Protein AF-A0A420ZC07-F1 (afdb_monomer_lite)

Secondary structure (DSSP, 8-state):
-----S-EEEEES-HHHIIIIIHHHTGGGSSSSSEEE-GGGSSS---SSTT---HHHHHHHHHHHHH-SEEEE-------TT-PPPP--SHHHHHHHHHTT--EEEE--SHHHHHHHHH-HHHHTT--EEEES-HHHHHHHHT-TT-TT-EEEE-SSGGGHHHHHHHHHHHHHHHHHHHHHHHHHHHHHHHHHHT-HHHHHHHHS---PPPHHHHHHHHHHHT--S-SHHHHHHHHHHHHHHHHHHTTT--HHHHHHHHHHHHHHH---HHHHHHHHHHHHHHHH---TT-S-PPP-HHHHHHHHHHHHHHTTS-GGGSSS--TTHHHHHHHHHHHHIIIIIHHHHHHHTT--EETTEE-HHHHT-HHHHHHHHHHHHHHHHHHHHHHTTT-HHHHHHHHHHHHHHHHHHHHHHHHHHHTB--TTTTTSGGG---HHHHHHHHHHHHIIIIIHHHHHHHHHHHHHT-GGG-SS-HHHHHHHHHHHHHHHHHHHHHHHHHHHT--GGG-TTS-TTTSS-SSHHHHHTB--HHHHHHHH-TTS-HHHHHHHHHHTTS---HHHHHHHHHHHHHTTHHHHHHHHHHHHHHHIIIIIGGGG-S-GGGGHHHHHHHHHHHHHHHHHHHHHHHTT---PPP-HHHHHHHHHHHHGGGGS-GGGTTTTHHHHGGG-

Radius of gyration: 28.57 Å; chains: 1; bounding box: 57×73×85 Å

pLDDT: mean 82.47, std 14.44, range [34.69, 98.44]

Organism: NCBI:txid2202143

Sequence (669 aa):
MMINSKYSLYLAGGIKLWQDCFKKKYSKYFNRKVSLFEPGNVEFKIPKEHKKIPITIACYVLDKINHSGALLVYMKYYKPPDGSPSGTDSTWECGYAIAQGKPVIMLIEDKEHIDYYANQWMVSFSINAILTTDKEVAKIVKNHPKFVHTTVLLAQNPEQFETKIIEYLDDYYRSIYSRSGIINYHVDERARCLFSRQNLRKLVFINSKPDVKILKELKILEKLNFKSDKDSLKVCRIERNISDYLTNKLSEKQLNSAIVAVIKSWKKPEDYILDCLEHSIKPPFEKIKRRKQGIKKTRPELFFELYDLVTHHLVKEKRFIKSESFPYDVGAIIELYNWMNTYALDDVFDNSEFRQNLKTVWNKFSRRDAIYTGILGHLLALKYMFIIASENKNLAKTLAEIMNNYNHMMYEGQVLDLILTFDSAKKKKLLKIKNFDEICEIYIQRIYGICGGFYEAIGELAAKAGNKEEQILNAKEIDEISPLIGMYYGIIQMIRNDLGDYVVVEKISKLSKGMKGVSHSDVIEGKIDIAYLIAMYSPCLNKKEKDFLLRALHTRLTKKDKIKINQLLWKSGAINFVVELLINLIEHVKKNLLSKYHETPTRMKWMFDLVEITKKILIPFKKQAFQNKWVKYEYDSSLLKKLTEMIIGLEKKPKNKRLDKLQEFKNLL

InterPro domains:
  IPR000092 Polyprenyl synthetase-like [PF00348] (295-563)
  IPR008949 Isoprenoid synthase domain superfamily [G3DSA:1.10.600.10] (240-616)
  IPR008949 Isoprenoid synthase domain superfamily [SSF48576] (325-593)

Foldseek 3Di:
DPQPAPFEEEEFWQLCCCVVPCVVPAPVLDPNRYHYDDLNPDPPCQDNAVPDGPVVSVVVLLVSLVRGQAYEYEYAFDQDPVRPPTDDGRLVSQLSSLQVVHAYEYEDEDDRSVVVQLPVVSNQQRHAEYEYQDPVVLVCLCPPPSNVNYHYQHDVDSNCVVVSVCVVSCCVVCCLVCVLQQLQLLLLVLLCVCLPLVNCLPQQVDPAAADPVLLVLLVVLVVDPLPDVVSLLSLLVSLLVVLVVCLVPPDLNNLSNHSVSLVVSVPDDPVVLSVLLCLLLCVQNPDDPPDSGGDRDPLLLLLVLLLCLLAVPPDLVLFLANDPSLSSLLVNLLVLLCRQAVQLSVCSLLVPQDDPNDGHSCNVPHNSSSSSSNSSSLSVSLNSLCVSSVSDNVLSRVLSSLSSVLSNLQSLLVLLQSLQFDDPVLPPQVVVCPDLVVVLLSQLSNLQSNFLSSQLSSLQNSLSRRSNVPDPADSVLSNQQSSVLRNLVRSLVSLLVVLLLLFPPPPDPPDDVRSVPHRCSCQLRRGQHQLNSLLLPQPQDDPVLNVLSSVSRNDDDDPVSSLSVLLSSQASCSSVLSLVLSVLSLVCCVPPRVVRSVRRCSSVVVSVVSNVVSVVSVPSSVVSCVVVVRHGDHGDVVVSVVSSVVSVCLSVDDPVCSSVCSVVCVVSD

Structure (mmCIF, N/CA/C/O backbone):
data_AF-A0A420ZC07-F1
#
_entry.id   AF-A0A420ZC07-F1
#
loop_
_atom_site.group_PDB
_atom_site.id
_atom_site.type_symbol
_atom_site.label_atom_id
_atom_site.label_alt_id
_atom_site.label_comp_id
_atom_site.label_asym_id
_atom_site.label_entity_id
_atom_site.label_seq_id
_atom_site.pdbx_PDB_ins_code
_atom_site.Cartn_x
_atom_site.Cartn_y
_atom_site.Cartn_z
_atom_site.occupancy
_atom_site.B_iso_or_equiv
_atom_site.auth_seq_id
_atom_site.auth_comp_id
_atom_site.auth_asym_id
_atom_site.auth_atom_id
_atom_site.pdbx_PDB_model_num
ATOM 1 N N . MET A 1 1 ? -4.999 -44.706 23.920 1.00 34.69 1 MET A N 1
ATOM 2 C CA . MET A 1 1 ? -5.756 -43.936 22.906 1.00 34.69 1 MET A CA 1
ATOM 3 C C . MET A 1 1 ? -5.107 -42.568 22.767 1.00 34.69 1 MET A C 1
ATOM 5 O O . MET A 1 1 ? -5.053 -41.861 23.763 1.00 34.69 1 MET A O 1
ATOM 9 N N . MET A 1 2 ? -4.567 -42.206 21.596 1.00 35.91 2 MET A N 1
ATOM 10 C CA . MET A 1 2 ? -4.118 -40.825 21.369 1.00 35.91 2 MET A CA 1
ATOM 11 C C . MET A 1 2 ? -5.357 -39.934 21.296 1.00 35.91 2 MET A C 1
ATOM 13 O O . MET A 1 2 ? -6.161 -40.062 20.374 1.00 35.91 2 MET A O 1
ATOM 17 N N . ILE A 1 3 ? -5.536 -39.074 22.293 1.00 46.75 3 ILE A N 1
ATOM 18 C CA . ILE A 1 3 ? -6.569 -38.043 22.265 1.00 46.75 3 ILE A CA 1
ATOM 19 C C . ILE A 1 3 ? -6.195 -37.095 21.130 1.00 46.75 3 ILE A C 1
ATOM 21 O O . ILE A 1 3 ? -5.136 -36.473 21.162 1.00 46.75 3 ILE A O 1
ATOM 25 N N . ASN A 1 4 ? -7.044 -37.003 20.109 1.00 49.62 4 ASN A N 1
ATOM 26 C CA . ASN A 1 4 ? -6.847 -36.067 19.008 1.00 49.62 4 ASN A CA 1
ATOM 27 C C . ASN A 1 4 ? -7.269 -34.663 19.478 1.00 49.62 4 ASN A C 1
ATOM 29 O O . ASN A 1 4 ? -8.341 -34.164 19.136 1.00 49.62 4 ASN A O 1
ATOM 33 N N . SER A 1 5 ? -6.478 -34.076 20.380 1.00 72.25 5 SER A N 1
ATOM 34 C CA . SER A 1 5 ? -6.763 -32.778 20.988 1.00 72.25 5 SER A CA 1
ATOM 35 C C . SER A 1 5 ? -6.522 -31.655 19.984 1.00 72.25 5 SER A C 1
ATOM 37 O O . SER A 1 5 ? -5.438 -31.559 19.408 1.00 72.25 5 SER A O 1
ATOM 39 N N . LYS A 1 6 ? -7.502 -30.763 19.819 1.00 78.12 6 LYS A N 1
ATOM 40 C CA . LYS A 1 6 ? -7.416 -29.619 18.895 1.00 78.12 6 LYS A CA 1
ATOM 41 C C . LYS A 1 6 ? -6.357 -28.589 19.307 1.00 78.12 6 LYS A C 1
ATOM 43 O O . LYS A 1 6 ? -5.739 -27.969 18.447 1.00 78.12 6 LYS A O 1
ATOM 48 N N . TYR A 1 7 ? -6.156 -28.419 20.613 1.00 87.38 7 TYR A N 1
ATOM 49 C CA . TYR A 1 7 ? -5.179 -27.499 21.188 1.00 87.38 7 TYR A CA 1
ATOM 50 C C . TYR A 1 7 ? -4.338 -28.195 22.259 1.00 87.38 7 TYR A C 1
ATOM 52 O O . TYR A 1 7 ? -4.852 -28.995 23.046 1.00 87.38 7 TYR A O 1
ATOM 60 N N . SER A 1 8 ? -3.055 -27.843 22.300 1.00 92.75 8 SER A N 1
ATOM 61 C CA . SER A 1 8 ? -2.122 -28.153 23.382 1.00 92.75 8 SER A CA 1
ATOM 62 C C . SER A 1 8 ? -1.967 -26.934 24.299 1.00 92.75 8 SER A C 1
ATOM 64 O O . SER A 1 8 ? -1.878 -25.799 23.833 1.00 92.75 8 SER A O 1
ATOM 66 N N . LEU A 1 9 ? -1.933 -27.152 25.606 1.00 93.50 9 LEU A N 1
ATOM 67 C CA . LEU A 1 9 ? -1.736 -26.144 26.639 1.00 93.50 9 LEU A CA 1
ATOM 68 C C . LEU A 1 9 ? -0.468 -26.474 27.424 1.00 93.50 9 LEU A C 1
ATOM 70 O O . LEU A 1 9 ? -0.173 -27.644 27.663 1.00 93.50 9 LEU A O 1
ATOM 74 N N . TYR A 1 10 ? 0.252 -25.447 27.859 1.00 92.31 10 TYR A N 1
ATOM 75 C CA . TYR A 1 10 ? 1.319 -25.575 28.851 1.00 92.31 10 TYR A CA 1
ATOM 76 C C . TYR A 1 10 ? 0.827 -25.012 30.187 1.00 92.31 10 TYR A C 1
ATOM 78 O O . TYR A 1 10 ? 0.340 -23.880 30.210 1.00 92.31 10 TYR A O 1
ATOM 86 N N . LEU A 1 11 ? 0.925 -25.781 31.278 1.00 90.69 11 LEU A N 1
ATOM 87 C CA . LEU A 1 11 ? 0.623 -25.287 32.621 1.00 90.69 11 LEU A CA 1
ATOM 88 C C . LEU A 1 11 ? 1.826 -24.516 33.175 1.00 90.69 11 LEU A C 1
ATOM 90 O O . LEU A 1 11 ? 2.822 -25.130 33.549 1.00 90.69 11 LEU A O 1
ATOM 94 N N . ALA A 1 12 ? 1.706 -23.195 33.265 1.00 86.25 12 ALA A N 1
ATOM 95 C CA . ALA A 1 12 ? 2.650 -22.357 33.993 1.00 86.25 12 ALA A CA 1
ATOM 96 C C . ALA A 1 12 ? 2.217 -22.237 35.460 1.00 86.25 12 ALA A C 1
ATOM 98 O O . ALA A 1 12 ? 1.071 -21.884 35.764 1.00 86.25 12 ALA A O 1
ATOM 99 N N . GLY A 1 13 ? 3.130 -22.540 36.373 1.00 76.56 13 GLY A N 1
ATOM 100 C CA . GLY A 1 13 ? 2.875 -22.531 37.809 1.00 76.56 13 GLY A CA 1
ATOM 101 C C . GLY A 1 13 ? 4.030 -23.146 38.591 1.00 76.56 13 GLY A C 1
ATOM 102 O O . GLY A 1 13 ? 4.748 -24.011 38.084 1.00 76.56 13 GLY A O 1
ATOM 103 N N . GLY A 1 14 ? 4.181 -22.739 39.852 1.00 72.44 14 GLY A N 1
ATOM 104 C CA . GLY A 1 14 ? 5.135 -23.364 40.761 1.00 72.44 14 GLY A CA 1
ATOM 105 C C . GLY A 1 14 ? 4.831 -24.850 40.958 1.00 72.44 14 GLY A C 1
ATOM 106 O O . GLY A 1 14 ? 3.678 -25.223 41.178 1.00 72.44 14 GLY A O 1
ATOM 107 N N . ILE A 1 15 ? 5.847 -25.722 40.943 1.00 72.56 15 ILE A N 1
ATOM 108 C CA . ILE A 1 15 ? 5.643 -27.178 41.127 1.00 72.56 15 ILE A CA 1
ATOM 109 C C . ILE A 1 15 ? 4.937 -27.486 42.438 1.00 72.56 15 ILE A C 1
ATOM 111 O O . ILE A 1 15 ? 4.098 -28.382 42.487 1.00 72.56 15 ILE A O 1
ATOM 115 N N . LYS A 1 16 ? 5.254 -26.735 43.494 1.00 72.88 16 LYS A N 1
ATOM 116 C CA . LYS A 1 16 ? 4.596 -26.885 44.787 1.00 72.88 16 LYS A CA 1
ATOM 117 C C . LYS A 1 16 ? 3.101 -26.578 44.696 1.00 72.88 16 LYS A C 1
ATOM 119 O O . LYS A 1 16 ? 2.297 -27.414 45.088 1.00 72.88 16 LYS A O 1
ATOM 124 N N . LEU A 1 17 ? 2.717 -25.443 44.106 1.00 75.25 17 LEU A N 1
ATOM 125 C CA . LEU A 1 17 ? 1.305 -25.110 43.873 1.00 75.25 17 LEU A CA 1
ATOM 126 C C . LEU A 1 17 ? 0.615 -26.126 42.969 1.00 75.25 17 LEU A C 1
ATOM 128 O O . LEU A 1 17 ? -0.558 -26.449 43.171 1.00 75.25 17 LEU A O 1
ATOM 132 N N . TRP A 1 18 ? 1.340 -26.656 41.988 1.00 80.75 18 TRP A N 1
ATOM 133 C CA . TRP A 1 18 ? 0.828 -27.742 41.181 1.00 80.75 18 TRP A CA 1
ATOM 134 C C . TRP A 1 18 ? 0.556 -28.991 42.033 1.00 80.75 18 TRP A C 1
ATOM 136 O O . TRP A 1 18 ? -0.569 -29.476 42.022 1.00 80.75 18 TRP A O 1
ATOM 146 N N . GLN A 1 19 ? 1.518 -29.482 42.821 1.00 78.19 19 GLN A N 1
ATOM 147 C CA . GLN A 1 19 ? 1.351 -30.678 43.666 1.00 78.19 19 GLN A CA 1
ATOM 148 C C . GLN A 1 19 ? 0.260 -30.499 44.726 1.00 78.19 19 GLN A C 1
ATOM 150 O O . GLN A 1 19 ? -0.596 -31.373 44.902 1.00 78.19 19 GLN A O 1
ATOM 155 N N . ASP A 1 20 ? 0.297 -29.371 45.429 1.00 80.81 20 ASP A N 1
ATOM 156 C CA . ASP A 1 20 ? -0.515 -29.140 46.617 1.00 80.81 20 ASP A CA 1
ATOM 157 C C . ASP A 1 20 ? -1.938 -28.707 46.264 1.00 80.81 20 ASP A C 1
ATOM 159 O O . ASP A 1 20 ? -2.873 -29.081 46.977 1.00 80.81 20 ASP A O 1
ATOM 163 N N . CYS A 1 21 ? -2.118 -27.985 45.151 1.00 85.69 21 CYS A N 1
ATOM 164 C CA . CYS A 1 21 ? -3.400 -27.395 44.775 1.00 85.69 21 CYS A CA 1
ATOM 165 C C . CYS A 1 21 ? -3.897 -27.879 43.406 1.00 85.69 21 CYS A C 1
ATOM 167 O O . CYS A 1 21 ? -4.933 -28.547 43.336 1.00 85.69 21 CYS A O 1
ATOM 169 N N . PHE A 1 22 ? -3.184 -27.568 42.315 1.00 88.50 22 PHE A N 1
ATOM 170 C CA . PHE A 1 22 ? -3.710 -27.777 40.958 1.00 88.50 22 PHE A CA 1
ATOM 171 C C . PHE A 1 22 ? -3.956 -29.257 40.650 1.00 88.50 22 PHE A C 1
ATOM 173 O O . PHE A 1 22 ? -5.026 -29.613 40.166 1.00 88.50 22 PHE A O 1
ATOM 180 N N . LYS A 1 23 ? -3.007 -30.136 40.983 1.00 89.00 23 LYS A N 1
ATOM 181 C CA . LYS A 1 23 ? -3.076 -31.576 40.713 1.00 89.00 23 LYS A CA 1
ATOM 182 C C . LYS A 1 23 ? -4.296 -32.212 41.359 1.00 89.00 23 LYS A C 1
ATOM 184 O O . LYS A 1 23 ? -5.031 -32.960 40.718 1.00 89.00 23 LYS A O 1
ATOM 189 N N . LYS A 1 24 ? -4.522 -31.893 42.635 1.00 88.56 24 LYS A N 1
ATOM 190 C CA . LYS A 1 24 ? -5.628 -32.445 43.425 1.00 88.56 24 LYS A CA 1
ATOM 191 C C . LYS A 1 24 ? -6.976 -31.908 42.953 1.00 88.56 24 LYS A C 1
ATOM 193 O O . LYS A 1 24 ? -7.946 -32.659 42.872 1.00 88.56 24 LYS A O 1
ATOM 198 N N . LYS A 1 25 ? -7.042 -30.609 42.650 1.00 91.12 25 LYS A N 1
ATOM 199 C CA . LYS A 1 25 ? -8.305 -29.925 42.368 1.00 91.12 25 LYS A CA 1
ATOM 200 C C . LYS A 1 25 ? -8.696 -29.982 40.894 1.00 91.12 25 LYS A C 1
ATOM 202 O O . LYS A 1 25 ? -9.862 -30.232 40.608 1.00 91.12 25 LYS A O 1
ATOM 207 N N . TYR A 1 26 ? -7.748 -29.791 39.978 1.00 93.19 26 TYR A N 1
ATOM 208 C CA . TYR A 1 26 ? -8.023 -29.463 38.579 1.00 93.19 26 TYR A CA 1
ATOM 209 C C . TYR A 1 26 ? -7.540 -30.458 37.532 1.00 93.19 26 TYR A C 1
ATOM 211 O O . TYR A 1 26 ? -8.233 -30.593 36.526 1.00 93.19 26 TYR A O 1
ATOM 219 N N . SER A 1 27 ? -6.431 -31.183 37.730 1.00 91.75 27 SER A N 1
ATOM 220 C CA . SER A 1 27 ? -5.874 -32.047 36.666 1.00 91.75 27 SER A CA 1
ATOM 221 C C . SER A 1 27 ? -6.886 -33.059 36.108 1.00 91.75 27 SER A C 1
ATOM 223 O O . SER A 1 27 ? -6.887 -33.334 34.912 1.00 91.75 27 SER A O 1
ATOM 225 N N . LYS A 1 28 ? -7.834 -33.538 36.929 1.00 93.44 28 LYS A N 1
ATOM 226 C CA . LYS A 1 28 ? -8.916 -34.454 36.507 1.00 93.44 28 LYS A CA 1
ATOM 227 C C . LYS A 1 28 ? -9.910 -33.873 35.483 1.00 93.44 28 LYS A C 1
ATOM 229 O O . LYS A 1 28 ? -10.685 -34.632 34.892 1.00 93.44 28 LYS A O 1
ATOM 234 N N . TYR A 1 29 ? -9.935 -32.552 35.304 1.00 93.75 29 TYR A N 1
ATOM 235 C CA . TYR A 1 29 ? -10.818 -31.855 34.362 1.00 93.75 29 TYR A CA 1
ATOM 236 C C . TYR A 1 29 ? -10.138 -31.512 33.029 1.00 93.75 29 TYR A C 1
ATOM 238 O O . TYR A 1 29 ? -10.821 -31.051 32.122 1.00 93.75 29 TYR A O 1
ATOM 246 N N . PHE A 1 30 ? -8.832 -31.751 32.894 1.00 91.62 30 PHE A N 1
ATOM 247 C CA . PHE A 1 30 ? -8.066 -31.530 31.665 1.00 91.62 30 PHE A CA 1
ATOM 248 C C . PHE A 1 30 ? -7.693 -32.861 30.997 1.00 91.62 30 PHE A C 1
ATOM 250 O O . PHE A 1 30 ? -7.968 -33.932 31.539 1.00 91.62 30 PHE A O 1
ATOM 257 N N . ASN A 1 31 ? -7.063 -32.803 29.818 1.00 86.62 31 ASN A N 1
ATOM 258 C CA . ASN A 1 31 ? -6.683 -33.975 29.029 1.00 86.62 31 ASN A CA 1
ATOM 259 C C . ASN A 1 31 ? -7.878 -34.816 28.550 1.00 86.62 31 ASN A C 1
ATOM 261 O O . ASN A 1 31 ? -7.742 -36.023 28.378 1.00 86.62 31 ASN A O 1
ATOM 265 N N . ARG A 1 32 ? -9.046 -34.199 28.300 1.00 85.75 32 ARG A N 1
ATOM 266 C CA . ARG A 1 32 ? -10.184 -34.853 27.617 1.00 85.75 32 ARG A CA 1
ATOM 267 C C . ARG A 1 32 ? -10.388 -34.291 26.209 1.00 85.75 32 ARG A C 1
ATOM 269 O O . ARG A 1 32 ? -10.559 -35.060 25.267 1.00 85.75 32 ARG A O 1
ATOM 276 N N . LYS A 1 33 ? -10.345 -32.964 26.053 1.00 85.88 33 LYS A N 1
ATOM 277 C CA . LYS A 1 33 ? -10.501 -32.241 24.773 1.00 85.88 33 LYS A CA 1
ATOM 278 C C . LYS A 1 33 ? -9.281 -31.390 24.401 1.00 85.88 33 LYS A C 1
ATOM 280 O O . LYS A 1 33 ? -9.040 -31.160 23.213 1.00 85.88 33 LYS A O 1
ATOM 285 N N . VAL A 1 34 ? -8.513 -30.931 25.389 1.00 87.44 34 VAL A N 1
ATOM 286 C CA . VAL A 1 34 ? -7.229 -30.231 25.201 1.00 87.44 34 VAL A CA 1
ATOM 287 C C . VAL A 1 34 ? -6.103 -31.068 25.792 1.00 87.44 34 VAL A C 1
ATOM 289 O O . VAL A 1 34 ? -6.314 -31.748 26.788 1.00 87.44 34 VAL A O 1
ATOM 292 N N . SER A 1 35 ? -4.907 -31.017 25.212 1.00 89.06 35 SER A N 1
ATOM 293 C CA . SER A 1 35 ? -3.728 -31.660 25.805 1.00 89.06 35 SER A CA 1
ATOM 294 C C . SER A 1 35 ? -3.053 -30.679 26.758 1.00 89.06 35 SER A C 1
ATOM 296 O O . SER A 1 35 ? -2.415 -29.745 26.289 1.00 89.06 35 SER A O 1
ATOM 298 N N . LEU A 1 36 ? -3.155 -30.872 28.071 1.00 90.44 36 LEU A N 1
ATOM 299 C CA . LEU A 1 36 ? -2.457 -30.066 29.073 1.00 90.44 36 LEU A CA 1
ATOM 300 C C . LEU A 1 36 ? -1.132 -30.728 29.459 1.00 90.44 36 LEU A C 1
ATOM 302 O O . LEU A 1 36 ? -1.107 -31.793 30.075 1.00 90.44 36 LEU A O 1
ATOM 306 N N . PHE A 1 37 ? -0.027 -30.067 29.126 1.00 88.50 37 PHE A N 1
ATOM 307 C CA . PHE A 1 37 ? 1.286 -30.425 29.634 1.00 88.50 37 PHE A CA 1
ATOM 308 C C . PHE A 1 37 ? 1.464 -29.869 31.051 1.00 88.50 37 PHE A C 1
ATOM 310 O O . PHE A 1 37 ? 1.461 -28.655 31.251 1.00 88.50 37 PHE A O 1
ATOM 317 N N . GLU A 1 38 ? 1.632 -30.768 32.019 1.00 86.50 38 GLU A N 1
ATOM 318 C CA . GLU A 1 38 ? 1.848 -30.454 33.433 1.00 86.50 38 GLU A CA 1
ATOM 319 C C . GLU A 1 38 ? 3.329 -30.690 33.785 1.00 86.50 38 GLU A C 1
ATOM 321 O O . GLU A 1 38 ? 3.746 -31.849 33.884 1.00 86.50 38 GLU A O 1
ATOM 326 N N . PRO A 1 39 ? 4.144 -29.636 33.987 1.00 73.00 39 PRO A N 1
ATOM 327 C CA . PRO A 1 39 ? 5.593 -29.772 34.173 1.00 73.00 39 PRO A CA 1
ATOM 328 C C . PRO A 1 39 ? 5.979 -30.656 35.360 1.00 73.00 39 PRO A C 1
ATOM 330 O O . PRO A 1 39 ? 6.994 -31.345 35.325 1.00 73.00 39 PRO A O 1
ATOM 333 N N . GLY A 1 40 ? 5.148 -30.685 36.402 1.00 68.25 40 GLY A N 1
ATOM 334 C CA . GLY A 1 40 ? 5.390 -31.504 37.585 1.00 68.25 40 GLY A CA 1
ATOM 335 C C . GLY A 1 40 ? 5.201 -33.016 37.388 1.00 68.25 40 GLY A C 1
ATOM 336 O O . GLY A 1 40 ? 5.541 -33.775 38.293 1.00 68.25 40 GLY A O 1
ATOM 337 N N . ASN A 1 41 ? 4.690 -33.470 36.234 1.00 69.62 41 ASN A N 1
ATOM 338 C CA . ASN A 1 41 ? 4.587 -34.896 35.890 1.00 69.62 41 ASN A CA 1
ATOM 339 C C . ASN A 1 41 ? 5.847 -35.454 35.202 1.00 69.62 41 ASN A C 1
ATOM 341 O O . ASN A 1 41 ? 5.889 -36.640 34.884 1.00 69.62 41 ASN A O 1
ATOM 345 N N . VAL A 1 42 ? 6.856 -34.625 34.931 1.00 62.91 42 VAL A N 1
ATOM 346 C CA . VAL A 1 42 ? 8.085 -35.067 34.264 1.00 62.91 42 VAL A CA 1
ATOM 347 C C . VAL A 1 42 ? 9.004 -35.754 35.285 1.00 62.91 42 VAL A C 1
ATOM 349 O O . VAL A 1 42 ? 9.213 -35.231 36.373 1.00 62.91 42 VAL A O 1
ATOM 352 N N . GLU A 1 43 ? 9.578 -36.909 34.930 1.00 51.97 43 GLU A N 1
ATOM 353 C CA . GLU A 1 43 ? 10.467 -37.712 35.799 1.00 51.97 43 GLU A CA 1
ATOM 354 C C . GLU A 1 43 ? 11.750 -36.991 36.243 1.00 51.97 43 GLU A C 1
ATOM 356 O O . GLU A 1 43 ? 12.394 -37.386 37.218 1.00 51.97 43 GLU A O 1
ATOM 361 N N . PHE A 1 44 ? 12.135 -35.913 35.557 1.00 54.44 44 PHE A N 1
ATOM 362 C CA . PHE A 1 44 ? 13.217 -35.062 36.025 1.00 54.44 44 PHE A CA 1
ATOM 363 C C . PHE A 1 44 ? 12.779 -34.412 37.339 1.00 54.44 44 PHE A C 1
ATOM 365 O O . PHE A 1 44 ? 11.763 -33.726 37.380 1.00 54.44 44 PHE A O 1
ATOM 372 N N . LYS A 1 45 ? 13.548 -34.618 38.416 1.00 56.38 45 LYS A N 1
ATOM 373 C CA . LYS A 1 45 ? 13.392 -33.932 39.710 1.00 56.38 45 LYS A CA 1
ATOM 374 C C . LYS A 1 45 ? 13.592 -32.424 39.523 1.00 56.38 45 LYS A C 1
ATOM 376 O O . LYS A 1 45 ? 14.640 -31.887 39.878 1.00 56.38 45 LYS A O 1
ATOM 381 N N . ILE A 1 46 ? 12.620 -31.739 38.926 1.00 56.69 46 ILE A N 1
ATOM 382 C CA . ILE A 1 46 ? 12.628 -30.288 38.834 1.00 56.69 46 ILE A CA 1
ATOM 383 C C . ILE A 1 46 ? 12.617 -29.787 40.289 1.00 56.69 46 ILE A C 1
ATOM 385 O O . ILE A 1 46 ? 11.787 -30.249 41.082 1.00 56.69 46 ILE A O 1
ATOM 389 N N . PRO A 1 47 ? 13.584 -28.943 40.688 1.00 55.94 47 PRO A N 1
ATOM 390 C CA . PRO A 1 47 ? 13.729 -28.546 42.080 1.00 55.94 47 PRO A CA 1
ATOM 391 C C . PRO A 1 47 ? 12.424 -27.948 42.617 1.00 55.94 47 PRO A C 1
ATOM 393 O O . PRO A 1 47 ? 11.748 -27.184 41.933 1.00 55.94 47 PRO A O 1
ATOM 396 N N . LYS A 1 48 ? 12.079 -28.310 43.862 1.00 53.16 48 LYS A N 1
ATOM 397 C CA . LYS A 1 48 ? 10.845 -27.875 44.548 1.00 53.16 48 LYS A CA 1
ATOM 398 C C . LYS A 1 48 ? 10.735 -26.348 44.686 1.00 53.16 48 LYS A C 1
ATOM 400 O O . LYS A 1 48 ? 9.643 -25.845 44.926 1.00 53.16 48 LYS A O 1
ATOM 405 N N . GLU A 1 49 ? 11.848 -25.632 44.522 1.00 53.25 49 GLU A N 1
ATOM 406 C CA . GLU A 1 49 ? 11.928 -24.174 44.520 1.00 53.25 49 GLU A CA 1
ATOM 407 C C . GLU A 1 49 ? 12.581 -23.664 43.228 1.00 53.25 49 GLU A C 1
ATOM 409 O O . GLU A 1 49 ? 13.647 -24.132 42.826 1.00 53.25 49 GLU A O 1
ATOM 414 N N . HIS A 1 50 ? 11.984 -22.637 42.617 1.00 53.03 50 HIS A N 1
ATOM 415 C CA . HIS A 1 50 ? 12.433 -22.017 41.361 1.00 53.03 50 HIS A CA 1
ATOM 416 C C . HIS A 1 50 ? 13.753 -21.220 41.462 1.00 53.03 50 HIS A C 1
ATOM 418 O O . HIS A 1 50 ? 14.120 -20.524 40.519 1.00 53.03 50 HIS A O 1
ATOM 424 N N . LYS A 1 51 ? 14.507 -21.320 42.568 1.00 51.81 51 LYS A N 1
ATOM 425 C CA . LYS A 1 51 ? 15.720 -20.512 42.802 1.00 51.81 51 LYS A CA 1
ATOM 426 C C . LYS A 1 51 ? 16.857 -20.823 41.812 1.00 51.81 51 LYS A C 1
ATOM 428 O O . LYS A 1 51 ? 17.661 -19.938 41.538 1.00 51.81 51 LYS A O 1
ATOM 433 N N . LYS A 1 52 ? 16.920 -22.044 41.251 1.00 56.69 52 LYS A N 1
ATOM 434 C CA . LYS A 1 52 ? 17.832 -22.436 40.153 1.00 56.69 52 LYS A CA 1
ATOM 435 C C . LYS A 1 52 ? 17.195 -23.525 39.282 1.00 56.69 52 LYS A C 1
ATOM 437 O O . LYS A 1 52 ? 17.198 -24.691 39.664 1.00 56.69 52 LYS A O 1
ATOM 442 N N . ILE A 1 53 ? 16.667 -23.163 38.111 1.00 60.91 53 ILE A N 1
ATOM 443 C CA . ILE A 1 53 ? 16.203 -24.138 37.109 1.00 60.91 53 ILE A CA 1
ATOM 444 C C . ILE A 1 53 ? 17.420 -24.574 36.275 1.00 60.91 53 ILE A C 1
ATOM 446 O O . ILE A 1 53 ? 18.045 -23.717 35.646 1.00 60.91 53 ILE A O 1
ATOM 450 N N . PRO A 1 54 ? 17.789 -25.868 36.242 1.00 67.06 54 PRO A N 1
ATOM 451 C CA . PRO A 1 54 ? 18.855 -26.350 35.368 1.00 67.06 54 PRO A CA 1
ATOM 452 C C . PRO A 1 54 ? 18.573 -26.020 33.899 1.00 67.06 54 PRO A C 1
ATOM 454 O O . PRO A 1 54 ? 17.436 -26.141 33.445 1.00 67.06 54 PRO A O 1
ATOM 457 N N . ILE A 1 55 ? 19.607 -25.651 33.136 1.00 67.81 55 ILE A N 1
ATOM 458 C CA . ILE A 1 55 ? 19.452 -25.225 31.734 1.00 67.81 55 ILE A CA 1
ATOM 459 C C . ILE A 1 55 ? 18.778 -26.290 30.860 1.00 67.81 55 ILE A C 1
ATOM 461 O O . ILE A 1 55 ? 17.983 -25.960 29.990 1.00 67.81 55 ILE A O 1
ATOM 465 N N . THR A 1 56 ? 19.018 -27.572 31.138 1.00 68.56 56 THR A N 1
ATOM 466 C CA . THR A 1 56 ? 18.378 -28.701 30.450 1.00 68.56 56 THR A CA 1
ATOM 467 C C . THR A 1 56 ? 16.867 -28.731 30.675 1.00 68.56 56 THR A C 1
ATOM 469 O O . THR A 1 56 ? 16.108 -28.922 29.727 1.00 68.56 56 THR A O 1
ATOM 472 N N . ILE A 1 57 ? 16.420 -28.472 31.908 1.00 70.94 57 ILE A N 1
ATOM 473 C CA . ILE A 1 57 ? 14.998 -28.341 32.245 1.00 70.94 57 ILE A CA 1
ATOM 474 C C . ILE A 1 57 ? 14.422 -27.082 31.593 1.00 70.94 57 ILE A C 1
ATOM 476 O O . ILE A 1 57 ? 13.345 -27.151 31.010 1.00 70.94 57 ILE A O 1
ATOM 480 N N . ALA A 1 58 ? 15.142 -25.957 31.622 1.00 71.50 58 ALA A N 1
ATOM 481 C CA . ALA A 1 58 ? 14.699 -24.725 30.973 1.00 71.50 58 ALA A CA 1
ATOM 482 C C . ALA A 1 58 ? 14.510 -24.919 29.457 1.00 71.50 58 ALA A C 1
ATOM 484 O O . ALA A 1 58 ? 13.449 -24.600 28.934 1.00 71.50 58 ALA A O 1
ATOM 485 N N . CYS A 1 59 ? 15.479 -25.512 28.751 1.00 75.12 59 CYS A N 1
ATOM 486 C CA . CYS A 1 59 ? 15.369 -25.819 27.322 1.00 75.12 59 CYS A CA 1
ATOM 487 C C . CYS A 1 59 ? 14.192 -26.753 27.014 1.00 75.12 59 CYS A C 1
ATOM 489 O O . CYS A 1 59 ? 13.475 -26.527 26.042 1.00 75.12 59 CYS A O 1
ATOM 491 N N . TYR A 1 60 ? 13.965 -27.769 27.850 1.00 79.94 60 TYR A N 1
ATOM 492 C CA . TYR A 1 60 ? 12.829 -28.675 27.693 1.00 79.94 60 TYR A CA 1
ATOM 493 C C . TYR A 1 60 ? 11.486 -27.961 27.902 1.00 79.94 60 TYR A C 1
ATOM 495 O O . TYR A 1 60 ? 10.565 -28.127 27.106 1.00 79.94 60 TYR A O 1
ATOM 503 N N . VAL A 1 61 ? 11.377 -27.113 28.927 1.00 78.88 61 VAL A N 1
ATOM 504 C CA . VAL A 1 61 ? 10.192 -26.278 29.169 1.00 78.88 61 VAL A CA 1
ATOM 505 C C . VAL A 1 61 ? 9.934 -25.335 27.993 1.00 78.88 61 VAL A C 1
ATOM 507 O O . VAL A 1 61 ? 8.808 -25.266 27.505 1.00 78.88 61 VAL A O 1
ATOM 510 N N . LEU A 1 62 ? 10.970 -24.658 27.489 1.00 81.75 62 LEU A N 1
ATOM 511 C CA . LEU A 1 62 ? 10.861 -23.769 26.330 1.00 81.75 62 LEU A CA 1
ATOM 512 C C . LEU A 1 62 ? 10.379 -24.518 25.083 1.00 81.75 62 LEU A C 1
ATOM 514 O O . LEU A 1 62 ? 9.513 -24.016 24.370 1.00 81.75 62 LEU A O 1
ATOM 518 N N . ASP A 1 63 ? 10.883 -25.730 24.841 1.00 79.75 63 ASP A N 1
ATOM 519 C CA . ASP A 1 63 ? 10.403 -26.591 23.758 1.00 79.75 63 ASP A CA 1
ATOM 520 C C . ASP A 1 63 ? 8.907 -26.911 23.907 1.00 79.75 63 ASP A C 1
ATOM 522 O O . ASP A 1 63 ? 8.136 -26.767 22.954 1.00 79.75 63 ASP A O 1
ATOM 526 N N . LYS A 1 64 ? 8.454 -27.259 25.117 1.00 85.75 64 LYS A N 1
ATOM 527 C CA . LYS A 1 64 ? 7.031 -27.522 25.379 1.00 85.75 64 LYS A CA 1
ATOM 528 C C . LYS A 1 64 ? 6.161 -26.284 25.225 1.00 85.75 64 LYS A C 1
ATOM 530 O O . LYS A 1 64 ? 5.082 -26.387 24.640 1.00 85.75 64 LYS A O 1
ATOM 535 N N . ILE A 1 65 ? 6.632 -25.120 25.666 1.00 83.50 65 ILE A N 1
ATOM 536 C CA . ILE A 1 65 ? 5.944 -23.850 25.423 1.00 83.50 65 ILE A CA 1
ATOM 537 C C . ILE A 1 65 ? 5.876 -23.572 23.917 1.00 83.50 65 ILE A C 1
ATOM 539 O O . ILE A 1 65 ? 4.819 -23.210 23.413 1.00 83.50 65 ILE A O 1
ATOM 543 N N . ASN A 1 66 ? 6.945 -23.799 23.152 1.00 75.25 66 ASN A N 1
ATOM 544 C CA . ASN A 1 66 ? 6.949 -23.582 21.701 1.00 75.25 66 ASN A CA 1
ATOM 545 C C . ASN A 1 66 ? 5.934 -24.459 20.959 1.00 75.25 66 ASN A C 1
ATOM 547 O O . ASN A 1 66 ? 5.292 -23.980 20.020 1.00 75.25 66 ASN A O 1
ATOM 551 N N . HIS A 1 67 ? 5.701 -25.677 21.441 1.00 83.06 67 HIS A N 1
ATOM 552 C CA . HIS A 1 67 ? 4.728 -26.613 20.876 1.00 83.06 67 HIS A CA 1
ATOM 553 C C . HIS A 1 67 ? 3.307 -26.495 21.460 1.00 83.06 67 HIS A C 1
ATOM 555 O O . HIS A 1 67 ? 2.396 -27.186 20.993 1.00 83.06 67 HIS A O 1
ATOM 561 N N . SER A 1 68 ? 3.077 -25.627 22.450 1.00 87.56 68 SER A N 1
ATOM 562 C CA . SER A 1 68 ? 1.731 -25.357 22.964 1.00 87.56 68 SER A CA 1
ATOM 563 C C . SER A 1 68 ? 0.971 -24.342 22.099 1.00 87.56 68 SER A C 1
ATOM 565 O O . SER A 1 68 ? 1.548 -23.428 21.510 1.00 87.56 68 SER A O 1
ATOM 567 N N . GLY A 1 69 ? -0.348 -24.476 22.009 1.00 82.00 69 GLY A N 1
ATOM 568 C CA . GLY A 1 69 ? -1.219 -23.422 21.494 1.00 82.00 69 GLY A CA 1
ATOM 569 C C . GLY A 1 69 ? -1.285 -22.248 22.468 1.00 82.00 69 GLY A C 1
ATOM 570 O O . GLY A 1 69 ? -1.066 -21.110 22.077 1.00 82.00 69 GLY A O 1
ATOM 571 N N . ALA A 1 70 ? -1.510 -22.520 23.750 1.00 90.25 70 ALA A N 1
ATOM 572 C CA . ALA A 1 70 ? -1.697 -21.489 24.768 1.00 90.25 70 ALA A CA 1
ATOM 573 C C . ALA A 1 70 ? -1.037 -21.869 26.098 1.00 90.25 70 ALA A C 1
ATOM 575 O O . ALA A 1 70 ? -0.601 -23.009 26.290 1.00 90.25 70 ALA A O 1
ATOM 576 N N . LEU A 1 71 ? -0.988 -20.914 27.025 1.00 92.19 71 LEU A N 1
ATOM 577 C CA . LEU A 1 71 ? -0.612 -21.165 28.413 1.00 92.19 71 LEU A CA 1
ATOM 578 C C . LEU A 1 71 ? -1.848 -21.130 29.302 1.00 92.19 71 LEU A C 1
ATOM 580 O O . LEU A 1 71 ? -2.637 -20.189 29.237 1.00 92.19 71 LEU A O 1
ATOM 584 N N . LEU A 1 72 ? -1.973 -22.141 30.158 1.00 93.12 72 LEU A N 1
ATOM 585 C CA . LEU A 1 72 ? -2.843 -22.109 31.324 1.00 93.12 72 LEU A CA 1
ATOM 586 C C . LEU A 1 72 ? -1.975 -21.745 32.525 1.00 93.12 72 LEU A C 1
ATOM 588 O O . LEU A 1 72 ? -0.940 -22.365 32.739 1.00 93.12 72 LEU A O 1
ATOM 592 N N . VAL A 1 73 ? -2.377 -20.750 33.301 1.00 89.94 73 VAL A N 1
ATOM 593 C CA . VAL A 1 73 ? -1.569 -20.220 34.398 1.00 89.94 73 VAL A CA 1
ATOM 594 C C . VAL A 1 73 ? -2.295 -20.416 35.717 1.00 89.94 73 VAL A C 1
ATOM 596 O O . VAL A 1 73 ? -3.468 -20.060 35.835 1.00 89.94 73 VAL A O 1
ATOM 599 N N . TYR A 1 74 ? -1.587 -20.951 36.708 1.00 88.50 74 TYR A N 1
ATOM 600 C CA . TYR A 1 74 ? -2.082 -21.107 38.072 1.00 88.50 74 TYR A CA 1
ATOM 601 C C . TYR A 1 74 ? -0.987 -20.714 39.073 1.00 88.50 74 TYR A C 1
ATOM 603 O O . TYR A 1 74 ? -0.046 -21.474 39.304 1.00 88.50 74 TYR A O 1
ATOM 611 N N . MET A 1 75 ? -1.086 -19.505 39.633 1.00 80.50 75 MET A N 1
ATOM 612 C CA . MET A 1 75 ? -0.074 -18.906 40.512 1.00 80.50 75 MET A CA 1
ATOM 613 C C . MET A 1 75 ? -0.744 -18.172 41.672 1.00 80.50 75 MET A C 1
ATOM 615 O O . MET A 1 75 ? -1.486 -17.224 41.450 1.00 80.50 75 MET A O 1
ATOM 619 N N . LYS A 1 76 ? -0.432 -18.570 42.905 1.00 77.88 76 LYS A N 1
ATOM 620 C CA . LYS A 1 76 ? -0.973 -17.997 44.142 1.00 77.88 76 LYS A CA 1
ATOM 621 C C . LYS A 1 76 ? 0.153 -17.527 45.047 1.00 77.88 76 LYS A C 1
ATOM 623 O O . LYS A 1 76 ? 1.266 -18.041 44.986 1.00 77.88 76 LYS A O 1
ATOM 628 N N . TYR A 1 77 ? -0.157 -16.604 45.952 1.00 70.00 77 TYR A N 1
ATOM 629 C CA . TYR A 1 77 ? 0.748 -16.314 47.055 1.00 70.00 77 TYR A CA 1
ATOM 630 C C . TYR A 1 77 ? 0.947 -17.580 47.901 1.00 70.00 77 TYR A C 1
ATOM 632 O O . TYR A 1 77 ? -0.027 -18.188 48.346 1.00 70.00 77 TYR A O 1
ATOM 640 N N . TYR A 1 78 ? 2.198 -17.970 48.148 1.00 63.84 78 TYR A N 1
ATOM 641 C CA . TYR A 1 78 ? 2.517 -18.990 49.141 1.00 63.84 78 TYR A CA 1
ATOM 642 C C . TYR A 1 78 ? 3.680 -18.527 50.016 1.00 63.84 78 TYR A C 1
ATOM 644 O O . TYR A 1 78 ? 4.687 -18.001 49.536 1.00 63.84 78 TYR A O 1
ATOM 652 N N . LYS A 1 79 ? 3.539 -18.739 51.327 1.00 58.97 79 LYS A N 1
ATOM 653 C CA . LYS A 1 79 ? 4.621 -18.533 52.286 1.00 58.97 79 LYS A CA 1
ATOM 654 C C . LYS A 1 79 ? 5.348 -19.868 52.469 1.00 58.97 79 LYS A C 1
ATOM 656 O O . LYS A 1 79 ? 4.706 -20.846 52.867 1.00 58.97 79 LYS A O 1
ATOM 661 N N . PRO A 1 80 ? 6.637 -19.977 52.119 1.00 53.47 80 PRO A N 1
ATOM 662 C CA . PRO A 1 80 ? 7.359 -21.220 52.324 1.00 53.47 80 PRO A CA 1
ATOM 663 C C . PRO A 1 80 ? 7.530 -21.489 53.840 1.00 53.47 80 PRO A C 1
ATOM 665 O O . PRO A 1 80 ? 7.668 -20.540 54.616 1.00 53.47 80 PRO A O 1
ATOM 668 N N . PRO A 1 81 ? 7.474 -22.762 54.291 1.00 50.22 81 PRO A N 1
ATOM 669 C CA . PRO A 1 81 ? 7.520 -23.116 55.717 1.00 50.22 81 PRO A CA 1
ATOM 670 C C . PRO A 1 81 ? 8.811 -22.698 56.429 1.00 50.22 81 PRO A C 1
ATOM 672 O O . PRO A 1 81 ? 8.834 -22.597 57.648 1.00 50.22 81 PRO A O 1
ATOM 675 N N . ASP A 1 82 ? 9.878 -22.474 55.666 1.00 49.12 82 ASP A N 1
ATOM 676 C CA . ASP A 1 82 ? 11.216 -22.134 56.144 1.00 49.12 82 ASP A CA 1
ATOM 677 C C . ASP A 1 82 ? 11.420 -20.626 56.386 1.00 49.12 82 ASP A C 1
ATOM 679 O O . ASP A 1 82 ? 12.517 -20.204 56.741 1.00 49.12 82 ASP A O 1
ATOM 683 N N . GLY A 1 83 ? 10.387 -19.801 56.177 1.00 48.53 83 GLY A N 1
ATOM 684 C CA . GLY A 1 83 ? 10.476 -18.350 56.344 1.00 48.53 83 GLY A CA 1
ATOM 685 C C . GLY A 1 83 ? 11.277 -17.636 55.251 1.00 48.53 83 GLY A C 1
ATOM 686 O O . GLY A 1 83 ? 11.540 -16.441 55.384 1.00 48.53 83 GLY A O 1
ATOM 687 N N . SER A 1 84 ? 11.647 -18.328 54.167 1.00 45.22 84 SER A N 1
ATOM 688 C CA . SER A 1 84 ? 12.315 -17.699 53.028 1.00 45.22 84 SER A CA 1
ATOM 689 C C . SER A 1 84 ? 11.394 -16.686 52.315 1.00 45.22 84 SER A C 1
ATOM 691 O O . SER A 1 84 ? 10.169 -16.730 52.495 1.00 45.22 84 SER A O 1
ATOM 693 N N . PRO A 1 85 ? 11.952 -15.723 51.544 1.00 43.91 85 PRO A N 1
ATOM 694 C CA . PRO A 1 85 ? 11.159 -14.697 50.870 1.00 43.91 85 PRO A CA 1
ATOM 695 C C . PRO A 1 85 ? 10.030 -15.339 50.068 1.00 43.91 85 PRO A C 1
ATOM 697 O O . PRO A 1 85 ? 10.256 -16.343 49.389 1.00 43.91 85 PRO A O 1
ATOM 700 N N . SER A 1 86 ? 8.825 -14.767 50.139 1.00 52.47 86 SER A N 1
ATOM 701 C CA . SER A 1 86 ? 7.681 -15.242 49.358 1.00 52.47 86 SER A CA 1
ATOM 702 C C . SER A 1 86 ? 8.082 -15.383 47.892 1.00 52.47 86 SER A C 1
ATOM 704 O O . SER A 1 86 ? 8.512 -14.410 47.268 1.00 52.47 86 SER A O 1
ATOM 706 N N . GLY A 1 87 ? 7.992 -16.608 47.374 1.00 46.31 87 GLY A N 1
ATOM 707 C CA . GLY A 1 87 ? 8.355 -16.923 46.000 1.00 46.31 87 GLY A CA 1
ATOM 708 C C . GLY A 1 87 ? 7.438 -16.195 45.021 1.00 46.31 87 GLY A C 1
ATOM 709 O O . GLY A 1 87 ? 6.223 -16.144 45.210 1.00 46.31 87 GLY A O 1
ATOM 710 N N . THR A 1 88 ? 8.020 -15.622 43.970 1.00 50.53 88 THR A N 1
ATOM 711 C CA . THR A 1 88 ? 7.272 -15.247 42.768 1.00 50.53 88 THR A CA 1
ATOM 712 C C . THR A 1 88 ? 7.314 -16.445 41.825 1.00 50.53 88 THR A C 1
ATOM 714 O O . THR A 1 88 ? 8.383 -16.875 41.393 1.00 50.53 88 THR A O 1
ATOM 717 N N . ASP A 1 89 ? 6.157 -17.048 41.568 1.00 59.47 89 ASP A N 1
ATOM 718 C CA . ASP A 1 89 ? 6.049 -18.194 40.665 1.00 59.47 89 ASP A CA 1
ATOM 719 C C . ASP A 1 89 ? 6.201 -17.758 39.205 1.00 59.47 89 ASP A C 1
ATOM 721 O O . ASP A 1 89 ? 5.760 -16.670 38.852 1.00 59.47 89 ASP A O 1
ATOM 725 N N . SER A 1 90 ? 6.830 -18.614 38.382 1.00 60.00 90 SER A N 1
ATOM 726 C CA . SER A 1 90 ? 6.724 -18.789 36.908 1.00 60.00 90 SER A CA 1
ATOM 727 C C . SER A 1 90 ? 6.385 -17.590 35.985 1.00 60.00 90 SER A C 1
ATOM 729 O O . SER A 1 90 ? 5.937 -17.775 34.851 1.00 60.00 90 SER A O 1
ATOM 731 N N . THR A 1 91 ? 6.655 -16.347 36.387 1.00 66.88 91 THR A N 1
ATOM 732 C CA . THR A 1 91 ? 6.381 -15.145 35.579 1.00 66.88 91 THR A CA 1
ATOM 733 C C . THR A 1 91 ? 7.183 -15.133 34.276 1.00 66.88 91 THR A C 1
ATOM 735 O O . THR A 1 91 ? 6.725 -14.590 33.270 1.00 66.88 91 THR A O 1
ATOM 738 N N . TRP A 1 92 ? 8.345 -15.789 34.256 1.00 72.81 92 TRP A N 1
ATOM 739 C CA . TRP A 1 92 ? 9.197 -15.906 33.074 1.00 72.81 92 TRP A CA 1
ATOM 740 C C . TRP A 1 92 ? 8.588 -16.787 31.969 1.00 72.81 92 TRP A C 1
ATOM 742 O O . TRP A 1 92 ? 8.746 -16.459 30.795 1.00 72.81 92 TRP A O 1
ATOM 752 N N . GLU A 1 93 ? 7.864 -17.863 32.310 1.00 80.19 93 GLU A N 1
ATOM 753 C CA . GLU A 1 93 ? 7.192 -18.736 31.328 1.00 80.19 93 GLU A CA 1
ATOM 754 C C . GLU A 1 93 ? 6.088 -17.958 30.613 1.00 80.19 93 GLU A C 1
ATOM 756 O O . GLU A 1 93 ? 5.958 -18.019 29.388 1.00 80.19 93 GLU A O 1
ATOM 761 N N . CYS A 1 94 ? 5.347 -17.159 31.390 1.00 78.19 94 CYS A N 1
ATOM 762 C CA . CYS A 1 94 ? 4.356 -16.226 30.873 1.00 78.19 94 CYS A CA 1
ATOM 763 C C . CYS A 1 94 ? 5.024 -15.204 29.945 1.00 78.19 94 CYS A C 1
ATOM 765 O O . CYS A 1 94 ? 4.609 -15.071 28.797 1.00 78.19 94 CYS A O 1
ATOM 767 N N . GLY A 1 95 ? 6.097 -14.541 30.395 1.00 73.31 95 GLY A N 1
ATOM 768 C CA . GLY A 1 95 ? 6.841 -13.569 29.585 1.00 73.31 95 GLY A CA 1
ATOM 769 C C . GLY A 1 95 ? 7.368 -14.150 28.267 1.00 73.31 95 GLY A C 1
ATOM 770 O O . GLY A 1 95 ? 7.216 -13.532 27.213 1.00 73.31 95 GLY A O 1
ATOM 771 N N . TYR A 1 96 ? 7.916 -15.370 28.292 1.00 77.69 96 TYR A N 1
ATOM 772 C CA . TYR A 1 96 ? 8.381 -16.066 27.089 1.00 77.69 96 TYR A CA 1
ATOM 773 C C . TYR A 1 96 ? 7.230 -16.381 26.125 1.00 77.69 96 TYR A C 1
ATOM 775 O O . TYR A 1 96 ? 7.331 -16.124 24.926 1.00 77.69 96 TYR A O 1
ATOM 783 N N . ALA A 1 97 ? 6.112 -16.898 26.634 1.00 78.38 97 ALA A N 1
ATOM 784 C CA . ALA A 1 97 ? 4.941 -17.202 25.820 1.00 78.38 97 ALA A CA 1
ATOM 785 C C . ALA A 1 97 ? 4.315 -15.957 25.181 1.00 78.38 97 ALA A C 1
ATOM 787 O O . ALA A 1 97 ? 3.968 -15.984 23.999 1.00 78.38 97 ALA A O 1
ATOM 788 N N . ILE A 1 98 ? 4.231 -14.862 25.940 1.00 70.94 98 ILE A N 1
ATOM 789 C CA . ILE A 1 98 ? 3.778 -13.552 25.464 1.00 70.94 98 ILE A CA 1
ATOM 790 C C . ILE A 1 98 ? 4.690 -13.078 24.327 1.00 70.94 98 ILE A C 1
ATOM 792 O O . ILE A 1 98 ? 4.201 -12.717 23.258 1.00 70.94 98 ILE A O 1
ATOM 796 N N . ALA A 1 99 ? 6.014 -13.174 24.485 1.00 62.34 99 ALA A N 1
ATOM 797 C CA . ALA A 1 99 ? 6.964 -12.838 23.421 1.00 62.34 99 ALA A CA 1
ATOM 798 C C . ALA A 1 99 ? 6.801 -13.715 22.160 1.00 62.34 99 ALA A C 1
ATOM 800 O O . ALA A 1 99 ? 7.081 -13.265 21.052 1.00 62.34 99 ALA A O 1
ATOM 801 N N . GLN A 1 100 ? 6.305 -14.947 22.300 1.00 65.25 100 GLN A N 1
ATOM 802 C CA . GLN A 1 100 ? 5.971 -15.837 21.179 1.00 65.25 100 GLN A CA 1
ATOM 803 C C . GLN A 1 100 ? 4.539 -15.647 20.650 1.00 65.25 100 GLN A C 1
ATOM 805 O O . GLN A 1 100 ? 4.117 -16.361 19.737 1.00 65.25 100 GLN A O 1
ATOM 810 N N . GLY A 1 101 ? 3.771 -14.703 21.202 1.00 65.50 101 GLY A N 1
ATOM 811 C CA . GLY A 1 101 ? 2.403 -14.446 20.768 1.00 65.50 101 GLY A CA 1
ATOM 812 C C . GLY A 1 101 ? 1.423 -15.574 21.108 1.00 65.50 101 GLY A C 1
ATOM 813 O O . GLY A 1 101 ? 0.473 -15.825 20.364 1.00 65.50 101 GLY A O 1
ATOM 814 N N . LYS A 1 102 ? 1.675 -16.303 22.196 1.00 81.06 102 LYS A N 1
ATOM 815 C CA . LYS A 1 102 ? 0.781 -17.356 22.687 1.00 81.06 102 LYS A CA 1
ATOM 816 C C . LYS A 1 102 ? -0.184 -16.758 23.712 1.00 81.06 102 LYS A C 1
ATOM 818 O O . LYS A 1 102 ? 0.274 -16.037 24.598 1.00 81.06 102 LYS A O 1
ATOM 823 N N . PRO A 1 103 ? -1.495 -17.043 23.622 1.00 84.00 103 PRO A N 1
ATOM 824 C CA . PRO A 1 103 ? -2.450 -16.525 24.583 1.00 84.00 103 PRO A CA 1
ATOM 825 C C . PRO A 1 103 ? -2.199 -17.106 25.978 1.00 84.00 103 PRO A C 1
ATOM 827 O O . PRO A 1 103 ? -1.952 -18.305 26.131 1.00 84.00 103 PRO A O 1
ATOM 830 N N . VAL A 1 104 ? -2.296 -16.244 26.988 1.00 87.50 104 VAL A N 1
ATOM 831 C CA . VAL A 1 104 ? -2.150 -16.576 28.406 1.00 87.50 104 VAL A CA 1
ATOM 832 C C . VAL A 1 104 ? -3.524 -16.551 29.075 1.00 87.50 104 VAL A C 1
ATOM 834 O O . VAL A 1 104 ? -4.211 -15.524 29.069 1.00 87.50 104 VAL A O 1
ATOM 837 N N . ILE A 1 105 ? -3.923 -17.694 29.638 1.00 92.56 105 ILE A N 1
ATOM 838 C CA . ILE A 1 105 ? -5.216 -17.922 30.291 1.00 92.56 105 ILE A CA 1
ATOM 839 C C . ILE A 1 105 ? -4.971 -18.183 31.777 1.00 92.56 105 ILE A C 1
ATOM 841 O O . ILE A 1 105 ? -4.369 -19.191 32.136 1.00 92.56 105 ILE A O 1
ATOM 845 N N . MET A 1 106 ? -5.446 -17.306 32.653 1.00 91.12 106 MET A N 1
ATOM 846 C CA . MET A 1 106 ? -5.304 -17.473 34.101 1.00 91.12 106 MET A CA 1
ATOM 847 C C . MET A 1 106 ? -6.476 -18.217 34.703 1.00 91.12 106 MET A C 1
ATOM 849 O O . MET A 1 106 ? -7.616 -17.842 34.463 1.00 91.12 106 MET A O 1
ATOM 853 N N . LEU A 1 107 ? -6.210 -19.212 35.541 1.00 93.25 107 LEU A N 1
ATOM 854 C CA . LEU A 1 107 ? -7.235 -19.858 36.351 1.00 93.25 107 LEU A CA 1
ATOM 855 C C . LEU A 1 107 ? -7.330 -19.162 37.715 1.00 93.25 107 LEU A C 1
ATOM 857 O O . LEU A 1 107 ? -6.461 -19.351 38.563 1.00 93.25 107 LEU A O 1
ATOM 861 N N . ILE A 1 108 ? -8.393 -18.381 37.928 1.00 91.19 108 ILE A N 1
ATOM 862 C CA . ILE A 1 108 ? -8.622 -17.614 39.161 1.00 91.19 108 ILE A CA 1
ATOM 863 C C . ILE A 1 108 ? -9.745 -18.252 39.980 1.00 91.19 108 ILE A C 1
ATOM 865 O O . ILE A 1 108 ? -10.811 -18.587 39.460 1.00 91.19 108 ILE A O 1
ATOM 869 N N . GLU A 1 109 ? -9.500 -18.402 41.280 1.00 90.94 109 GLU A N 1
ATOM 870 C CA . GLU A 1 109 ? -10.403 -19.110 42.196 1.00 90.94 109 GLU A CA 1
ATOM 871 C C . GLU A 1 109 ? -11.230 -18.166 43.064 1.00 90.94 109 GLU A C 1
ATOM 873 O O . GLU A 1 109 ? -12.391 -18.449 43.325 1.00 90.94 109 GLU A O 1
ATOM 878 N N . ASP A 1 110 ? -10.613 -17.083 43.530 1.00 90.56 110 ASP A N 1
ATOM 879 C CA . ASP A 1 110 ? -11.115 -16.247 44.613 1.00 90.56 110 ASP A CA 1
ATOM 880 C C . ASP A 1 110 ? -10.507 -14.836 44.518 1.00 90.56 110 ASP A C 1
ATOM 882 O O . ASP A 1 110 ? -9.658 -14.557 43.663 1.00 90.56 110 ASP A O 1
ATOM 886 N N . LYS A 1 111 ? -10.957 -13.932 45.394 1.00 87.75 111 LYS A N 1
ATOM 887 C CA . LYS A 1 111 ? -10.514 -12.533 45.427 1.00 87.75 111 LYS A CA 1
ATOM 888 C C . LYS A 1 111 ? -9.031 -12.376 45.787 1.00 87.75 111 LYS A C 1
ATOM 890 O O . LYS A 1 111 ? -8.356 -11.558 45.174 1.00 87.75 111 LYS A O 1
ATOM 895 N N . GLU A 1 112 ? -8.505 -13.175 46.712 1.00 85.19 112 GLU A N 1
ATOM 896 C CA . GLU A 1 112 ? -7.084 -13.110 47.093 1.00 85.19 112 GLU A CA 1
ATOM 897 C C . GLU A 1 112 ? -6.172 -13.462 45.908 1.00 85.19 112 GLU A C 1
ATOM 899 O O . GLU A 1 112 ? -5.113 -12.866 45.705 1.00 85.19 112 GLU A O 1
ATOM 904 N N . HIS A 1 113 ? -6.617 -14.398 45.070 1.00 85.50 113 HIS A N 1
ATOM 905 C CA . HIS A 1 113 ? -5.939 -14.781 43.840 1.00 85.50 113 HIS A CA 1
ATOM 906 C C . HIS A 1 113 ? -5.928 -13.628 42.816 1.00 85.50 113 HIS A C 1
ATOM 908 O O . HIS A 1 113 ? -4.911 -13.415 42.153 1.00 85.50 113 HIS A O 1
ATOM 914 N N . ILE A 1 114 ? -7.012 -12.842 42.722 1.00 83.69 114 ILE A N 1
ATOM 915 C CA . ILE A 1 114 ? -7.059 -11.606 41.914 1.00 83.69 114 ILE A CA 1
ATOM 916 C C . ILE A 1 114 ? -6.015 -10.607 42.419 1.00 83.69 114 ILE A C 1
ATOM 918 O O . ILE A 1 114 ? -5.234 -10.093 41.616 1.00 83.69 114 ILE A O 1
ATOM 922 N N . ASP A 1 115 ? -5.982 -10.355 43.729 1.00 80.94 115 ASP A N 1
ATOM 923 C CA . ASP A 1 115 ? -5.072 -9.383 44.344 1.00 80.94 115 ASP A CA 1
ATOM 924 C C . ASP A 1 115 ? -3.606 -9.776 44.115 1.00 80.94 115 ASP A C 1
ATOM 926 O O . ASP A 1 115 ? -2.770 -8.931 43.780 1.00 80.94 115 ASP A O 1
ATOM 930 N N . TYR A 1 116 ? -3.292 -11.074 44.195 1.00 81.00 116 TYR A N 1
ATOM 931 C CA . TYR A 1 116 ? -1.973 -11.588 43.836 1.00 81.00 116 TYR A CA 1
ATOM 932 C C . TYR A 1 116 ? -1.603 -11.239 42.388 1.00 81.00 116 TYR A C 1
ATOM 934 O O . TYR A 1 116 ? -0.564 -10.618 42.153 1.00 81.00 116 TYR A O 1
ATOM 942 N N . TYR A 1 117 ? -2.456 -11.573 41.414 1.00 78.50 117 TYR A N 1
ATOM 943 C CA . TYR A 1 117 ? -2.187 -11.294 40.000 1.00 78.50 117 TYR A CA 1
ATOM 944 C C . TYR A 1 117 ? -2.124 -9.801 39.682 1.00 78.50 117 TYR A C 1
ATOM 946 O O . TYR A 1 117 ? -1.270 -9.371 38.906 1.00 78.50 117 TYR A O 1
ATOM 954 N N . ALA A 1 118 ? -2.985 -8.997 40.304 1.00 74.69 118 ALA A N 1
ATOM 955 C CA . ALA A 1 118 ? -2.984 -7.547 40.169 1.00 74.69 118 ALA A CA 1
ATOM 956 C C . ALA A 1 118 ? -1.646 -6.937 40.619 1.00 74.69 118 ALA A C 1
ATOM 958 O O . ALA A 1 118 ? -1.218 -5.916 40.076 1.00 74.69 118 ALA A O 1
ATOM 959 N N . ASN A 1 119 ? -0.961 -7.558 41.578 1.00 73.62 119 ASN A N 1
ATOM 960 C CA . ASN A 1 119 ? 0.334 -7.105 42.079 1.00 73.62 119 ASN A CA 1
ATOM 961 C C . ASN A 1 119 ? 1.535 -7.633 41.270 1.00 73.62 119 ASN A C 1
ATOM 963 O O . ASN A 1 119 ? 2.652 -7.159 41.466 1.00 73.62 119 ASN A O 1
ATOM 967 N N . GLN A 1 120 ? 1.325 -8.545 40.314 1.00 70.50 120 GLN A N 1
ATOM 968 C CA . GLN A 1 120 ? 2.369 -9.054 39.418 1.00 70.50 120 GLN A CA 1
ATOM 969 C C . GLN A 1 120 ? 2.375 -8.280 38.090 1.00 70.50 120 GLN A C 1
ATOM 971 O O . GLN A 1 120 ? 1.637 -8.615 37.157 1.00 70.50 120 GLN A O 1
ATOM 976 N N . TRP A 1 121 ? 3.224 -7.249 37.979 1.00 56.09 121 TRP A N 1
ATOM 977 C CA . TRP A 1 121 ? 3.279 -6.360 36.802 1.00 56.09 121 TRP A CA 1
ATOM 978 C C . TRP A 1 121 ? 3.491 -7.140 35.493 1.00 56.09 121 TRP A C 1
ATOM 980 O O . TRP A 1 121 ? 2.708 -6.988 34.558 1.00 56.09 121 TRP A O 1
ATOM 990 N N . MET A 1 122 ? 4.476 -8.046 35.430 1.00 55.56 122 MET A N 1
ATOM 991 C CA . MET A 1 122 ? 4.800 -8.762 34.181 1.00 55.56 122 MET A CA 1
ATOM 992 C C . MET A 1 122 ? 3.652 -9.607 33.623 1.00 55.56 122 MET A C 1
ATOM 994 O O . MET A 1 122 ? 3.644 -9.909 32.433 1.00 55.56 122 MET A O 1
ATOM 998 N N . VAL A 1 123 ? 2.697 -10.004 34.464 1.00 59.31 123 VAL A N 1
ATOM 999 C CA . VAL A 1 123 ? 1.613 -10.889 34.043 1.00 59.31 123 VAL A CA 1
ATOM 1000 C C . VAL A 1 123 ? 0.330 -10.104 33.799 1.00 59.31 123 VAL A C 1
ATOM 1002 O O . VAL A 1 123 ? -0.318 -10.345 32.790 1.00 59.31 123 VAL A O 1
ATOM 1005 N N . SER A 1 124 ? 0.007 -9.118 34.643 1.00 56.56 124 SER A N 1
ATOM 1006 C CA . SER A 1 124 ? -1.264 -8.372 34.620 1.00 56.56 124 SER A CA 1
ATOM 1007 C C . SER A 1 124 ? -1.555 -7.609 33.319 1.00 56.56 124 SER A C 1
ATOM 1009 O O . SER A 1 124 ? -2.701 -7.604 32.878 1.00 56.56 124 SER A O 1
ATOM 1011 N N . PHE A 1 125 ? -0.549 -7.048 32.642 1.00 56.47 125 PHE A N 1
ATOM 1012 C CA . PHE A 1 125 ? -0.761 -6.275 31.402 1.00 56.47 125 PHE A CA 1
ATOM 1013 C C . PHE A 1 125 ? -0.860 -7.119 30.125 1.00 56.47 125 PHE A C 1
ATOM 1015 O O . PHE A 1 125 ? -1.155 -6.591 29.057 1.00 56.47 125 PHE A O 1
ATOM 1022 N N . SER A 1 126 ? -0.593 -8.422 30.202 1.00 65.31 126 SER A N 1
ATOM 1023 C CA . SER A 1 126 ? -0.503 -9.299 29.024 1.00 65.31 126 SER A CA 1
ATOM 1024 C C . SER A 1 126 ? -1.413 -10.528 29.111 1.00 65.31 126 SER A C 1
ATOM 1026 O O . SER A 1 126 ? -1.266 -11.470 28.334 1.00 65.31 126 SER A O 1
ATOM 1028 N N . ILE A 1 127 ? -2.373 -10.522 30.041 1.00 75.69 127 ILE A N 1
ATOM 1029 C CA . ILE A 1 127 ? -3.356 -11.598 30.207 1.00 75.69 127 ILE A CA 1
ATOM 1030 C C . ILE A 1 127 ? -4.420 -11.480 29.132 1.00 75.69 127 ILE A C 1
ATOM 1032 O O . ILE A 1 127 ? -5.137 -10.480 29.058 1.00 75.69 127 ILE A O 1
ATOM 1036 N N . ASN A 1 128 ? -4.593 -12.541 28.353 1.00 82.94 128 ASN A N 1
ATOM 1037 C CA . ASN A 1 128 ? -5.611 -12.549 27.315 1.00 82.94 128 ASN A CA 1
ATOM 1038 C C . ASN A 1 128 ? -6.966 -13.035 27.848 1.00 82.94 128 ASN A C 1
ATOM 1040 O O . ASN A 1 128 ? -8.005 -12.537 27.405 1.00 82.94 128 ASN A O 1
ATOM 1044 N N . ALA A 1 129 ? -6.973 -13.962 28.813 1.00 89.00 129 ALA A N 1
ATOM 1045 C CA . ALA A 1 129 ? -8.201 -14.438 29.441 1.00 89.00 129 ALA A CA 1
ATOM 1046 C C . ALA A 1 129 ? -8.053 -14.828 30.921 1.00 89.00 129 ALA A C 1
ATOM 1048 O O . ALA A 1 129 ? -7.001 -15.289 31.357 1.00 89.00 129 ALA A O 1
ATOM 1049 N N . ILE A 1 130 ? -9.148 -14.698 31.670 1.00 92.00 130 ILE A N 1
ATOM 1050 C CA . ILE A 1 130 ? -9.316 -15.210 33.032 1.00 92.00 130 ILE A CA 1
ATOM 1051 C C . ILE A 1 130 ? -10.429 -16.251 33.019 1.00 92.00 130 ILE A C 1
ATOM 1053 O O . ILE A 1 130 ? -11.565 -15.949 32.677 1.00 92.00 130 ILE A O 1
ATOM 1057 N N . LEU A 1 131 ? -10.097 -17.473 33.406 1.00 96.06 131 LEU A N 1
ATOM 1058 C CA . LEU A 1 131 ? -10.993 -18.598 33.609 1.00 96.06 131 LEU A CA 1
ATOM 1059 C C . LEU A 1 131 ? -11.360 -18.696 35.088 1.00 96.06 131 LEU A C 1
ATOM 1061 O O . LEU A 1 131 ? -10.484 -18.750 35.948 1.00 96.06 131 LEU A O 1
ATOM 1065 N N . THR A 1 132 ? -12.654 -18.740 35.385 1.00 96.19 132 THR A N 1
ATOM 1066 C CA . THR A 1 132 ? -13.144 -18.890 36.759 1.00 96.19 132 THR A CA 1
ATOM 1067 C C . THR A 1 132 ? -14.513 -19.561 36.785 1.00 96.19 132 THR A C 1
ATOM 1069 O O . THR A 1 132 ? -15.254 -19.513 35.802 1.00 96.19 132 THR A O 1
ATOM 1072 N N . THR A 1 133 ? -14.857 -20.183 37.913 1.00 96.50 133 THR A N 1
ATOM 1073 C CA . THR A 1 133 ? -16.232 -20.611 38.219 1.00 96.50 133 THR A CA 1
ATOM 1074 C C . THR A 1 133 ? -16.991 -19.606 39.083 1.00 96.50 133 THR A C 1
ATOM 1076 O O . THR A 1 133 ? -18.197 -19.748 39.271 1.00 96.50 133 THR A O 1
ATOM 1079 N N . ASP A 1 134 ? -16.302 -18.608 39.637 1.00 96.06 134 ASP A N 1
ATOM 1080 C CA . ASP A 1 134 ? -16.875 -17.667 40.592 1.00 96.06 134 ASP A CA 1
ATOM 1081 C C . ASP A 1 134 ? -17.412 -16.414 39.871 1.00 96.06 134 ASP A C 1
ATOM 1083 O O . ASP A 1 134 ? -16.699 -15.700 39.157 1.00 96.06 134 ASP A O 1
ATOM 1087 N N . LYS A 1 135 ? -18.711 -16.150 40.055 1.00 94.56 135 LYS A N 1
ATOM 1088 C CA . LYS A 1 135 ? -19.408 -14.996 39.471 1.00 94.56 135 LYS A CA 1
ATOM 1089 C C . LYS A 1 135 ? -18.927 -13.667 40.049 1.00 94.56 135 LYS A C 1
ATOM 1091 O O . LYS A 1 135 ? -18.868 -12.685 39.308 1.00 94.56 135 LYS A O 1
ATOM 1096 N N . GLU A 1 136 ? -18.586 -13.625 41.333 1.00 93.38 136 GLU A N 1
ATOM 1097 C CA . GLU A 1 136 ? -18.058 -12.420 41.969 1.00 93.38 136 GLU A CA 1
ATOM 1098 C C . GLU A 1 136 ? -16.636 -12.144 41.485 1.00 93.38 136 GLU A C 1
ATOM 1100 O O . GLU A 1 136 ? -16.342 -11.008 41.118 1.00 93.38 136 GLU A O 1
ATOM 1105 N N . VAL A 1 137 ? -15.792 -13.172 41.331 1.00 91.62 137 VAL A N 1
ATOM 1106 C CA . VAL A 1 137 ? -14.477 -13.025 40.674 1.00 91.62 137 VAL A CA 1
ATOM 1107 C C . VAL A 1 137 ? -14.639 -12.453 39.266 1.00 91.62 137 VAL A C 1
ATOM 1109 O O . VAL A 1 137 ? -14.004 -11.455 38.928 1.00 91.62 137 VAL A O 1
ATOM 1112 N N . ALA A 1 138 ? -15.531 -13.030 38.455 1.00 91.38 138 ALA A N 1
ATOM 1113 C CA . ALA A 1 138 ? -15.803 -12.553 37.101 1.00 91.38 138 ALA A CA 1
ATOM 1114 C C . ALA A 1 138 ? -16.247 -11.078 37.070 1.00 91.38 138 ALA A C 1
ATOM 1116 O O . ALA A 1 138 ? -15.813 -10.310 36.207 1.00 91.38 138 ALA A O 1
ATOM 1117 N N . LYS A 1 139 ? -17.092 -10.670 38.023 1.00 89.00 139 LYS A N 1
ATOM 1118 C CA . LYS A 1 139 ? -17.586 -9.296 38.164 1.00 89.00 139 LYS A CA 1
ATOM 1119 C C . LYS A 1 139 ? -16.492 -8.327 38.613 1.00 89.00 139 LYS A C 1
ATOM 1121 O O . LYS A 1 139 ? -16.410 -7.231 38.060 1.00 89.00 139 LYS A O 1
ATOM 1126 N N . ILE A 1 140 ? -15.658 -8.720 39.578 1.00 88.56 140 ILE A N 1
ATOM 1127 C CA . ILE A 1 140 ? -14.523 -7.921 40.058 1.00 88.56 140 ILE A CA 1
ATOM 1128 C C . ILE A 1 140 ? -13.546 -7.695 38.909 1.00 88.56 140 ILE A C 1
ATOM 1130 O O . ILE A 1 140 ? -13.253 -6.551 38.582 1.00 88.56 140 ILE A O 1
ATOM 1134 N N . VAL A 1 141 ? -13.106 -8.771 38.251 1.00 83.94 141 VAL A N 1
ATOM 1135 C CA . VAL A 1 141 ? -12.133 -8.722 37.151 1.00 83.94 141 VAL A CA 1
ATOM 1136 C C . VAL A 1 141 ? -12.610 -7.820 36.017 1.00 83.94 141 VAL A C 1
ATOM 1138 O O . VAL A 1 141 ? -11.842 -6.986 35.548 1.00 83.94 141 VAL A O 1
ATOM 1141 N N . LYS A 1 142 ? -13.882 -7.931 35.611 1.00 81.88 142 LYS A N 1
ATOM 1142 C CA . LYS A 1 142 ? -14.455 -7.127 34.519 1.00 81.88 142 LYS A CA 1
ATOM 1143 C C . LYS A 1 142 ? -14.376 -5.616 34.771 1.00 81.88 142 LYS A C 1
ATOM 1145 O O . LYS A 1 142 ? -14.298 -4.849 33.819 1.00 81.88 142 LYS A O 1
ATOM 1150 N N . ASN A 1 143 ? -14.401 -5.204 36.037 1.00 79.31 143 ASN A N 1
ATOM 1151 C CA . ASN A 1 143 ? -14.351 -3.801 36.448 1.00 79.31 143 ASN A CA 1
ATOM 1152 C C . ASN A 1 143 ? -12.983 -3.402 37.027 1.00 79.31 143 ASN A C 1
ATOM 1154 O O . ASN A 1 143 ? -12.822 -2.284 37.514 1.00 79.31 143 ASN A O 1
ATOM 1158 N N . HIS A 1 144 ? -12.005 -4.309 37.025 1.00 79.12 144 HIS A N 1
ATOM 1159 C CA . HIS A 1 144 ? -10.726 -4.085 37.678 1.00 79.12 144 HIS A CA 1
ATOM 1160 C C . HIS A 1 144 ? -9.791 -3.262 36.772 1.00 79.12 144 HIS A C 1
ATOM 1162 O O . HIS A 1 144 ? -9.561 -3.649 35.622 1.00 79.12 144 HIS A O 1
ATOM 1168 N N . PRO A 1 145 ? -9.159 -2.184 37.274 1.00 72.25 145 PRO A N 1
ATOM 1169 C CA . PRO A 1 145 ? -8.377 -1.252 36.453 1.00 72.25 145 PRO A CA 1
ATOM 1170 C C . PRO A 1 145 ? -7.129 -1.872 35.806 1.00 72.25 145 PRO A C 1
ATOM 1172 O O . PRO A 1 145 ? -6.578 -1.300 34.874 1.00 72.25 145 PRO A O 1
ATOM 1175 N N . LYS A 1 146 ? -6.675 -3.040 36.283 1.00 72.50 146 LYS A N 1
ATOM 1176 C CA . LYS A 1 146 ? -5.524 -3.769 35.716 1.00 72.50 146 LYS A CA 1
ATOM 1177 C C . LYS A 1 146 ? -5.892 -4.873 34.712 1.00 72.50 146 LYS A C 1
ATOM 1179 O O . LYS A 1 146 ? -4.993 -5.404 34.078 1.00 72.50 146 LYS A O 1
ATOM 1184 N N . PHE A 1 147 ? -7.175 -5.223 34.549 1.00 75.88 147 PHE A N 1
ATOM 1185 C CA . PHE A 1 147 ? -7.626 -6.332 33.679 1.00 75.88 147 PHE A CA 1
ATOM 1186 C C . PHE A 1 147 ? -8.510 -5.857 32.512 1.00 75.88 147 PHE A C 1
ATOM 1188 O O . PHE A 1 147 ? -9.387 -6.574 32.035 1.00 75.88 147 PHE A O 1
ATOM 1195 N N . VAL A 1 148 ? -8.267 -4.636 32.027 1.00 62.28 148 VAL A N 1
ATOM 1196 C CA . VAL A 1 148 ? -9.122 -3.913 31.061 1.00 62.28 148 VAL A CA 1
ATOM 1197 C C . VAL A 1 148 ? -9.272 -4.634 29.710 1.00 62.28 148 VAL A C 1
ATOM 1199 O O . VAL A 1 148 ? -10.279 -4.471 29.025 1.00 62.28 148 VAL A O 1
ATOM 1202 N N . HIS A 1 149 ? -8.300 -5.466 29.327 1.00 62.50 149 HIS A N 1
ATOM 1203 C CA . HIS A 1 149 ? -8.289 -6.194 28.048 1.00 62.50 149 HIS A CA 1
ATOM 1204 C C . HIS A 1 149 ? -8.431 -7.711 28.206 1.00 62.50 149 HIS A C 1
ATOM 1206 O O . HIS A 1 149 ? -8.194 -8.467 27.261 1.00 62.50 149 HIS A O 1
ATOM 1212 N N . THR A 1 150 ? -8.810 -8.171 29.397 1.00 75.75 150 THR A N 1
ATOM 1213 C CA . THR A 1 150 ? -8.846 -9.594 29.716 1.00 75.75 150 THR A CA 1
ATOM 1214 C C . THR A 1 150 ? -10.245 -10.159 29.494 1.00 75.75 150 THR A C 1
ATOM 1216 O O . THR A 1 150 ? -11.230 -9.697 30.067 1.00 75.75 150 THR A O 1
ATOM 1219 N N . THR A 1 151 ? -10.348 -11.193 28.658 1.00 84.38 151 THR A N 1
ATOM 1220 C CA . THR A 1 151 ? -11.624 -11.885 28.431 1.00 84.38 151 THR A CA 1
ATOM 1221 C C . THR A 1 151 ? -11.965 -12.745 29.643 1.00 84.38 151 THR A C 1
ATOM 1223 O O . THR A 1 151 ? -11.173 -13.597 30.037 1.00 84.38 151 THR A O 1
ATOM 1226 N N . VAL A 1 152 ? -13.149 -12.569 30.227 1.00 90.75 152 VAL A N 1
ATOM 1227 C CA . VAL A 1 152 ? -13.597 -13.409 31.345 1.00 90.75 152 VAL A CA 1
ATOM 1228 C C . VAL A 1 152 ? -14.324 -14.644 30.814 1.00 90.75 152 VAL A C 1
ATOM 1230 O O . VAL A 1 152 ? -15.403 -14.553 30.232 1.00 90.75 152 VAL A O 1
ATOM 1233 N N . LEU A 1 153 ? -13.732 -15.811 31.043 1.00 94.69 153 LEU A N 1
ATOM 1234 C CA . LEU A 1 153 ? -14.272 -17.133 30.755 1.00 94.69 153 LEU A CA 1
ATOM 1235 C C . LEU A 1 153 ? -14.958 -17.664 32.016 1.00 94.69 153 LEU A C 1
ATOM 1237 O O . LEU A 1 153 ? -14.369 -18.397 32.808 1.00 94.69 153 LEU A O 1
ATOM 1241 N N . LEU A 1 154 ? -16.214 -17.270 32.218 1.00 95.62 154 LEU A N 1
ATOM 1242 C CA . LEU A 1 154 ? -17.019 -17.796 33.317 1.00 95.62 154 LEU A CA 1
ATOM 1243 C C . LEU A 1 154 ? -17.534 -19.199 32.957 1.00 95.62 154 LEU A C 1
ATOM 1245 O O . LEU A 1 154 ? -18.355 -19.364 32.050 1.00 95.62 154 LEU A O 1
ATOM 1249 N N . ALA A 1 155 ? -17.047 -20.205 33.674 1.00 95.12 155 ALA A N 1
ATOM 1250 C CA . ALA A 1 155 ? -17.539 -21.574 33.620 1.00 95.12 155 ALA A CA 1
ATOM 1251 C C . ALA A 1 155 ? -18.590 -21.793 34.717 1.00 95.12 155 ALA A C 1
ATOM 1253 O O . ALA A 1 155 ? -18.467 -21.257 35.813 1.00 95.12 155 ALA A O 1
ATOM 1254 N N . GLN A 1 156 ? -19.625 -22.592 34.458 1.00 94.06 156 GLN A N 1
ATOM 1255 C CA . GLN A 1 156 ? -20.601 -22.935 35.504 1.00 94.06 156 GLN A CA 1
ATOM 1256 C C . GLN A 1 156 ? -20.012 -23.913 36.528 1.00 94.06 156 GLN A C 1
ATOM 1258 O O . GLN A 1 156 ? -20.422 -23.922 37.684 1.00 94.06 156 GLN A O 1
ATOM 1263 N N . ASN A 1 157 ? -19.060 -24.738 36.092 1.00 95.75 157 ASN A N 1
ATOM 1264 C CA . ASN A 1 157 ? -18.336 -25.709 36.900 1.00 95.75 157 ASN A CA 1
ATOM 1265 C C . ASN A 1 157 ? -16.985 -26.058 36.235 1.00 95.75 157 ASN A C 1
ATOM 1267 O O . ASN A 1 157 ? -16.772 -25.722 35.063 1.00 95.75 157 ASN A O 1
ATOM 1271 N N . PRO A 1 158 ? -16.051 -26.708 36.954 1.00 95.69 158 PRO A N 1
ATOM 1272 C CA . PRO A 1 158 ? -14.740 -27.055 36.407 1.00 95.69 158 PRO A CA 1
ATOM 1273 C C . PRO A 1 158 ? -14.778 -28.007 35.200 1.00 95.69 158 PRO A C 1
ATOM 1275 O O . PRO A 1 158 ? -13.886 -27.962 34.356 1.00 95.69 158 PRO A O 1
ATOM 1278 N N . GLU A 1 159 ? -15.820 -28.831 35.052 1.00 95.06 159 GLU A N 1
ATOM 1279 C CA . GLU A 1 159 ? -16.007 -29.722 33.899 1.00 95.06 159 GLU A CA 1
ATOM 1280 C C . GLU A 1 159 ? -16.135 -28.954 32.573 1.00 95.06 159 GLU A C 1
ATOM 1282 O O . GLU A 1 159 ? -15.85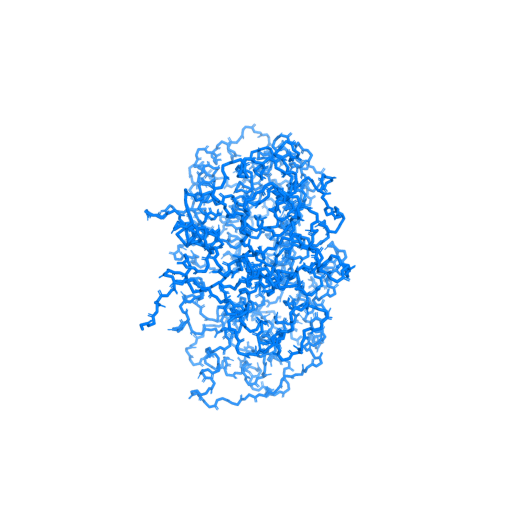1 -29.496 31.500 1.00 95.06 159 GLU A O 1
ATOM 1287 N N . GLN A 1 160 ? -16.536 -27.681 32.628 1.00 96.06 160 GLN A N 1
ATOM 1288 C CA . GLN A 1 160 ? -16.632 -26.808 31.461 1.00 96.06 160 GLN A CA 1
ATOM 1289 C C . GLN A 1 160 ? -15.310 -26.127 31.082 1.00 96.06 160 GLN A C 1
ATOM 1291 O O . GLN A 1 160 ? -15.259 -25.505 30.019 1.00 96.06 160 GLN A O 1
ATOM 1296 N N . PHE A 1 161 ? -14.238 -26.249 31.874 1.00 96.25 161 PHE A N 1
ATOM 1297 C CA . PHE A 1 161 ? -12.977 -25.533 31.640 1.00 96.25 161 PHE A CA 1
ATOM 1298 C C . PHE A 1 161 ? -12.394 -25.757 30.247 1.00 96.25 161 PHE A C 1
ATOM 1300 O O . PHE A 1 161 ? -12.159 -24.787 29.529 1.00 96.25 161 PHE A O 1
ATOM 1307 N N . GLU A 1 162 ? -12.222 -27.008 29.814 1.00 94.75 162 GLU A N 1
ATOM 1308 C CA . GLU A 1 162 ? -11.675 -27.276 28.478 1.00 94.75 162 GLU A CA 1
ATOM 1309 C C . GLU A 1 162 ? -12.566 -26.718 27.369 1.00 94.75 162 GLU A C 1
ATOM 1311 O O . GLU A 1 162 ? -12.067 -26.212 26.371 1.00 94.75 162 GLU A O 1
ATOM 1316 N N . THR A 1 163 ? -13.888 -26.785 27.544 1.00 93.06 163 THR A N 1
ATOM 1317 C CA . THR A 1 163 ? -14.836 -26.284 26.543 1.00 93.06 163 THR A CA 1
ATOM 1318 C C . THR A 1 163 ? -14.742 -24.764 26.439 1.00 93.06 163 THR A C 1
ATOM 1320 O O . THR A 1 163 ? -14.621 -24.245 25.336 1.00 93.06 163 THR A O 1
ATOM 1323 N N . LYS A 1 164 ? -14.690 -24.057 27.575 1.00 94.75 164 LYS A N 1
ATOM 1324 C CA . LYS A 1 164 ? -14.523 -22.598 27.621 1.00 94.75 164 LYS A CA 1
ATOM 1325 C C . LYS A 1 164 ? -13.186 -22.144 27.046 1.00 94.75 164 LYS A C 1
ATOM 1327 O O . LYS A 1 164 ? -13.140 -21.150 26.328 1.00 94.75 164 LYS A O 1
ATOM 1332 N N . ILE A 1 165 ? -12.113 -22.888 27.312 1.00 94.19 165 ILE A N 1
ATOM 1333 C CA . ILE A 1 165 ? -10.801 -22.627 26.713 1.00 94.19 165 ILE A CA 1
ATOM 1334 C C . ILE A 1 165 ? -10.841 -22.859 25.202 1.00 94.19 165 ILE A C 1
ATOM 1336 O O . ILE A 1 165 ? -10.326 -22.032 24.463 1.00 94.19 165 ILE A O 1
ATOM 1340 N N . ILE A 1 166 ? -11.449 -23.949 24.723 1.00 90.81 166 ILE A N 1
ATOM 1341 C CA . ILE A 1 166 ? -11.557 -24.220 23.282 1.00 90.81 166 ILE A CA 1
ATOM 1342 C C . ILE A 1 166 ? -12.383 -23.139 22.588 1.00 90.81 166 ILE A C 1
ATOM 1344 O O . ILE A 1 166 ? -11.923 -22.636 21.574 1.00 90.81 166 ILE A O 1
ATOM 1348 N N . GLU A 1 167 ? -13.546 -22.761 23.130 1.00 87.19 167 GLU A N 1
ATOM 1349 C CA . GLU A 1 167 ? -14.378 -21.660 22.616 1.00 87.19 167 GLU A CA 1
ATOM 1350 C C . GLU A 1 167 ? -13.558 -20.371 22.508 1.00 87.19 167 GLU A C 1
ATOM 1352 O O . GLU A 1 167 ? -13.491 -19.754 21.446 1.00 87.19 167 GLU A O 1
ATOM 1357 N N . TYR A 1 168 ? -12.854 -20.020 23.585 1.00 89.56 168 TYR A N 1
ATOM 1358 C CA . TYR A 1 168 ? -11.988 -18.853 23.620 1.00 89.56 168 TYR A CA 1
ATOM 1359 C C . TYR A 1 168 ? -10.853 -18.923 22.598 1.00 89.56 168 TYR A C 1
ATOM 1361 O O . TYR A 1 168 ? -10.620 -17.952 21.891 1.00 89.56 168 TYR A O 1
ATOM 1369 N N . LEU A 1 169 ? -10.135 -20.044 22.505 1.00 83.38 169 LEU A N 1
ATOM 1370 C CA . LEU A 1 169 ? -9.021 -20.202 21.570 1.00 83.38 169 LEU A CA 1
ATOM 1371 C C . LEU A 1 169 ? -9.505 -20.259 20.124 1.00 83.38 169 LEU A C 1
ATOM 1373 O O . LEU A 1 169 ? -8.840 -19.720 19.241 1.00 83.38 169 LEU A O 1
ATOM 1377 N N . ASP A 1 170 ? -10.667 -20.858 19.878 1.00 77.56 170 ASP A N 1
ATOM 1378 C CA . ASP A 1 170 ? -11.321 -20.818 18.580 1.00 77.56 170 ASP A CA 1
ATOM 1379 C C . ASP A 1 170 ? -11.634 -19.386 18.191 1.00 77.56 170 ASP A C 1
ATOM 1381 O O . ASP A 1 170 ? -11.269 -18.992 17.090 1.00 77.56 170 ASP A O 1
ATOM 1385 N N . ASP A 1 171 ? -12.211 -18.583 19.081 1.00 69.12 171 ASP A N 1
ATOM 1386 C CA . ASP A 1 171 ? -12.495 -17.174 18.819 1.00 69.12 171 ASP A CA 1
ATOM 1387 C C . ASP A 1 171 ? -11.235 -16.305 18.787 1.00 69.12 171 ASP A C 1
ATOM 1389 O O . ASP A 1 171 ? -11.153 -15.377 17.989 1.00 69.12 171 ASP A O 1
ATOM 1393 N N . TYR A 1 172 ? -10.208 -16.609 19.574 1.00 69.31 172 TYR A N 1
ATOM 1394 C CA . TYR A 1 172 ? -8.926 -15.905 19.590 1.00 69.31 172 TYR A CA 1
ATOM 1395 C C . TYR A 1 172 ? -8.158 -16.150 18.289 1.00 69.31 172 TYR A C 1
ATOM 1397 O O . TYR A 1 172 ? -7.771 -15.217 17.591 1.00 69.31 172 TYR A O 1
ATOM 1405 N N . TYR A 1 173 ? -7.990 -17.407 17.884 1.00 62.94 173 TYR A N 1
ATOM 1406 C CA . TYR A 1 173 ? -7.320 -17.719 16.629 1.00 62.94 173 TYR A CA 1
ATOM 1407 C C . TYR A 1 173 ? -8.196 -17.392 15.434 1.00 62.94 173 TYR A C 1
ATOM 1409 O O . TYR A 1 173 ? -7.690 -16.851 14.453 1.00 62.94 173 TYR A O 1
ATOM 1417 N N . ARG A 1 174 ? -9.510 -17.633 15.495 1.00 57.62 174 ARG A N 1
ATOM 1418 C CA . ARG A 1 174 ? -10.420 -17.146 14.460 1.00 57.62 174 ARG A CA 1
ATOM 1419 C C . ARG A 1 174 ? -10.325 -15.639 14.382 1.00 57.62 174 ARG A C 1
ATOM 1421 O O . ARG A 1 174 ? -10.166 -15.176 13.274 1.00 57.62 174 ARG A O 1
ATOM 1428 N N . SER A 1 175 ? -10.371 -14.863 15.457 1.00 54.00 175 SER A N 1
ATOM 1429 C CA . SER A 1 175 ? -10.258 -13.399 15.387 1.00 54.00 175 SER A CA 1
ATOM 1430 C C . SER A 1 175 ? -8.912 -12.970 14.821 1.00 54.00 175 SER A C 1
ATOM 1432 O O . SER A 1 175 ? -8.920 -12.170 13.904 1.00 54.00 175 SER A O 1
ATOM 1434 N N . ILE A 1 176 ? -7.786 -13.578 15.200 1.00 50.00 176 ILE A N 1
ATOM 1435 C CA . ILE A 1 176 ? -6.468 -13.281 14.609 1.00 50.00 176 ILE A CA 1
ATOM 1436 C C . ILE A 1 176 ? -6.411 -13.622 13.110 1.00 50.00 176 ILE A C 1
ATOM 1438 O O . ILE A 1 176 ? -5.917 -12.832 12.308 1.00 50.00 176 ILE A O 1
ATOM 1442 N N . TYR A 1 177 ? -6.936 -14.778 12.694 1.00 47.16 177 TYR A N 1
ATOM 1443 C CA . TYR A 1 177 ? -6.898 -15.230 11.294 1.00 47.16 177 TYR A CA 1
ATOM 1444 C C . TYR A 1 177 ? -8.068 -14.706 10.437 1.00 47.16 177 TYR A C 1
ATOM 1446 O O . TYR A 1 177 ? -7.996 -14.726 9.209 1.00 47.16 177 TYR A O 1
ATOM 1454 N N . SER A 1 178 ? -9.141 -14.220 11.061 1.00 51.97 178 SER A N 1
ATOM 1455 C CA . SER A 1 178 ? -10.311 -13.599 10.431 1.00 51.97 178 SER A CA 1
ATOM 1456 C C . SER A 1 178 ? -10.286 -12.081 10.521 1.00 51.97 178 SER A C 1
ATOM 1458 O O . SER A 1 178 ? -11.068 -11.470 9.804 1.00 51.97 178 SER A O 1
ATOM 1460 N N . ARG A 1 179 ? -9.374 -11.462 11.292 1.00 65.25 179 ARG A N 1
ATOM 1461 C CA . ARG A 1 179 ? -9.264 -10.000 11.436 1.00 65.25 179 ARG A CA 1
ATOM 1462 C C . ARG A 1 179 ? -9.120 -9.328 10.088 1.00 65.25 179 ARG A C 1
ATOM 1464 O O . ARG A 1 179 ? -9.894 -8.441 9.774 1.00 65.25 179 ARG A O 1
ATOM 1471 N N . SER A 1 180 ? -8.225 -9.844 9.245 1.00 69.56 180 SER A N 1
ATOM 1472 C CA . SER A 1 180 ? -8.098 -9.425 7.845 1.00 69.56 180 SER A CA 1
ATOM 1473 C C . SER A 1 180 ? -9.441 -9.539 7.109 1.00 69.56 180 SER A C 1
ATOM 1475 O O . SER A 1 180 ? -9.901 -8.583 6.496 1.00 69.56 180 SER A O 1
ATOM 1477 N N . GLY A 1 181 ? -10.138 -10.672 7.218 1.00 70.50 181 GLY A N 1
ATOM 1478 C CA . GLY A 1 181 ? -11.456 -10.863 6.604 1.00 70.50 181 GLY A CA 1
ATOM 1479 C C . GLY A 1 181 ? -12.533 -9.890 7.107 1.00 70.50 181 GLY A C 1
ATOM 1480 O O . GLY A 1 181 ? -13.327 -9.421 6.294 1.00 70.50 181 GLY A O 1
ATOM 1481 N N . ILE A 1 182 ? -12.535 -9.578 8.407 1.00 74.56 182 ILE A N 1
ATOM 1482 C CA . ILE A 1 182 ? -13.467 -8.671 9.094 1.00 74.56 182 ILE A CA 1
ATOM 1483 C C . ILE A 1 182 ? -13.171 -7.216 8.723 1.00 74.56 182 ILE A C 1
ATOM 1485 O O . ILE A 1 182 ? -14.079 -6.513 8.286 1.00 74.56 182 ILE A O 1
ATOM 1489 N N . ILE A 1 183 ? -11.908 -6.787 8.816 1.00 81.50 183 ILE A N 1
ATOM 1490 C CA . ILE A 1 183 ? -11.452 -5.458 8.389 1.00 81.50 183 ILE A CA 1
ATOM 1491 C C . ILE A 1 183 ? -11.860 -5.240 6.936 1.00 81.50 183 ILE A C 1
ATOM 1493 O O . ILE A 1 183 ? -12.553 -4.275 6.632 1.00 81.50 183 ILE A O 1
ATOM 1497 N N . ASN A 1 184 ? -11.517 -6.175 6.046 1.00 83.06 184 ASN A N 1
ATOM 1498 C CA . ASN A 1 184 ? -11.866 -6.067 4.632 1.00 83.06 184 ASN A CA 1
ATOM 1499 C C . ASN A 1 184 ? -13.379 -6.071 4.400 1.00 83.06 184 ASN A C 1
ATOM 1501 O O . ASN A 1 184 ? -13.859 -5.341 3.540 1.00 83.06 184 ASN A O 1
ATOM 1505 N N . TYR A 1 185 ? -14.141 -6.870 5.153 1.00 84.31 185 TYR A N 1
ATOM 1506 C CA . TYR A 1 185 ? -15.600 -6.883 5.053 1.00 84.31 185 TYR A CA 1
ATOM 1507 C C . TYR A 1 185 ? -16.201 -5.518 5.412 1.00 84.31 185 TYR A C 1
ATOM 1509 O O . TYR A 1 185 ? -17.012 -4.994 4.646 1.00 84.31 185 TYR A O 1
ATOM 1517 N N . HIS A 1 186 ? -15.782 -4.931 6.536 1.00 87.19 186 HIS A N 1
ATOM 1518 C CA . HIS A 1 186 ? -16.275 -3.627 6.967 1.00 87.19 186 HIS A CA 1
ATOM 1519 C C . HIS A 1 186 ? -15.794 -2.512 6.045 1.00 87.19 186 HIS A C 1
ATOM 1521 O O . HIS A 1 186 ? -16.604 -1.681 5.657 1.00 87.19 186 HIS A O 1
ATOM 1527 N N . VAL A 1 187 ? -14.538 -2.527 5.597 1.00 91.81 187 VAL A N 1
ATOM 1528 C CA . VAL A 1 187 ? -14.038 -1.588 4.579 1.00 91.81 187 VAL A CA 1
ATOM 1529 C C . VAL A 1 187 ? -14.880 -1.662 3.305 1.00 91.81 187 VAL A C 1
ATOM 1531 O O . VAL A 1 187 ? -15.290 -0.628 2.791 1.00 91.81 187 VAL A O 1
ATOM 1534 N N . ASP A 1 188 ? -15.218 -2.862 2.827 1.00 90.06 188 ASP A N 1
ATOM 1535 C CA . ASP A 1 188 ? -16.068 -3.041 1.645 1.00 90.06 188 ASP A CA 1
ATOM 1536 C C . ASP A 1 188 ? -17.492 -2.516 1.868 1.00 90.06 188 ASP A C 1
ATOM 1538 O O . ASP A 1 188 ? -18.111 -1.948 0.967 1.00 90.06 188 ASP A O 1
ATOM 1542 N N . GLU A 1 189 ? -18.043 -2.727 3.062 1.00 89.81 189 GLU A N 1
ATOM 1543 C CA . GLU A 1 189 ? -19.351 -2.206 3.459 1.00 89.81 189 GLU A CA 1
ATOM 1544 C C . GLU A 1 189 ? -19.357 -0.676 3.501 1.00 89.81 189 GLU A C 1
ATOM 1546 O O . GLU A 1 189 ? -20.227 -0.049 2.890 1.00 89.81 189 GLU A O 1
ATOM 1551 N N . ARG A 1 190 ? -18.347 -0.084 4.144 1.00 93.50 190 ARG A N 1
ATOM 1552 C CA . ARG A 1 190 ? -18.163 1.365 4.219 1.00 93.50 190 ARG A CA 1
ATOM 1553 C C . ARG A 1 190 ? -17.934 1.970 2.842 1.00 93.50 190 ARG A C 1
ATOM 1555 O O . ARG A 1 190 ? -18.610 2.934 2.506 1.00 93.50 190 ARG A O 1
ATOM 1562 N N . ALA A 1 191 ? -17.094 1.368 2.004 1.00 93.56 191 ALA A N 1
ATOM 1563 C CA . ALA A 1 191 ? -16.846 1.825 0.640 1.00 93.56 191 ALA A CA 1
ATOM 1564 C C . ALA A 1 191 ? -18.123 1.840 -0.215 1.00 93.56 191 ALA A C 1
ATOM 1566 O O . ALA A 1 191 ? -18.405 2.833 -0.879 1.00 93.56 191 ALA A O 1
ATOM 1567 N N . ARG A 1 192 ? -18.950 0.786 -0.159 1.00 91.81 192 ARG A N 1
ATOM 1568 C CA . ARG A 1 192 ? -20.240 0.757 -0.877 1.00 91.81 192 ARG A CA 1
ATOM 1569 C C . ARG A 1 192 ? -21.215 1.827 -0.388 1.00 91.81 192 ARG A C 1
ATOM 1571 O O . ARG A 1 192 ? -22.003 2.333 -1.182 1.00 91.81 192 ARG A O 1
ATOM 1578 N N . CYS A 1 193 ? -21.172 2.158 0.901 1.00 92.44 193 CYS A N 1
ATOM 1579 C CA . CYS A 1 193 ? -21.969 3.240 1.466 1.00 92.44 193 CYS A CA 1
ATOM 1580 C C . CYS A 1 193 ? -21.441 4.606 1.003 1.00 92.44 193 CYS A C 1
ATOM 1582 O O . CYS A 1 193 ? -22.180 5.383 0.400 1.00 92.44 193 CYS A O 1
ATOM 1584 N N . LEU A 1 194 ? -20.160 4.890 1.243 1.00 94.62 194 LEU A N 1
ATOM 1585 C CA . LEU A 1 194 ? -19.524 6.175 0.951 1.00 94.62 194 LEU A CA 1
ATOM 1586 C C . LEU A 1 194 ? -19.515 6.484 -0.548 1.00 94.62 194 LEU A C 1
ATOM 1588 O O . LEU A 1 194 ? -19.864 7.592 -0.937 1.00 94.62 194 LEU A O 1
ATOM 1592 N N . PHE A 1 195 ? -19.192 5.501 -1.388 1.00 94.81 195 PHE A N 1
ATOM 1593 C CA . PHE A 1 195 ? -18.947 5.680 -2.822 1.00 94.81 195 PHE A CA 1
ATOM 1594 C C . PHE A 1 195 ? -20.108 5.192 -3.695 1.00 94.81 195 PHE A C 1
ATOM 1596 O O . PHE A 1 195 ? -19.917 4.840 -4.858 1.00 94.81 195 PHE A O 1
ATOM 1603 N N . SER A 1 196 ? -21.324 5.148 -3.146 1.00 94.00 196 SER A N 1
ATOM 1604 C CA . SER A 1 196 ? -22.523 4.865 -3.938 1.00 94.00 196 SER A CA 1
ATOM 1605 C C . SER A 1 196 ? -22.704 5.906 -5.049 1.00 94.00 196 SER A C 1
ATOM 1607 O O . SER A 1 196 ? -22.319 7.066 -4.881 1.00 94.00 196 SER A O 1
ATOM 1609 N N . ARG A 1 197 ? -23.362 5.533 -6.158 1.00 95.00 197 ARG A N 1
ATOM 1610 C CA . ARG A 1 197 ? -23.666 6.459 -7.266 1.00 95.00 197 ARG A CA 1
ATOM 1611 C C . ARG A 1 197 ? -24.257 7.776 -6.786 1.00 95.00 197 ARG A C 1
ATOM 1613 O O . ARG A 1 197 ? -23.864 8.846 -7.235 1.00 95.00 197 ARG A O 1
ATOM 1620 N N . GLN A 1 198 ? -25.203 7.691 -5.851 1.00 96.44 198 GLN A N 1
ATOM 1621 C CA . GLN A 1 198 ? -25.896 8.847 -5.299 1.00 96.44 198 GLN A CA 1
ATOM 1622 C C . GLN A 1 198 ? -24.947 9.758 -4.512 1.00 96.44 198 GLN A C 1
ATOM 1624 O O . GLN A 1 198 ? -25.040 10.980 -4.630 1.00 96.44 198 GLN A O 1
ATOM 1629 N N . ASN A 1 199 ? -24.028 9.186 -3.732 1.00 95.69 199 ASN A N 1
ATOM 1630 C CA . ASN A 1 199 ? -23.050 9.965 -2.977 1.00 95.69 199 ASN A CA 1
ATOM 1631 C C . ASN A 1 199 ? -21.974 10.557 -3.889 1.00 95.69 199 ASN A C 1
ATOM 1633 O O . ASN A 1 199 ? -21.672 11.742 -3.760 1.00 95.69 199 ASN A O 1
ATOM 1637 N N . LEU A 1 200 ? -21.476 9.796 -4.869 1.00 96.56 200 LEU A N 1
ATOM 1638 C CA . LEU A 1 200 ? -20.582 10.322 -5.903 1.00 96.56 200 LEU A CA 1
ATOM 1639 C C . LEU A 1 200 ? -21.237 11.482 -6.654 1.00 96.56 200 LEU A C 1
ATOM 1641 O O . LEU A 1 200 ? -20.633 12.543 -6.761 1.00 96.56 200 LEU A O 1
ATOM 1645 N N . ARG A 1 201 ? -22.498 11.335 -7.079 1.00 97.50 201 ARG A N 1
ATOM 1646 C CA . ARG A 1 201 ? -23.264 12.405 -7.730 1.00 97.50 201 ARG A CA 1
ATOM 1647 C C . ARG A 1 201 ? -23.280 13.681 -6.886 1.00 97.50 201 ARG A C 1
ATOM 1649 O O . ARG A 1 201 ? -22.861 14.732 -7.360 1.00 97.50 201 ARG A O 1
ATOM 1656 N N . LYS A 1 202 ? -23.681 13.577 -5.613 1.00 96.69 202 LYS A N 1
ATOM 1657 C CA . LYS A 1 202 ? -23.724 14.717 -4.675 1.00 96.69 202 LYS A CA 1
ATOM 1658 C C . LYS A 1 202 ? -22.359 15.379 -4.474 1.00 96.69 202 LYS A C 1
ATOM 1660 O O . LYS A 1 202 ? -22.281 16.591 -4.297 1.00 96.69 202 LYS A O 1
ATOM 1665 N N . LEU A 1 203 ? -21.286 14.591 -4.453 1.00 95.44 203 LEU A N 1
ATOM 1666 C CA . LEU A 1 203 ? -19.946 15.079 -4.133 1.00 95.44 203 LEU A CA 1
ATOM 1667 C C . LEU A 1 203 ? -19.177 15.600 -5.340 1.00 95.44 203 LEU A C 1
ATOM 1669 O O . LEU A 1 203 ? -18.263 16.397 -5.135 1.00 95.44 203 LEU A O 1
ATOM 1673 N N . VAL A 1 204 ? -19.529 15.157 -6.545 1.00 96.69 204 VAL A N 1
ATOM 1674 C CA . VAL A 1 204 ? -18.867 15.515 -7.801 1.00 96.69 204 VAL A CA 1
ATOM 1675 C C . VAL A 1 204 ? -19.584 16.672 -8.501 1.00 96.69 204 VAL A C 1
ATOM 1677 O O . VAL A 1 204 ? -18.934 17.617 -8.948 1.00 96.69 204 VAL A O 1
ATOM 1680 N N . PHE A 1 205 ? -20.917 16.650 -8.549 1.00 96.69 205 PHE A N 1
ATOM 1681 C CA . PHE A 1 205 ? -21.734 17.646 -9.254 1.00 96.69 205 PHE A CA 1
ATOM 1682 C C . PHE A 1 205 ? -22.242 18.715 -8.285 1.00 96.69 205 PHE A C 1
ATOM 1684 O O . PHE A 1 205 ? -23.428 18.837 -7.994 1.00 96.69 205 PHE A O 1
ATOM 1691 N N . ILE A 1 206 ? -21.295 19.477 -7.742 1.00 93.31 206 ILE A N 1
ATOM 1692 C CA . ILE A 1 206 ? -21.548 20.520 -6.745 1.00 93.31 206 ILE A CA 1
ATOM 1693 C C . ILE A 1 206 ? -21.764 21.861 -7.442 1.00 93.31 206 ILE A C 1
ATOM 1695 O O . ILE A 1 206 ? -21.046 22.207 -8.381 1.00 93.31 206 ILE A O 1
ATOM 1699 N N . ASN A 1 207 ? -22.669 22.680 -6.910 1.00 92.06 207 ASN A N 1
ATOM 1700 C CA . ASN A 1 207 ? -22.780 24.075 -7.314 1.00 92.06 207 ASN A CA 1
ATOM 1701 C C . ASN A 1 207 ? -21.659 24.921 -6.671 1.00 92.06 207 ASN A C 1
ATOM 1703 O O . ASN A 1 207 ? -21.799 25.420 -5.555 1.00 92.06 207 ASN A O 1
ATOM 1707 N N . SER A 1 208 ? -20.518 25.049 -7.355 1.00 94.44 208 SER A N 1
ATOM 1708 C CA . SER A 1 208 ? -19.403 25.925 -6.963 1.00 94.44 208 SER A CA 1
ATOM 1709 C C . SER A 1 208 ? -18.769 26.579 -8.190 1.00 94.44 208 SER A C 1
ATOM 1711 O O . SER A 1 208 ? -18.902 26.094 -9.313 1.00 94.44 208 SER A O 1
ATOM 1713 N N . LYS A 1 209 ? -18.034 27.679 -7.992 1.00 96.38 209 LYS A N 1
ATOM 1714 C CA . LYS A 1 209 ? -17.206 28.253 -9.061 1.00 96.38 209 LYS A CA 1
ATOM 1715 C C . LYS A 1 209 ? -15.988 27.345 -9.300 1.00 96.38 209 LYS A C 1
ATOM 1717 O O . LYS A 1 209 ? -15.371 26.917 -8.324 1.00 96.38 209 LYS A O 1
ATOM 1722 N N . PRO A 1 210 ? -15.622 27.047 -10.562 1.00 97.00 210 PRO A N 1
ATOM 1723 C CA . PRO A 1 210 ? -14.451 26.228 -10.846 1.00 97.00 210 PRO A CA 1
ATOM 1724 C C . PRO A 1 210 ? -13.169 26.968 -10.466 1.00 97.00 210 PRO A C 1
ATOM 1726 O O . PRO A 1 210 ? -13.030 28.166 -10.725 1.00 97.00 210 PRO A O 1
ATOM 1729 N N . ASP A 1 211 ? -12.206 26.233 -9.923 1.00 97.06 211 ASP A N 1
ATOM 1730 C CA . ASP A 1 211 ? -10.876 26.764 -9.666 1.00 97.06 211 ASP A CA 1
ATOM 1731 C C . ASP A 1 211 ? -10.146 27.112 -10.975 1.00 97.06 211 ASP A C 1
ATOM 1733 O O . ASP A 1 211 ? -9.893 26.258 -11.829 1.00 97.06 211 ASP A O 1
ATOM 1737 N N . VAL A 1 212 ? -9.792 28.389 -11.138 1.00 96.38 212 VAL A N 1
ATOM 1738 C CA . VAL A 1 212 ? -9.169 28.900 -12.367 1.00 96.38 212 VAL A CA 1
ATOM 1739 C C . VAL A 1 212 ? -7.750 28.363 -12.559 1.00 96.38 212 VAL A C 1
ATOM 1741 O O . VAL A 1 212 ? -7.336 28.152 -13.701 1.00 96.38 212 VAL A O 1
ATOM 1744 N N . LYS A 1 213 ? -6.990 28.141 -11.478 1.00 94.81 213 LYS A N 1
ATOM 1745 C CA . LYS A 1 213 ? -5.617 27.635 -11.578 1.00 94.81 213 LYS A CA 1
ATOM 1746 C C . LYS A 1 213 ? -5.636 26.174 -12.015 1.00 94.81 213 LYS A C 1
ATOM 1748 O O . LYS A 1 213 ? -4.941 25.828 -12.964 1.00 94.81 213 LYS A O 1
ATOM 1753 N N . ILE A 1 214 ? -6.494 25.356 -11.407 1.00 95.69 214 ILE A N 1
ATOM 1754 C CA . ILE A 1 214 ? -6.633 23.944 -11.785 1.00 95.69 214 ILE A CA 1
ATOM 1755 C C . ILE A 1 214 ? -7.174 23.817 -13.213 1.00 95.69 214 ILE A C 1
ATOM 1757 O O . ILE A 1 214 ? -6.623 23.056 -14.002 1.00 95.69 214 ILE A O 1
ATOM 1761 N N . LEU A 1 215 ? -8.156 24.634 -13.616 1.00 96.06 215 LEU A N 1
ATOM 1762 C CA . LEU A 1 215 ? -8.602 24.677 -15.015 1.00 96.06 215 LEU A CA 1
ATOM 1763 C C . LEU A 1 215 ? -7.456 24.966 -15.999 1.00 96.06 215 LEU A C 1
ATOM 1765 O O . LEU A 1 215 ? -7.412 24.368 -17.073 1.00 96.06 215 LEU A O 1
ATOM 1769 N N . LYS A 1 216 ? -6.541 25.887 -15.666 1.00 95.19 216 LYS A N 1
ATOM 1770 C CA . LYS A 1 216 ? -5.381 26.200 -16.519 1.00 95.19 216 LYS A CA 1
ATOM 1771 C C . LYS A 1 216 ? -4.434 25.009 -16.654 1.00 95.19 216 LYS A C 1
ATOM 1773 O O . LYS A 1 216 ? -3.995 24.739 -17.769 1.00 95.19 216 LYS A O 1
ATOM 1778 N N . GLU A 1 217 ? -4.165 24.288 -15.567 1.00 93.81 217 GLU A N 1
ATOM 1779 C CA . GLU A 1 217 ? -3.354 23.063 -15.609 1.00 93.81 217 GLU A CA 1
ATOM 1780 C C . GLU A 1 217 ? -4.024 21.982 -16.475 1.00 93.81 217 GLU A C 1
ATOM 1782 O O . GLU A 1 217 ? -3.389 21.395 -17.350 1.00 93.81 217 GLU A O 1
ATOM 1787 N N . LEU A 1 218 ? -5.336 21.774 -16.316 1.00 95.88 218 LEU A N 1
ATOM 1788 C CA . LEU A 1 218 ? -6.077 20.738 -17.046 1.00 95.88 218 LEU A CA 1
ATOM 1789 C C . LEU A 1 218 ? -6.179 20.998 -18.556 1.00 95.88 218 LEU A C 1
ATOM 1791 O O . LEU A 1 218 ? -6.241 20.042 -19.326 1.00 95.88 218 LEU A O 1
ATOM 1795 N N . LYS A 1 219 ? -6.108 22.257 -19.014 1.00 93.75 219 LYS A N 1
ATOM 1796 C CA . LYS A 1 219 ? -6.038 22.584 -20.456 1.00 93.75 219 LYS A CA 1
ATOM 1797 C C . LYS A 1 219 ? -4.847 21.934 -21.160 1.00 93.75 219 LYS A C 1
ATOM 1799 O O . LYS A 1 219 ? -4.882 21.737 -22.372 1.00 93.75 219 LYS A O 1
ATOM 1804 N N . ILE A 1 220 ? -3.787 21.590 -20.426 1.00 91.69 220 ILE A N 1
ATOM 1805 C CA . ILE A 1 220 ? -2.637 20.880 -20.991 1.00 91.69 220 ILE A CA 1
ATOM 1806 C C . ILE A 1 220 ? -3.070 19.500 -21.511 1.00 91.69 220 ILE A C 1
ATOM 1808 O O . ILE A 1 220 ? -2.591 19.096 -22.569 1.00 91.69 220 ILE A O 1
ATOM 1812 N N . LEU A 1 221 ? -4.012 18.823 -20.837 1.00 91.19 221 LEU A N 1
ATOM 1813 C CA . LEU A 1 221 ? -4.516 17.492 -21.210 1.00 91.19 221 LEU A CA 1
ATOM 1814 C C . LEU A 1 221 ? -5.229 17.473 -22.569 1.00 91.19 221 LEU A C 1
ATOM 1816 O O . LEU A 1 221 ? -5.225 16.448 -23.252 1.00 91.19 221 LEU A O 1
ATOM 1820 N N . GLU A 1 222 ? -5.818 18.597 -22.988 1.00 87.62 222 GLU A N 1
ATOM 1821 C CA . GLU A 1 222 ? -6.494 18.709 -24.288 1.00 87.62 222 GLU A CA 1
ATOM 1822 C C . GLU A 1 222 ? -5.512 18.539 -25.457 1.00 87.62 222 GLU A C 1
ATOM 1824 O O . GLU A 1 222 ? -5.900 18.057 -26.520 1.00 87.62 222 GLU A O 1
ATOM 1829 N N . LYS A 1 223 ? -4.233 18.877 -25.240 1.00 87.81 223 LYS A N 1
ATOM 1830 C CA . LYS A 1 223 ? -3.163 18.847 -26.249 1.00 87.81 223 LYS A CA 1
ATOM 1831 C C . LYS A 1 223 ? -2.347 17.550 -26.249 1.00 87.81 223 LYS A C 1
ATOM 1833 O O . LYS A 1 223 ? -1.381 17.452 -27.003 1.00 87.81 223 LYS A O 1
ATOM 1838 N N . LEU A 1 224 ? -2.656 16.600 -25.365 1.00 88.38 224 LEU A N 1
ATOM 1839 C CA . LEU A 1 224 ? -1.899 15.352 -25.241 1.00 88.38 224 LEU A CA 1
ATOM 1840 C C . LEU A 1 224 ? -2.526 14.245 -26.084 1.00 88.38 224 LEU A C 1
ATOM 1842 O O . LEU A 1 224 ? -3.749 14.106 -26.135 1.00 88.38 224 LEU A O 1
ATOM 1846 N N . ASN A 1 225 ? -1.657 13.435 -26.689 1.00 84.44 225 ASN A N 1
ATOM 1847 C CA . ASN A 1 225 ? -2.046 12.259 -27.466 1.00 84.44 225 ASN A CA 1
ATOM 1848 C C . ASN A 1 225 ? -1.951 10.969 -26.638 1.00 84.44 225 ASN A C 1
ATOM 1850 O O . ASN A 1 225 ? -2.499 9.949 -27.045 1.00 84.44 225 ASN A O 1
ATOM 1854 N N . PHE A 1 226 ? -1.279 11.018 -25.480 1.00 83.31 226 PHE A N 1
ATOM 1855 C CA . PHE A 1 226 ? -1.138 9.931 -24.505 1.00 83.31 226 PHE A CA 1
ATOM 1856 C C . PHE A 1 226 ? -0.487 8.668 -25.083 1.00 83.31 226 PHE A C 1
ATOM 1858 O O . PHE A 1 226 ? -0.849 7.552 -24.717 1.00 83.31 226 PHE A O 1
ATOM 1865 N N . LYS A 1 227 ? 0.467 8.861 -26.002 1.00 77.75 227 LYS A N 1
ATOM 1866 C CA . LYS A 1 227 ? 1.206 7.787 -26.693 1.00 77.75 227 LYS A CA 1
ATOM 1867 C C . LYS A 1 227 ? 2.700 7.751 -26.354 1.00 77.75 227 LYS A C 1
ATOM 1869 O O . LYS A 1 227 ? 3.443 7.023 -26.997 1.00 77.75 227 LYS A O 1
ATOM 1874 N N . SER A 1 228 ? 3.169 8.586 -25.426 1.00 79.50 228 SER A N 1
ATOM 1875 C CA . SER A 1 228 ? 4.598 8.708 -25.122 1.00 79.50 228 SER A CA 1
ATOM 1876 C C . SER A 1 228 ? 4.849 9.025 -23.655 1.00 79.50 228 SER A C 1
ATOM 1878 O O . SER A 1 228 ? 4.033 9.702 -23.027 1.00 79.50 228 SER A O 1
ATOM 1880 N N . ASP A 1 229 ? 6.032 8.668 -23.154 1.00 77.56 229 ASP A N 1
ATOM 1881 C CA . ASP A 1 229 ? 6.481 9.048 -21.809 1.00 77.56 229 ASP A CA 1
ATOM 1882 C C . ASP A 1 229 ? 6.439 10.560 -21.591 1.00 77.56 229 ASP A C 1
ATOM 1884 O O . ASP A 1 229 ? 6.189 11.023 -20.486 1.00 77.56 229 ASP A O 1
ATOM 1888 N N . LYS A 1 230 ? 6.665 11.365 -22.641 1.00 83.62 230 LYS A N 1
ATOM 1889 C CA . LYS A 1 230 ? 6.574 12.831 -22.545 1.00 83.62 230 LYS A CA 1
ATOM 1890 C C . LYS A 1 230 ? 5.175 13.285 -22.140 1.00 83.62 230 LYS A C 1
ATOM 1892 O O . LYS A 1 230 ? 5.047 14.295 -21.451 1.00 83.62 230 LYS A O 1
ATOM 1897 N N . ASP A 1 231 ? 4.140 12.569 -22.563 1.00 88.69 231 ASP A N 1
ATOM 1898 C CA . ASP A 1 231 ? 2.773 12.849 -22.138 1.00 88.69 231 ASP A CA 1
ATOM 1899 C C . ASP A 1 231 ? 2.542 12.352 -20.705 1.00 88.69 231 ASP A C 1
ATOM 1901 O O . ASP A 1 231 ? 2.007 13.113 -19.900 1.00 88.69 231 ASP A O 1
ATOM 1905 N N . SER A 1 232 ? 3.037 11.163 -20.341 1.00 88.44 232 SER A N 1
ATOM 1906 C CA . SER A 1 232 ? 2.987 10.643 -18.961 1.00 88.44 232 SER A CA 1
ATOM 1907 C C . SER A 1 232 ? 3.674 11.581 -17.957 1.00 88.44 232 SER A C 1
ATOM 1909 O O . SER A 1 232 ? 3.113 11.899 -16.909 1.00 88.44 232 SER A O 1
ATOM 1911 N N . LEU A 1 233 ? 4.836 12.139 -18.312 1.00 87.94 233 LEU A N 1
ATOM 1912 C CA . LEU A 1 233 ? 5.558 13.132 -17.508 1.00 87.94 233 LEU A CA 1
ATOM 1913 C C . LEU A 1 233 ? 4.762 14.429 -17.322 1.00 87.94 233 LEU A C 1
ATOM 1915 O O . LEU A 1 233 ? 4.826 15.051 -16.260 1.00 87.94 233 LEU A O 1
ATOM 1919 N N . LYS A 1 234 ? 3.995 14.856 -18.334 1.00 91.81 234 LYS A N 1
ATOM 1920 C CA . LYS A 1 234 ? 3.103 16.017 -18.200 1.00 91.81 234 LYS A CA 1
ATOM 1921 C C . LYS A 1 234 ? 1.931 15.712 -17.272 1.00 91.81 234 LYS A C 1
ATOM 1923 O O . LYS A 1 234 ? 1.565 16.600 -16.510 1.00 91.81 234 LYS A O 1
ATOM 1928 N N . VAL A 1 235 ? 1.381 14.496 -17.301 1.00 93.56 235 VAL A N 1
ATOM 1929 C CA . VAL A 1 235 ? 0.338 14.063 -16.354 1.00 93.56 235 VAL A CA 1
ATOM 1930 C C . VAL A 1 235 ? 0.882 14.065 -14.923 1.00 93.56 235 VAL A C 1
ATOM 1932 O O . VAL A 1 235 ? 0.288 14.710 -14.064 1.00 93.56 235 VAL A O 1
ATOM 1935 N N . CYS A 1 236 ? 2.064 13.482 -14.687 1.00 92.94 236 CYS A N 1
ATOM 1936 C CA . CYS A 1 236 ? 2.732 13.527 -13.379 1.00 92.94 236 CYS A CA 1
ATOM 1937 C C . CYS A 1 236 ? 2.955 14.974 -12.908 1.00 92.94 236 CYS A C 1
ATOM 1939 O O . CYS A 1 236 ? 2.725 15.311 -11.749 1.00 92.94 236 CYS A O 1
ATOM 1941 N N . ARG A 1 237 ? 3.367 15.874 -13.815 1.00 92.69 237 ARG A N 1
ATOM 1942 C CA . ARG A 1 237 ? 3.518 17.301 -13.500 1.00 92.69 237 ARG A CA 1
ATOM 1943 C C . ARG A 1 237 ? 2.194 17.952 -13.095 1.00 92.69 237 ARG A C 1
ATOM 1945 O O . ARG A 1 237 ? 2.206 18.740 -12.158 1.00 92.69 237 ARG A O 1
ATOM 1952 N N . ILE A 1 238 ? 1.096 17.652 -13.787 1.00 95.06 238 ILE A N 1
ATOM 1953 C CA . ILE A 1 238 ? -0.229 18.206 -13.469 1.00 95.06 238 ILE A CA 1
ATOM 1954 C C . ILE A 1 238 ? -0.657 17.784 -12.062 1.00 95.06 238 ILE A C 1
ATOM 1956 O O . ILE A 1 238 ? -1.035 18.646 -11.276 1.00 95.06 238 ILE A O 1
ATOM 1960 N N . GLU A 1 239 ? -0.541 16.500 -11.720 1.00 96.00 239 GLU A N 1
ATOM 1961 C CA . GLU A 1 239 ? -0.886 16.004 -10.380 1.00 96.00 239 GLU A CA 1
ATOM 1962 C C . GLU A 1 239 ? -0.052 16.666 -9.278 1.00 96.00 239 GLU A C 1
ATOM 1964 O O . GLU A 1 239 ? -0.615 17.174 -8.308 1.00 96.00 239 GLU A O 1
ATOM 1969 N N . ARG A 1 240 ? 1.273 16.776 -9.457 1.00 94.12 240 ARG A N 1
ATOM 1970 C CA . ARG A 1 240 ? 2.128 17.507 -8.504 1.00 94.12 240 ARG A CA 1
ATOM 1971 C C . ARG A 1 240 ? 1.723 18.971 -8.365 1.00 94.12 240 ARG A C 1
ATOM 1973 O O . ARG A 1 240 ? 1.580 19.455 -7.251 1.00 94.12 240 ARG A O 1
ATOM 1980 N N . ASN A 1 241 ? 1.483 19.664 -9.481 1.00 94.81 241 ASN A N 1
ATOM 1981 C CA . ASN A 1 241 ? 1.077 21.071 -9.470 1.00 94.81 241 ASN A CA 1
ATOM 1982 C C . ASN A 1 241 ? -0.261 21.278 -8.742 1.00 94.81 241 ASN A C 1
ATOM 1984 O O . ASN A 1 241 ? -0.449 22.299 -8.074 1.00 94.81 241 ASN A O 1
ATOM 1988 N N . ILE A 1 242 ? -1.195 20.329 -8.885 1.00 95.62 242 ILE A N 1
ATOM 1989 C CA . ILE A 1 242 ? -2.460 20.321 -8.145 1.00 95.62 242 ILE A CA 1
ATOM 1990 C C . ILE A 1 242 ? -2.181 20.107 -6.655 1.00 95.62 242 ILE A C 1
ATOM 1992 O O . ILE A 1 242 ? -2.650 20.911 -5.851 1.00 95.62 242 ILE A O 1
ATOM 1996 N N . SER A 1 243 ? -1.382 19.103 -6.281 1.00 95.50 243 SER A N 1
ATOM 1997 C CA . SER A 1 243 ? -1.021 18.862 -4.879 1.00 95.50 243 SER A CA 1
ATOM 1998 C C . SER A 1 243 ? -0.346 20.069 -4.228 1.00 95.50 243 SER A C 1
ATOM 2000 O O . SER A 1 243 ? -0.804 20.521 -3.181 1.00 95.50 243 SER A O 1
ATOM 2002 N N . ASP A 1 244 ? 0.658 20.659 -4.879 1.00 94.25 244 ASP A N 1
ATOM 2003 C CA . ASP A 1 244 ? 1.391 21.836 -4.388 1.00 94.25 244 ASP A CA 1
ATOM 2004 C C . ASP A 1 244 ? 0.480 23.042 -4.194 1.00 94.25 244 ASP A C 1
ATOM 2006 O O . ASP A 1 244 ? 0.615 23.820 -3.247 1.00 94.25 244 ASP A O 1
ATOM 2010 N N . TYR A 1 245 ? -0.478 23.213 -5.105 1.00 94.50 245 TYR A N 1
ATOM 2011 C CA . TYR A 1 245 ? -1.463 24.271 -4.984 1.00 94.50 245 TYR A CA 1
ATOM 2012 C C . TYR A 1 245 ? -2.364 24.091 -3.754 1.00 94.50 245 TYR A C 1
ATOM 2014 O O . TYR A 1 245 ? -2.770 25.091 -3.151 1.00 94.50 245 TYR A O 1
ATOM 2022 N N . LEU A 1 246 ? -2.657 22.845 -3.375 1.00 94.00 246 LEU A N 1
ATOM 2023 C CA . LEU A 1 246 ? -3.531 22.510 -2.256 1.00 94.00 246 LEU A CA 1
ATOM 2024 C C . LEU A 1 246 ? -2.822 22.515 -0.892 1.00 94.00 246 LEU A C 1
ATOM 2026 O O . LEU A 1 246 ? -3.487 22.839 0.091 1.00 94.00 246 LEU A O 1
ATOM 2030 N N . THR A 1 247 ? -1.512 22.249 -0.812 1.00 87.19 247 THR A N 1
ATOM 2031 C CA . THR A 1 247 ? -0.755 22.023 0.445 1.00 87.19 247 THR A CA 1
ATOM 2032 C C . THR A 1 247 ? -0.982 23.072 1.542 1.00 87.19 247 THR A C 1
ATOM 2034 O O . THR A 1 247 ? -1.066 22.716 2.707 1.00 87.19 247 THR A O 1
ATOM 2037 N N . ASN A 1 248 ? -1.170 24.351 1.200 1.00 79.50 248 ASN A N 1
ATOM 2038 C CA . ASN A 1 248 ? -1.419 25.420 2.187 1.00 79.50 248 ASN A CA 1
ATOM 2039 C C . ASN A 1 248 ? -2.845 25.995 2.145 1.00 79.50 248 ASN A C 1
ATOM 2041 O O . ASN A 1 248 ? -3.166 26.942 2.863 1.00 79.50 248 ASN A O 1
ATOM 2045 N N . LYS A 1 249 ? -3.704 25.470 1.268 1.00 85.69 249 LYS A N 1
ATOM 2046 C CA . LYS A 1 249 ? -5.047 26.008 0.975 1.00 85.69 249 LYS A CA 1
ATOM 2047 C C . LYS A 1 249 ? -6.152 24.980 1.189 1.00 85.69 249 LYS A C 1
ATOM 2049 O O . LYS A 1 249 ? -7.304 25.214 0.814 1.00 85.69 249 LYS A O 1
ATOM 2054 N N . LEU A 1 250 ? -5.798 23.838 1.772 1.00 92.75 250 LEU A N 1
ATOM 2055 C CA . LEU A 1 250 ? -6.677 22.695 1.878 1.00 92.75 250 LEU A CA 1
ATOM 2056 C C . LEU A 1 250 ? -7.881 23.018 2.767 1.00 92.75 250 LEU A C 1
ATOM 2058 O O . LEU A 1 250 ? -7.772 23.251 3.969 1.00 92.75 250 LEU A O 1
ATOM 2062 N N . SER A 1 251 ? -9.041 23.076 2.125 1.00 94.00 251 SER A N 1
ATOM 2063 C CA . SER A 1 251 ? -10.339 23.329 2.737 1.00 94.00 251 SER A CA 1
ATOM 2064 C C . SER A 1 251 ? -11.421 22.707 1.866 1.00 94.00 251 SER A C 1
ATOM 2066 O O . SER A 1 251 ? -11.236 22.535 0.658 1.00 94.00 251 SER A O 1
ATOM 2068 N N . GLU A 1 252 ? -12.581 22.430 2.451 1.00 93.06 252 GLU A N 1
ATOM 2069 C CA . GLU A 1 252 ? -13.706 21.857 1.711 1.00 93.06 252 GLU A CA 1
ATOM 2070 C C . GLU A 1 252 ? -14.130 22.741 0.523 1.00 93.06 252 GLU A C 1
ATOM 2072 O O . GLU A 1 252 ? -14.347 22.248 -0.583 1.00 93.06 252 GLU A O 1
ATOM 2077 N N . LYS A 1 253 ? -14.156 24.069 0.703 1.00 94.38 253 LYS A N 1
ATOM 2078 C CA . LYS A 1 253 ? -14.472 25.031 -0.367 1.00 94.38 253 LYS A CA 1
ATOM 2079 C C . LYS A 1 253 ? -13.478 24.953 -1.531 1.00 94.38 253 LYS A C 1
ATOM 2081 O O . LYS A 1 253 ? -13.881 24.997 -2.698 1.00 94.38 253 LYS A O 1
ATOM 2086 N N . GLN A 1 254 ? -12.188 24.841 -1.218 1.00 95.94 254 GLN A N 1
ATOM 2087 C CA . GLN A 1 254 ? -11.132 24.733 -2.221 1.00 95.94 254 GLN A CA 1
ATOM 2088 C C . GLN A 1 254 ? -11.218 23.400 -2.976 1.00 95.94 254 GLN A C 1
ATOM 2090 O O . GLN A 1 254 ? -11.120 23.388 -4.203 1.00 95.94 254 GLN A O 1
ATOM 2095 N N . LEU A 1 255 ? -11.490 22.298 -2.269 1.00 97.12 255 LEU A N 1
ATOM 2096 C CA . LEU A 1 255 ? -11.710 20.978 -2.868 1.00 97.12 255 LEU A CA 1
ATOM 2097 C C . LEU A 1 255 ? -12.951 20.957 -3.767 1.00 97.12 255 LEU A C 1
ATOM 2099 O O . LEU A 1 255 ? -12.888 20.452 -4.883 1.00 97.12 255 LEU A O 1
ATOM 2103 N N . ASN A 1 256 ? -14.056 21.573 -3.342 1.00 97.50 256 ASN A N 1
ATOM 2104 C CA . ASN A 1 256 ? -15.265 21.683 -4.161 1.00 97.50 256 ASN A CA 1
ATOM 2105 C C . ASN A 1 256 ? -14.992 22.452 -5.462 1.00 97.50 256 ASN A C 1
ATOM 2107 O O . ASN A 1 256 ? -15.401 22.024 -6.538 1.00 97.50 256 ASN A O 1
ATOM 2111 N N . SER A 1 257 ? -14.249 23.557 -5.382 1.00 97.62 257 SER A N 1
ATOM 2112 C CA . SER A 1 257 ? -13.878 24.355 -6.559 1.00 97.62 257 SER A CA 1
ATOM 2113 C C . SER A 1 257 ? -12.929 23.596 -7.501 1.00 97.62 257 SER A C 1
ATOM 2115 O O . SER A 1 257 ? -13.068 23.687 -8.723 1.00 97.62 257 SER A O 1
ATOM 2117 N N . ALA A 1 258 ? -12.004 22.803 -6.947 1.00 97.81 258 ALA A N 1
ATOM 2118 C CA . ALA A 1 258 ? -11.109 21.919 -7.694 1.00 97.81 258 ALA A CA 1
ATOM 2119 C C . ALA A 1 258 ? -11.867 20.800 -8.426 1.00 97.81 258 ALA A C 1
ATOM 2121 O O . ALA A 1 258 ? -11.650 20.580 -9.616 1.00 97.81 258 ALA A O 1
ATOM 2122 N N . ILE A 1 259 ? -12.805 20.140 -7.743 1.00 98.44 259 ILE A N 1
ATOM 2123 C CA . ILE A 1 259 ? -13.664 19.100 -8.321 1.00 98.44 259 ILE A CA 1
ATOM 2124 C C . ILE A 1 259 ? -14.475 19.672 -9.490 1.00 98.44 259 ILE A C 1
ATOM 2126 O O . ILE A 1 259 ? -14.457 19.109 -10.584 1.00 98.44 259 ILE A O 1
ATOM 2130 N N . VAL A 1 260 ? -15.108 20.839 -9.316 1.00 98.25 260 VAL A N 1
ATOM 2131 C CA . VAL A 1 260 ? -15.868 21.485 -10.401 1.00 98.25 260 VAL A CA 1
ATOM 2132 C C . VAL A 1 260 ? -14.967 21.858 -11.585 1.00 98.25 260 VAL A C 1
ATOM 2134 O O . VAL A 1 260 ? -15.391 21.738 -12.735 1.00 98.25 260 VAL A O 1
ATOM 2137 N N . ALA A 1 261 ? -13.716 22.268 -11.345 1.00 98.06 261 ALA A N 1
ATOM 2138 C CA . ALA A 1 261 ? -12.750 22.509 -12.419 1.00 98.06 261 ALA A CA 1
ATOM 2139 C C . ALA A 1 261 ? -12.468 21.239 -13.241 1.00 98.06 261 ALA A C 1
ATOM 2141 O O . ALA A 1 261 ? -12.478 21.303 -14.473 1.00 98.06 261 ALA A O 1
ATOM 2142 N N . VAL A 1 262 ? -12.282 20.091 -12.582 1.00 98.06 262 VAL A N 1
ATOM 2143 C CA . VAL A 1 262 ? -12.094 18.791 -13.249 1.00 98.06 262 VAL A CA 1
ATOM 2144 C C . VAL A 1 262 ? -13.308 18.436 -14.104 1.00 98.06 262 VAL A C 1
ATOM 2146 O O . VAL A 1 262 ? -13.161 18.194 -15.300 1.00 98.06 262 VAL A O 1
ATOM 2149 N N . ILE A 1 263 ? -14.514 18.498 -13.535 1.00 97.81 263 ILE A N 1
ATOM 2150 C CA . ILE A 1 263 ? -15.760 18.153 -14.239 1.00 97.81 263 ILE A CA 1
ATOM 2151 C C . ILE A 1 263 ? -16.014 19.065 -15.437 1.00 97.81 263 ILE A C 1
ATOM 2153 O O . ILE A 1 263 ? -16.304 18.588 -16.537 1.00 97.81 263 ILE A O 1
ATOM 2157 N N . LYS A 1 264 ? -15.814 20.375 -15.270 1.00 96.50 264 LYS A N 1
ATOM 2158 C CA . LYS A 1 264 ? -15.944 21.336 -16.368 1.00 96.50 264 LYS A CA 1
ATOM 2159 C C . LYS A 1 264 ? -14.921 21.086 -17.478 1.00 96.50 264 LYS A C 1
ATOM 2161 O O . LYS A 1 264 ? -15.243 21.275 -18.649 1.00 96.50 264 LYS A O 1
ATOM 2166 N N . SER A 1 265 ? -13.702 20.667 -17.131 1.00 96.94 265 SER A N 1
ATOM 2167 C CA . SER A 1 265 ? -12.677 20.321 -18.119 1.00 96.94 265 SER A CA 1
ATOM 2168 C C . SER A 1 265 ? -12.962 18.999 -18.831 1.00 96.94 265 SER A C 1
ATOM 2170 O O . SER A 1 265 ? -12.576 18.864 -19.989 1.00 96.94 265 SER A O 1
ATOM 2172 N N . TRP A 1 266 ? -13.623 18.046 -18.169 1.00 96.50 266 TRP A N 1
ATOM 2173 C CA . TRP A 1 266 ? -13.914 16.727 -18.734 1.00 96.50 266 TRP A CA 1
ATOM 2174 C C . TRP A 1 266 ? -14.914 16.812 -19.898 1.00 96.50 266 TRP A C 1
ATOM 2176 O O . TRP A 1 266 ? -14.784 16.073 -20.872 1.00 96.50 266 TRP A O 1
ATOM 2186 N N . LYS A 1 267 ? -15.862 17.765 -19.858 1.00 95.00 267 LYS A N 1
ATOM 2187 C CA . LYS A 1 267 ? -16.839 18.026 -20.941 1.00 95.00 267 LYS A CA 1
ATOM 2188 C C . LYS A 1 267 ? -17.628 16.767 -21.343 1.00 95.00 267 LYS A C 1
ATOM 2190 O O . LYS A 1 267 ? -17.852 16.505 -22.525 1.00 95.00 267 LYS A O 1
ATOM 2195 N N . LYS A 1 268 ? -18.030 15.968 -20.352 1.00 97.38 268 LYS A N 1
ATOM 2196 C CA . LYS A 1 268 ? -18.841 14.758 -20.529 1.00 97.38 268 LYS A CA 1
ATOM 2197 C C . LYS A 1 268 ? -20.167 14.878 -19.773 1.00 97.38 268 LYS A C 1
ATOM 2199 O O . LYS A 1 268 ? -20.211 15.592 -18.770 1.00 97.38 268 LYS A O 1
ATOM 2204 N N . PRO A 1 269 ? -21.230 14.193 -20.233 1.00 97.69 269 PRO A N 1
ATOM 2205 C CA . PRO A 1 269 ? -22.477 14.101 -19.483 1.00 97.69 269 PRO A CA 1
ATOM 2206 C C . PRO A 1 269 ? -22.250 13.512 -18.090 1.00 97.69 269 PRO A C 1
ATOM 2208 O O . PRO A 1 269 ? -21.373 12.668 -17.901 1.00 97.69 269 PRO A O 1
ATOM 2211 N N . GLU A 1 270 ? -23.074 13.932 -17.133 1.00 97.56 270 GLU A N 1
ATOM 2212 C CA . GLU A 1 270 ? -22.998 13.490 -15.740 1.00 97.56 270 GLU A CA 1
ATOM 2213 C C . GLU A 1 270 ? -22.990 11.961 -15.604 1.00 97.56 270 GLU A C 1
ATOM 2215 O O . GLU A 1 270 ? -22.094 11.407 -14.968 1.00 97.56 270 GLU A O 1
ATOM 2220 N N . ASP A 1 271 ? -23.936 11.272 -16.248 1.00 97.94 271 ASP A N 1
ATOM 2221 C CA . ASP A 1 271 ? -24.037 9.816 -16.135 1.00 97.94 271 ASP A CA 1
ATOM 2222 C C . ASP A 1 271 ? -22.820 9.090 -16.716 1.00 97.94 271 ASP A C 1
ATOM 2224 O O . ASP A 1 271 ? -22.371 8.110 -16.128 1.00 97.94 271 ASP A O 1
ATOM 2228 N N . TYR A 1 272 ? -22.218 9.616 -17.789 1.00 98.44 272 TYR A N 1
ATOM 2229 C CA . TYR A 1 272 ? -20.984 9.064 -18.359 1.00 98.44 272 TYR A CA 1
ATOM 2230 C C . TYR A 1 272 ? -19.809 9.176 -17.383 1.00 98.44 272 TYR A C 1
ATOM 2232 O O . TYR A 1 272 ? -19.012 8.251 -17.238 1.00 98.44 272 TYR A O 1
ATOM 2240 N N . ILE A 1 273 ? -19.686 10.320 -16.704 1.00 98.44 273 ILE A N 1
ATOM 2241 C CA . ILE A 1 273 ? -18.648 10.518 -15.690 1.00 98.44 273 ILE A CA 1
ATOM 2242 C C . ILE A 1 273 ? -18.860 9.532 -14.543 1.00 98.44 273 ILE A C 1
ATOM 2244 O O . ILE A 1 273 ? -17.915 8.845 -14.164 1.00 98.44 273 ILE A O 1
ATOM 2248 N N . LEU A 1 274 ? -20.087 9.419 -14.027 1.00 98.12 274 LEU A N 1
ATOM 2249 C CA . LEU A 1 274 ? -20.412 8.474 -12.958 1.00 98.12 274 LEU A CA 1
ATOM 2250 C C . LEU A 1 274 ? -20.077 7.028 -13.354 1.00 98.12 274 LEU A C 1
ATOM 2252 O O . LEU A 1 274 ? -19.496 6.313 -12.541 1.00 98.12 274 LEU A O 1
ATOM 2256 N N . ASP A 1 275 ? -20.334 6.628 -14.602 1.00 97.88 275 ASP A N 1
ATOM 2257 C CA . ASP A 1 275 ? -19.987 5.294 -15.107 1.00 97.88 275 ASP A CA 1
ATOM 2258 C C . ASP A 1 275 ? -18.470 5.033 -15.101 1.00 97.88 275 ASP A C 1
ATOM 2260 O O . ASP A 1 275 ? -18.037 3.922 -14.776 1.00 97.88 275 ASP A O 1
ATOM 2264 N N . CYS A 1 276 ? -17.649 6.042 -15.422 1.00 97.44 276 CYS A N 1
ATOM 2265 C CA . CYS A 1 276 ? -16.189 5.952 -15.312 1.00 97.44 276 CYS A CA 1
ATOM 2266 C C . CYS A 1 276 ? -15.750 5.732 -13.855 1.00 97.44 276 CYS A C 1
ATOM 2268 O O . CYS A 1 276 ? -14.949 4.833 -13.583 1.00 97.44 276 CYS A O 1
ATOM 2270 N N . LEU A 1 277 ? -16.295 6.519 -12.916 1.00 96.75 277 LEU A N 1
ATOM 2271 C CA . LEU A 1 277 ? -15.930 6.428 -11.496 1.00 96.75 277 LEU A CA 1
ATOM 2272 C C . LEU A 1 277 ? -16.352 5.081 -10.902 1.00 96.75 277 LEU A C 1
ATOM 2274 O O . LEU A 1 277 ? -15.540 4.406 -10.272 1.00 96.75 277 LEU A O 1
ATOM 2278 N N . GLU A 1 278 ? -17.591 4.653 -11.154 1.00 94.75 278 GLU A N 1
ATOM 2279 C CA . GLU A 1 278 ? -18.118 3.368 -10.687 1.00 94.75 278 GLU A CA 1
ATOM 2280 C C . GLU A 1 278 ? -17.320 2.190 -11.239 1.00 94.75 278 GLU A C 1
ATOM 2282 O O . GLU A 1 278 ? -17.014 1.248 -10.506 1.00 94.75 278 GLU A O 1
ATOM 2287 N N . HIS A 1 279 ? -16.938 2.245 -12.518 1.00 94.62 279 HIS A N 1
ATOM 2288 C CA . HIS A 1 279 ? -16.114 1.206 -13.129 1.00 94.62 279 HIS A CA 1
ATOM 2289 C C . HIS A 1 279 ? -14.754 1.059 -12.435 1.00 94.62 279 HIS A C 1
ATOM 2291 O O . HIS A 1 279 ? -14.271 -0.062 -12.291 1.00 94.62 279 HIS A O 1
ATOM 2297 N N . SER A 1 280 ? -14.170 2.160 -11.957 1.00 91.62 280 SER A N 1
ATOM 2298 C CA . SER A 1 280 ? -12.890 2.154 -11.242 1.00 91.62 280 SER A CA 1
ATOM 2299 C C . SER A 1 280 ? -12.975 1.518 -9.848 1.00 91.62 280 SER A C 1
ATOM 2301 O O . SER A 1 280 ? -12.020 0.879 -9.412 1.00 91.62 280 SER A O 1
ATOM 2303 N N . ILE A 1 281 ? -14.101 1.679 -9.141 1.00 89.81 281 ILE A N 1
ATOM 2304 C CA . ILE A 1 281 ? -14.265 1.241 -7.738 1.00 89.81 281 ILE A CA 1
ATOM 2305 C C . ILE A 1 281 ? -15.058 -0.058 -7.576 1.00 89.81 281 ILE A C 1
ATOM 2307 O O . ILE A 1 281 ? -15.043 -0.667 -6.507 1.00 89.81 281 ILE A O 1
ATOM 2311 N N . LYS A 1 282 ? -15.753 -0.521 -8.617 1.00 83.75 282 LYS A N 1
ATOM 2312 C CA . LYS A 1 282 ? -16.482 -1.793 -8.579 1.00 83.75 282 LYS A CA 1
ATOM 2313 C C . LYS A 1 282 ? -15.573 -3.004 -8.300 1.00 83.75 282 LYS A C 1
ATOM 2315 O O . LYS A 1 282 ? -15.957 -3.795 -7.437 1.00 83.75 282 LYS A O 1
ATOM 2320 N N . PRO A 1 283 ? -14.392 -3.163 -8.943 1.00 77.38 283 PRO A N 1
ATOM 2321 C CA . PRO A 1 283 ? -13.526 -4.320 -8.711 1.00 77.38 283 PRO A CA 1
ATOM 2322 C C . PRO A 1 283 ? -13.157 -4.561 -7.232 1.00 77.38 283 PRO A C 1
ATOM 2324 O O . PRO A 1 283 ? -13.349 -5.684 -6.761 1.00 77.38 283 PRO A O 1
ATOM 2327 N N . PRO A 1 284 ? -12.676 -3.564 -6.456 1.00 75.94 284 PRO A N 1
ATOM 2328 C CA . PRO A 1 284 ? -12.273 -3.808 -5.070 1.00 75.94 284 PRO A CA 1
ATOM 2329 C C . PRO A 1 284 ? -13.422 -4.032 -4.085 1.00 75.94 284 PRO A C 1
ATOM 2331 O O . PRO A 1 284 ? -13.182 -4.648 -3.043 1.00 75.94 284 PRO A O 1
ATOM 2334 N N . PHE A 1 285 ? -14.632 -3.538 -4.376 1.00 83.00 285 PHE A N 1
ATOM 2335 C CA . PHE A 1 285 ? -15.736 -3.462 -3.406 1.00 83.00 285 PHE A CA 1
ATOM 2336 C C . PHE A 1 285 ? -16.965 -4.301 -3.782 1.00 83.00 285 PHE A C 1
ATOM 2338 O O . PHE A 1 285 ? -18.018 -4.198 -3.137 1.00 83.00 285 PHE A O 1
ATOM 2345 N N . GLU A 1 286 ? -16.861 -5.144 -4.811 1.00 79.38 286 GLU A N 1
ATOM 2346 C CA . GLU A 1 286 ? -17.953 -6.021 -5.222 1.00 79.38 286 GLU A CA 1
ATOM 2347 C C . GLU A 1 286 ? -18.376 -6.961 -4.079 1.00 79.38 286 GLU A C 1
ATOM 2349 O O . GLU A 1 286 ? -17.560 -7.557 -3.370 1.00 79.38 286 GLU A O 1
ATOM 2354 N N . LYS A 1 287 ? -19.691 -7.086 -3.868 1.00 75.44 287 LYS A N 1
ATOM 2355 C CA . LYS A 1 287 ? -20.233 -7.916 -2.790 1.00 75.44 287 LYS A CA 1
ATOM 2356 C C . LYS A 1 287 ? -19.983 -9.391 -3.098 1.00 75.44 287 LYS A C 1
ATOM 2358 O O . LYS A 1 287 ? -20.567 -9.951 -4.023 1.00 75.44 287 LYS A O 1
ATOM 2363 N N . ILE A 1 288 ? -19.205 -10.059 -2.254 1.00 69.38 288 ILE A N 1
ATOM 2364 C CA . ILE A 1 288 ? -19.027 -11.509 -2.347 1.00 69.38 288 ILE A CA 1
ATOM 2365 C C . ILE A 1 288 ? -20.258 -12.197 -1.742 1.00 69.38 288 ILE A C 1
ATOM 2367 O O . ILE A 1 288 ? -20.509 -12.125 -0.536 1.00 69.38 288 ILE A O 1
ATOM 2371 N N . LYS A 1 289 ? -21.060 -12.871 -2.578 1.00 65.25 289 LYS A N 1
ATOM 2372 C CA . LYS A 1 289 ? -22.269 -13.584 -2.130 1.00 65.25 289 LYS A CA 1
ATOM 2373 C C . LYS A 1 289 ? -21.931 -14.599 -1.025 1.00 65.25 289 LYS A C 1
ATOM 2375 O O . LYS A 1 289 ? -21.000 -15.388 -1.162 1.00 65.25 289 LYS A O 1
ATOM 2380 N N . ARG A 1 290 ? -22.746 -14.611 0.039 1.00 55.12 290 ARG A N 1
ATOM 2381 C CA . ARG A 1 290 ? -22.716 -15.595 1.145 1.00 55.12 290 ARG A CA 1
ATOM 2382 C C . ARG A 1 290 ? -21.408 -15.646 1.958 1.00 55.12 290 ARG A C 1
ATOM 2384 O O . ARG A 1 290 ? -21.176 -16.631 2.651 1.00 55.12 290 ARG A O 1
ATOM 2391 N N . ARG A 1 291 ? -20.561 -14.609 1.919 1.00 54.47 291 ARG A N 1
ATOM 2392 C CA . ARG A 1 291 ? -19.354 -14.517 2.763 1.00 54.47 291 ARG A CA 1
ATOM 2393 C C . ARG A 1 291 ? -19.343 -13.222 3.573 1.00 54.47 291 ARG A C 1
ATOM 2395 O O . ARG A 1 291 ? -19.495 -12.146 3.010 1.00 54.47 291 ARG A O 1
ATOM 2402 N N . LYS A 1 292 ? -19.086 -13.327 4.882 1.00 60.16 292 LYS A N 1
ATOM 2403 C CA . LYS A 1 292 ? -18.716 -12.196 5.759 1.00 60.16 292 LYS A CA 1
ATOM 2404 C C . LYS A 1 292 ? -17.198 -11.930 5.722 1.00 60.16 292 LYS A C 1
ATOM 2406 O O . LYS A 1 292 ? -16.581 -11.663 6.743 1.00 60.16 292 LYS A O 1
ATOM 2411 N N . GLN A 1 293 ? -16.577 -12.112 4.558 1.00 54.81 293 GLN A N 1
ATOM 2412 C CA . GLN A 1 293 ? -15.148 -11.881 4.331 1.00 54.81 293 GLN A CA 1
ATOM 2413 C C . GLN A 1 293 ? -15.006 -11.050 3.057 1.00 54.81 293 GLN A C 1
ATOM 2415 O O . GLN A 1 293 ? -15.537 -11.453 2.019 1.00 54.81 293 GLN A O 1
ATOM 2420 N N . GLY A 1 294 ? -14.335 -9.901 3.150 1.00 57.69 294 GLY A N 1
ATOM 2421 C CA . GLY A 1 294 ? -14.046 -9.038 1.999 1.00 57.69 294 GLY A CA 1
ATOM 2422 C C . GLY A 1 294 ? -12.906 -9.568 1.121 1.00 57.69 294 GLY A C 1
ATOM 2423 O O . GLY A 1 294 ? -12.213 -10.525 1.479 1.00 57.69 294 GLY A O 1
ATOM 2424 N N . ILE A 1 295 ? -12.686 -8.941 -0.041 1.00 67.12 295 ILE A N 1
ATOM 2425 C CA . ILE A 1 295 ? -11.470 -9.187 -0.842 1.00 67.12 295 ILE A CA 1
ATOM 2426 C C . ILE A 1 295 ? -10.269 -8.704 -0.021 1.00 67.12 295 ILE A C 1
ATOM 2428 O O . ILE A 1 295 ? -10.309 -7.576 0.464 1.00 67.12 295 ILE A O 1
ATOM 2432 N N . LYS A 1 296 ? -9.213 -9.525 0.113 1.00 72.00 296 LYS A N 1
ATOM 2433 C CA . LYS A 1 296 ? -8.011 -9.175 0.889 1.00 72.00 296 LYS A CA 1
ATOM 2434 C C . LYS A 1 296 ? -7.417 -7.835 0.432 1.00 72.00 296 LYS A C 1
ATOM 2436 O O . LYS A 1 296 ? -7.019 -7.736 -0.730 1.00 72.00 296 LYS A O 1
ATOM 2441 N N . LYS A 1 297 ? -7.297 -6.859 1.340 1.00 81.44 297 LYS A N 1
ATOM 2442 C CA . LYS A 1 297 ? -6.657 -5.554 1.102 1.00 81.44 297 LYS A CA 1
ATOM 2443 C C . LYS A 1 297 ? -5.591 -5.299 2.162 1.00 81.44 297 LYS A C 1
ATOM 2445 O O . LYS A 1 297 ? -5.886 -5.166 3.341 1.00 81.44 297 LYS A O 1
ATOM 2450 N N . THR A 1 298 ? -4.338 -5.197 1.735 1.00 83.44 298 THR A N 1
ATOM 2451 C CA . THR A 1 298 ? -3.204 -5.014 2.655 1.00 83.44 298 THR A CA 1
ATOM 2452 C C . THR A 1 298 ? -3.124 -3.606 3.240 1.00 83.44 298 THR A C 1
ATOM 2454 O O . THR A 1 298 ? -2.684 -3.449 4.373 1.00 83.44 298 THR A O 1
ATOM 2457 N N . ARG A 1 299 ? -3.548 -2.576 2.496 1.00 89.56 299 ARG A N 1
ATOM 2458 C CA . ARG A 1 299 ? -3.442 -1.173 2.936 1.00 89.56 299 ARG A CA 1
ATOM 2459 C C . ARG A 1 299 ? -4.384 -0.847 4.102 1.00 89.56 299 ARG A C 1
ATOM 2461 O O . ARG A 1 299 ? -3.895 -0.323 5.101 1.00 89.56 299 ARG A O 1
ATOM 2468 N N . PRO A 1 300 ? -5.687 -1.198 4.048 1.00 90.50 300 PRO A N 1
ATOM 2469 C CA . PRO A 1 300 ? -6.589 -0.991 5.179 1.00 90.50 300 PRO A CA 1
ATOM 2470 C C . PRO A 1 300 ? -6.238 -1.866 6.383 1.00 90.50 300 PRO A C 1
ATOM 2472 O O . PRO A 1 300 ? -6.385 -1.415 7.511 1.00 90.50 300 PRO A O 1
ATOM 2475 N N . GLU A 1 301 ? -5.749 -3.091 6.152 1.00 86.69 301 GLU A N 1
ATOM 2476 C CA . GLU A 1 301 ? -5.232 -3.957 7.221 1.00 86.69 301 GLU A CA 1
ATOM 2477 C C . GLU A 1 301 ? -4.087 -3.275 7.974 1.00 86.69 301 GLU A C 1
ATOM 2479 O O . GLU A 1 301 ? -4.149 -3.178 9.195 1.00 86.69 301 GLU A O 1
ATOM 2484 N N . LEU A 1 302 ? -3.085 -2.740 7.263 1.00 87.31 302 LEU A N 1
ATOM 2485 C CA . LEU A 1 302 ? -1.980 -2.023 7.902 1.00 87.31 302 LEU A CA 1
ATOM 2486 C C . LEU A 1 302 ? -2.474 -0.813 8.697 1.00 87.31 302 LEU A C 1
ATOM 2488 O O . LEU A 1 302 ? -2.084 -0.645 9.850 1.00 87.31 302 LEU A O 1
ATOM 2492 N N . PHE A 1 303 ? -3.314 0.025 8.078 1.00 91.56 303 PHE A N 1
ATOM 2493 C CA . PHE A 1 303 ? -3.870 1.199 8.744 1.00 91.56 303 PHE A CA 1
ATOM 2494 C C . PHE A 1 303 ? -4.563 0.803 10.049 1.00 91.56 303 PHE A C 1
ATOM 2496 O O . PHE A 1 303 ? -4.294 1.394 11.089 1.00 91.56 303 PHE A O 1
ATOM 2503 N N . PHE A 1 304 ? -5.431 -0.209 9.992 1.00 88.06 304 PHE A N 1
ATOM 2504 C CA . PHE A 1 304 ? -6.200 -0.658 11.142 1.00 88.06 304 PHE A CA 1
ATOM 2505 C C . PHE A 1 304 ? -5.296 -1.185 12.256 1.00 88.06 304 PHE A C 1
ATOM 2507 O O . PHE A 1 304 ? -5.491 -0.820 13.408 1.00 88.06 304 PHE A O 1
ATOM 2514 N N . GLU A 1 305 ? -4.302 -2.011 11.927 1.00 82.38 305 GLU A N 1
ATOM 2515 C CA . GLU A 1 305 ? -3.386 -2.575 12.923 1.00 82.38 305 GLU A CA 1
ATOM 2516 C C . GLU A 1 305 ? -2.538 -1.490 13.596 1.00 82.38 305 GLU A C 1
ATOM 2518 O O . GLU A 1 305 ? -2.393 -1.501 14.815 1.00 82.38 305 GLU A O 1
ATOM 2523 N N . LEU A 1 306 ? -2.029 -0.515 12.834 1.00 84.12 306 LEU A N 1
ATOM 2524 C CA . LEU A 1 306 ? -1.294 0.617 13.405 1.00 84.12 306 LEU A CA 1
ATOM 2525 C C . LEU A 1 306 ? -2.217 1.541 14.210 1.00 84.12 306 LEU A C 1
ATOM 2527 O O . LEU A 1 306 ? -1.842 1.993 15.284 1.00 84.12 306 LEU A O 1
ATOM 2531 N N . TYR A 1 307 ? -3.433 1.805 13.733 1.00 85.88 307 TYR A N 1
ATOM 2532 C CA . TYR A 1 307 ? -4.398 2.636 14.451 1.00 85.88 307 TYR A CA 1
ATOM 2533 C C . TYR A 1 307 ? -4.838 1.983 15.764 1.00 85.88 307 TYR A C 1
ATOM 2535 O O . TYR A 1 307 ? -4.935 2.659 16.783 1.00 85.88 307 TYR A O 1
ATOM 2543 N N . ASP A 1 308 ? -5.083 0.674 15.765 1.00 79.62 308 ASP A N 1
ATOM 2544 C CA . ASP A 1 308 ? -5.430 -0.091 16.964 1.00 79.62 308 ASP A CA 1
ATOM 2545 C C . ASP A 1 308 ? -4.256 -0.139 17.945 1.00 79.62 308 ASP A C 1
ATOM 2547 O O . ASP A 1 308 ? -4.433 0.146 19.123 1.00 79.62 308 ASP A O 1
ATOM 2551 N N . LEU A 1 309 ? -3.033 -0.381 17.467 1.00 74.88 309 LEU A N 1
ATOM 2552 C CA . LEU A 1 309 ? -1.817 -0.296 18.284 1.00 74.88 309 LEU A CA 1
ATOM 2553 C C . LEU A 1 309 ? -1.713 1.063 18.991 1.00 74.88 309 LEU A C 1
ATOM 2555 O O . LEU A 1 309 ? -1.430 1.128 20.180 1.00 74.88 309 LEU A O 1
ATOM 2559 N N . VAL A 1 310 ? -2.036 2.140 18.281 1.00 75.31 310 VAL A N 1
ATOM 2560 C CA . VAL A 1 310 ? -2.047 3.494 18.833 1.00 75.31 310 VAL A CA 1
ATOM 2561 C C . VAL A 1 310 ? -3.240 3.698 19.782 1.00 75.31 310 VAL A C 1
ATOM 2563 O O . VAL A 1 310 ? -3.080 4.297 20.828 1.00 75.31 310 VAL A O 1
ATOM 2566 N N . THR A 1 311 ? -4.439 3.194 19.493 1.00 72.81 311 THR A N 1
ATOM 2567 C CA . THR A 1 311 ? -5.668 3.608 20.210 1.00 72.81 311 THR A CA 1
ATOM 2568 C C . THR A 1 311 ? -6.267 2.598 21.183 1.00 72.81 311 THR A C 1
ATOM 2570 O O . THR A 1 311 ? -7.200 2.951 21.906 1.00 72.81 311 THR A O 1
ATOM 2573 N N . HIS A 1 312 ? -5.793 1.354 21.227 1.00 68.00 312 HIS A N 1
ATOM 2574 C CA . HIS A 1 312 ? -6.471 0.269 21.951 1.00 68.00 312 HIS A CA 1
ATOM 2575 C C . HIS A 1 312 ? -6.578 0.497 23.468 1.00 68.00 312 HIS A C 1
ATOM 2577 O O . HIS A 1 312 ? -7.493 -0.045 24.084 1.00 68.00 312 HIS A O 1
ATOM 2583 N N . HIS A 1 313 ? -5.679 1.282 24.069 1.00 60.34 313 HIS A N 1
ATOM 2584 C CA . HIS A 1 313 ? -5.704 1.627 25.496 1.00 60.34 313 HIS A CA 1
ATOM 2585 C C . HIS A 1 313 ? -6.535 2.886 25.796 1.00 60.34 313 HIS A C 1
ATOM 2587 O O . HIS A 1 313 ? -6.793 3.195 26.959 1.00 60.34 313 HIS A O 1
ATOM 2593 N N . LEU A 1 314 ? -6.990 3.608 24.766 1.00 59.25 314 LEU A N 1
ATOM 2594 C CA . LEU A 1 314 ? -7.840 4.782 24.928 1.00 59.25 314 LEU A CA 1
ATOM 2595 C C . LEU A 1 314 ? -9.308 4.374 25.068 1.00 59.25 314 LEU A C 1
ATOM 2597 O O . LEU A 1 314 ? -9.890 3.739 24.176 1.00 59.25 314 LEU A O 1
ATOM 2601 N N . VAL A 1 315 ? -9.937 4.831 26.151 1.00 60.00 315 VAL A N 1
ATOM 2602 C CA . VAL A 1 315 ? -11.400 4.817 26.284 1.00 60.00 315 VAL A CA 1
ATOM 2603 C C . VAL A 1 315 ? -12.040 5.669 25.182 1.00 60.00 315 VAL A C 1
ATOM 2605 O O . VAL A 1 315 ? -11.439 6.620 24.674 1.00 60.00 315 VAL A O 1
ATOM 2608 N N . LYS A 1 316 ? -13.261 5.317 24.768 1.00 59.91 316 LYS A N 1
ATOM 2609 C CA . LYS A 1 316 ? -13.929 5.897 23.589 1.00 59.91 316 LYS A CA 1
ATOM 2610 C C . LYS A 1 316 ? -14.037 7.423 23.664 1.00 59.91 316 LYS A C 1
ATOM 2612 O O . LYS A 1 316 ? -13.874 8.103 22.655 1.00 59.91 316 LYS A O 1
ATOM 2617 N N . GLU A 1 317 ? -14.262 7.956 24.859 1.00 64.94 317 GLU A N 1
ATOM 2618 C CA . GLU A 1 317 ? -14.418 9.379 25.164 1.00 64.94 317 GLU A CA 1
ATOM 2619 C C . GLU A 1 317 ? -13.134 10.183 24.928 1.00 64.94 317 GLU A C 1
ATOM 2621 O O . GLU A 1 317 ? -13.203 11.390 24.711 1.00 64.94 317 GLU A O 1
ATOM 2626 N N . LYS A 1 318 ? -11.977 9.514 24.949 1.00 70.69 318 LYS A N 1
ATOM 2627 C CA . LYS A 1 318 ? -10.651 10.109 24.754 1.00 70.69 318 LYS A CA 1
ATOM 2628 C C . LYS A 1 318 ? -10.180 10.068 23.300 1.00 70.69 318 LYS A C 1
ATOM 2630 O O . LYS A 1 318 ? -9.111 10.583 22.993 1.00 70.69 318 LYS A O 1
ATOM 2635 N N . ARG A 1 319 ? -10.951 9.487 22.377 1.00 77.38 319 ARG A N 1
ATOM 2636 C CA . ARG A 1 319 ? -10.609 9.460 20.945 1.00 77.38 319 ARG A CA 1
ATOM 2637 C C . ARG A 1 319 ? -10.981 10.782 20.273 1.00 77.38 319 ARG A C 1
ATOM 2639 O O . ARG A 1 319 ? -12.004 11.373 20.605 1.00 77.38 319 ARG A O 1
ATOM 2646 N N . PHE A 1 320 ? -10.196 11.210 19.278 1.00 81.06 320 PHE A N 1
ATOM 2647 C CA . PHE A 1 320 ? -10.525 12.409 18.493 1.00 81.06 320 PHE A CA 1
ATOM 2648 C C . PHE A 1 320 ? -11.836 12.276 17.716 1.00 81.06 320 PHE A C 1
ATOM 2650 O O . PHE A 1 320 ? -12.556 13.260 17.586 1.00 81.06 320 PHE A O 1
ATOM 2657 N N . ILE A 1 321 ? -12.114 11.079 17.193 1.00 83.56 321 ILE A N 1
ATOM 2658 C CA . ILE A 1 321 ? -13.344 10.746 16.472 1.00 83.56 321 ILE A CA 1
ATOM 2659 C C . ILE A 1 321 ? -14.032 9.611 17.221 1.00 83.56 321 ILE A C 1
ATOM 2661 O O . ILE A 1 321 ? -13.423 8.565 17.467 1.00 83.56 321 ILE A O 1
ATOM 2665 N N . LYS A 1 322 ? -15.299 9.813 17.592 1.00 80.00 322 LYS A N 1
ATOM 2666 C CA . LYS A 1 322 ? -16.035 8.861 18.442 1.00 80.00 322 LYS A CA 1
ATOM 2667 C C . LYS A 1 322 ? -16.661 7.710 17.658 1.00 80.00 322 LYS A C 1
ATOM 2669 O O . LYS A 1 322 ? -17.014 6.689 18.253 1.00 80.00 322 LYS A O 1
ATOM 2674 N N . SER A 1 323 ? -16.822 7.872 16.344 1.00 83.31 323 SER A N 1
ATOM 2675 C CA . SER A 1 323 ? -17.401 6.842 15.483 1.00 83.31 323 SER A CA 1
ATOM 2676 C C . SER A 1 323 ? -16.551 5.569 15.466 1.00 83.31 323 SER A C 1
ATOM 2678 O O . SER A 1 323 ? -15.374 5.587 15.114 1.00 83.31 323 SER A O 1
ATOM 2680 N N . GLU A 1 324 ? -17.178 4.430 15.756 1.00 80.81 324 GLU A N 1
ATOM 2681 C CA . GLU A 1 324 ? -16.549 3.108 15.635 1.00 80.81 324 GLU A CA 1
ATOM 2682 C C . GLU A 1 324 ? -16.307 2.703 14.174 1.00 80.81 324 GLU A C 1
ATOM 2684 O O . GLU A 1 324 ? -15.482 1.831 13.905 1.00 80.81 324 GLU A O 1
ATOM 2689 N N . SER A 1 325 ? -16.989 3.349 13.217 1.00 87.62 325 SER A N 1
ATOM 2690 C CA . SER A 1 325 ? -16.766 3.105 11.789 1.00 87.62 325 SER A CA 1
ATOM 2691 C C . SER A 1 325 ? -15.526 3.808 11.245 1.00 87.62 325 SER A C 1
ATOM 2693 O O . SER A 1 325 ? -15.036 3.411 10.188 1.00 87.62 325 SER A O 1
ATOM 2695 N N . PHE A 1 326 ? -15.011 4.816 11.958 1.00 92.69 326 PHE A N 1
ATOM 2696 C CA . PHE A 1 326 ? -13.943 5.696 11.489 1.00 92.69 326 PHE A CA 1
ATOM 2697 C C . PHE A 1 326 ? -12.734 4.954 10.893 1.00 92.69 326 PHE A C 1
ATOM 2699 O O . PHE A 1 326 ? -12.362 5.267 9.760 1.00 92.69 326 PHE A O 1
ATOM 2706 N N . PRO A 1 327 ? -12.133 3.938 11.549 1.00 91.06 327 PRO A N 1
ATOM 2707 C CA . PRO A 1 327 ? -10.967 3.283 10.971 1.00 91.06 327 PRO A CA 1
ATOM 2708 C C . PRO A 1 327 ? -11.274 2.516 9.673 1.00 91.06 327 PRO A C 1
ATOM 2710 O O . PRO A 1 327 ? -10.427 2.428 8.782 1.00 91.06 327 PRO A O 1
ATOM 2713 N N . TYR A 1 328 ? -12.498 2.005 9.520 1.00 93.69 328 TYR A N 1
ATOM 2714 C CA . TYR A 1 328 ? -12.941 1.351 8.287 1.00 93.69 328 TYR A CA 1
ATOM 2715 C C . TYR A 1 328 ? -13.274 2.366 7.187 1.00 93.69 328 TYR A C 1
ATOM 2717 O O . TYR A 1 328 ? -13.046 2.085 6.012 1.00 93.69 328 TYR A O 1
ATOM 2725 N N . ASP A 1 329 ? -13.774 3.547 7.561 1.00 96.69 329 ASP A N 1
ATOM 2726 C CA . ASP A 1 329 ? -13.991 4.668 6.646 1.00 96.69 329 ASP A CA 1
ATOM 2727 C C . ASP A 1 329 ? -12.655 5.173 6.071 1.00 96.69 329 ASP A C 1
ATOM 2729 O O . ASP A 1 329 ? -12.528 5.311 4.854 1.00 96.69 329 ASP A O 1
ATOM 2733 N N . VAL A 1 330 ? -11.621 5.342 6.908 1.00 97.00 330 VAL A N 1
ATOM 2734 C CA . VAL A 1 330 ? -10.254 5.661 6.445 1.00 97.00 330 VAL A CA 1
ATOM 2735 C C . VAL A 1 330 ? -9.729 4.570 5.508 1.00 97.00 330 VAL A C 1
ATOM 2737 O O . VAL A 1 330 ? -9.231 4.873 4.423 1.00 97.00 330 VAL A O 1
ATOM 2740 N N . GLY A 1 331 ? -9.898 3.296 5.875 1.00 95.44 331 GLY A N 1
ATOM 2741 C CA . GLY A 1 331 ? -9.527 2.162 5.027 1.00 95.44 331 GLY A CA 1
ATOM 2742 C C . GLY A 1 331 ? -10.207 2.177 3.651 1.00 95.44 331 GLY A C 1
ATOM 2743 O O . GLY A 1 331 ? -9.560 1.908 2.637 1.00 95.44 331 GLY A O 1
ATOM 2744 N N . ALA A 1 332 ? -11.491 2.543 3.591 1.00 96.12 332 ALA A N 1
ATOM 2745 C CA . ALA A 1 332 ? -12.223 2.696 2.335 1.00 96.12 332 ALA A CA 1
ATOM 2746 C C . ALA A 1 332 ? -11.667 3.847 1.482 1.00 96.12 332 ALA A C 1
ATOM 2748 O O . ALA A 1 332 ? -11.520 3.689 0.270 1.00 96.12 332 ALA A O 1
ATOM 2749 N N . ILE A 1 333 ? -11.314 4.981 2.096 1.00 97.69 333 ILE A N 1
ATOM 2750 C CA . ILE A 1 333 ? -10.731 6.143 1.403 1.00 97.69 333 ILE A CA 1
ATOM 2751 C C . ILE A 1 333 ? -9.330 5.835 0.859 1.00 97.69 333 ILE A C 1
ATOM 2753 O O . ILE A 1 333 ? -9.009 6.238 -0.258 1.00 97.69 333 ILE A O 1
ATOM 2757 N N . ILE A 1 334 ? -8.507 5.088 1.600 1.00 96.88 334 ILE A N 1
ATOM 2758 C CA . ILE A 1 334 ? -7.188 4.635 1.128 1.00 96.88 334 ILE A CA 1
ATOM 2759 C C . ILE A 1 334 ? -7.333 3.799 -0.153 1.00 96.88 334 ILE A C 1
ATOM 2761 O O . ILE A 1 334 ? -6.582 3.984 -1.112 1.00 96.88 334 ILE A O 1
ATOM 2765 N N . GLU A 1 335 ? -8.315 2.897 -0.203 1.00 94.81 335 GLU A N 1
ATOM 2766 C CA . GLU A 1 335 ? -8.563 2.092 -1.402 1.00 94.81 335 GLU A CA 1
ATOM 2767 C C . GLU A 1 335 ? -9.229 2.897 -2.526 1.00 94.81 335 GLU A C 1
ATOM 2769 O O . GLU A 1 335 ? -8.891 2.675 -3.685 1.00 94.81 335 GLU A O 1
ATOM 2774 N N . LEU A 1 336 ? -10.094 3.873 -2.219 1.00 95.88 336 LEU A N 1
ATOM 2775 C CA . LEU A 1 336 ? -10.597 4.835 -3.207 1.00 95.88 336 LEU A CA 1
ATOM 2776 C C . LEU A 1 336 ? -9.437 5.544 -3.908 1.00 95.88 336 LEU A C 1
ATOM 2778 O O . LEU A 1 336 ? -9.375 5.539 -5.135 1.00 95.88 336 LEU A O 1
ATOM 2782 N N . TYR A 1 337 ? -8.512 6.110 -3.126 1.00 96.50 337 TYR A N 1
ATOM 2783 C CA . TYR A 1 337 ? -7.321 6.772 -3.647 1.00 96.50 337 TYR A CA 1
ATOM 2784 C C . TYR A 1 337 ? -6.524 5.815 -4.536 1.00 96.50 337 TYR A C 1
ATOM 2786 O O . TYR A 1 337 ? -6.260 6.114 -5.695 1.00 96.50 337 TYR A O 1
ATOM 2794 N N . ASN A 1 338 ? -6.210 4.619 -4.036 1.00 93.38 338 ASN A N 1
ATOM 2795 C CA . ASN A 1 338 ? -5.399 3.664 -4.781 1.00 93.38 338 ASN A CA 1
ATOM 2796 C C . ASN A 1 338 ? -6.053 3.214 -6.104 1.00 93.38 338 ASN A C 1
ATOM 2798 O O . ASN A 1 338 ? -5.362 3.041 -7.104 1.00 93.38 338 ASN A O 1
ATOM 2802 N N . TRP A 1 339 ? -7.370 2.994 -6.128 1.00 92.75 339 TRP A N 1
ATOM 2803 C CA . TRP A 1 339 ? -8.062 2.503 -7.323 1.00 92.75 339 TRP A CA 1
ATOM 2804 C C . TRP A 1 339 ? -8.411 3.596 -8.322 1.00 92.75 339 TRP A C 1
ATOM 2806 O O . TRP A 1 339 ? -8.268 3.372 -9.520 1.00 92.75 339 TRP A O 1
ATOM 2816 N N . MET A 1 340 ? -8.872 4.753 -7.847 1.00 95.56 340 MET A N 1
ATOM 2817 C CA . MET A 1 340 ? -9.273 5.848 -8.725 1.00 95.56 340 MET A CA 1
ATOM 2818 C C . MET A 1 340 ? -8.119 6.754 -9.119 1.00 95.56 340 MET A C 1
ATOM 2820 O O . MET A 1 340 ? -8.194 7.296 -10.208 1.00 95.56 340 MET A O 1
ATOM 2824 N N . ASN A 1 341 ? -7.092 6.927 -8.279 1.00 96.31 341 ASN A N 1
ATOM 2825 C CA . ASN A 1 341 ? -5.909 7.725 -8.600 1.00 96.31 341 ASN A CA 1
ATOM 2826 C C . ASN A 1 341 ? -4.777 6.843 -9.132 1.00 96.31 341 ASN A C 1
ATOM 2828 O O . ASN A 1 341 ? -4.568 6.794 -10.343 1.00 96.31 341 ASN A O 1
ATOM 2832 N N . THR A 1 342 ? -4.102 6.099 -8.250 1.00 93.12 342 THR A N 1
ATOM 2833 C CA . THR A 1 342 ? -2.882 5.356 -8.596 1.00 93.12 342 THR A CA 1
ATOM 2834 C C . THR A 1 342 ? -3.111 4.391 -9.755 1.00 93.12 342 THR A C 1
ATOM 2836 O O . THR A 1 342 ? -2.497 4.554 -10.799 1.00 93.12 342 THR A O 1
ATOM 2839 N N . TYR A 1 343 ? -4.031 3.429 -9.628 1.00 92.31 343 TYR A N 1
ATOM 2840 C CA . TYR A 1 343 ? -4.234 2.415 -10.668 1.00 92.31 343 TYR A CA 1
ATOM 2841 C C . TYR A 1 343 ? -4.842 2.961 -11.958 1.00 92.31 343 TYR A C 1
ATOM 2843 O O . TYR A 1 343 ? -4.454 2.508 -13.030 1.00 92.31 343 TYR A O 1
ATOM 2851 N N . ALA A 1 344 ? -5.733 3.953 -11.893 1.00 93.75 344 ALA A N 1
ATOM 2852 C CA . ALA A 1 344 ? -6.286 4.552 -13.106 1.00 93.75 344 ALA A CA 1
ATOM 2853 C C . ALA A 1 344 ? -5.206 5.241 -13.962 1.00 93.75 344 ALA A C 1
ATOM 2855 O O . ALA A 1 344 ? -5.282 5.173 -15.190 1.00 93.75 344 ALA A O 1
ATOM 2856 N N . LEU A 1 345 ? -4.211 5.884 -13.332 1.00 94.31 345 LEU A N 1
ATOM 2857 C CA . LEU A 1 345 ? -3.095 6.519 -14.041 1.00 94.31 345 LEU A CA 1
ATOM 2858 C C . LEU A 1 345 ? -1.994 5.522 -14.421 1.00 94.31 345 LEU A C 1
ATOM 2860 O O . LEU A 1 345 ? -1.544 5.536 -15.564 1.00 94.31 345 LEU A O 1
ATOM 2864 N N . ASP A 1 346 ? -1.619 4.631 -13.505 1.00 91.44 346 ASP A N 1
ATOM 2865 C CA . ASP A 1 346 ? -0.660 3.535 -13.715 1.00 91.44 346 ASP A CA 1
ATOM 2866 C C . ASP A 1 346 ? -1.052 2.682 -14.928 1.00 91.44 346 ASP A C 1
ATOM 2868 O O . ASP A 1 346 ? -0.252 2.478 -15.837 1.00 91.44 346 ASP A O 1
ATOM 2872 N N . ASP A 1 347 ? -2.336 2.317 -15.042 1.00 90.19 347 ASP A N 1
ATOM 2873 C CA . ASP A 1 347 ? -2.843 1.552 -16.182 1.00 90.19 347 ASP A CA 1
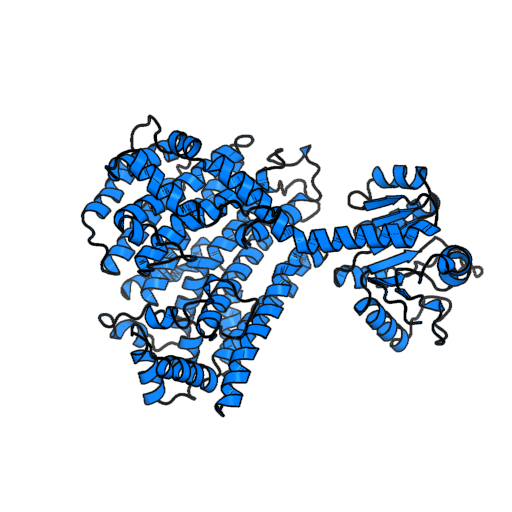ATOM 2874 C C . ASP A 1 347 ? -2.623 2.271 -17.526 1.00 90.19 347 ASP A C 1
ATOM 2876 O O . ASP A 1 347 ? -2.411 1.615 -18.548 1.00 90.19 347 ASP A O 1
ATOM 2880 N N . VAL A 1 348 ? -2.679 3.609 -17.545 1.00 90.69 348 VAL A N 1
ATOM 2881 C CA . VAL A 1 348 ? -2.416 4.421 -18.745 1.00 90.69 348 VAL A CA 1
ATOM 2882 C C . VAL A 1 348 ? -0.924 4.473 -19.056 1.00 90.69 348 VAL A C 1
ATOM 2884 O O . VAL A 1 348 ? -0.560 4.410 -20.234 1.00 90.69 348 VAL A O 1
ATOM 2887 N N . PHE A 1 349 ? -0.078 4.610 -18.033 1.00 87.50 349 PHE A N 1
ATOM 2888 C CA . PHE A 1 349 ? 1.375 4.678 -18.187 1.00 87.50 349 PHE A CA 1
ATOM 2889 C C . PHE A 1 349 ? 1.943 3.351 -18.696 1.00 87.50 349 PHE A C 1
ATOM 2891 O O . PHE A 1 349 ? 2.709 3.354 -19.657 1.00 87.50 349 PHE A O 1
ATOM 2898 N N . ASP A 1 350 ? 1.461 2.239 -18.145 1.00 82.56 350 ASP A N 1
ATOM 2899 C CA . ASP A 1 350 ? 1.928 0.890 -18.473 1.00 82.56 350 ASP A CA 1
ATOM 2900 C C . ASP A 1 350 ? 1.206 0.272 -19.679 1.00 82.56 350 ASP A C 1
ATOM 2902 O O . ASP A 1 350 ? 1.564 -0.804 -20.150 1.00 82.56 350 ASP A O 1
ATOM 2906 N N . ASN A 1 351 ? 0.177 0.940 -20.212 1.00 83.56 351 ASN A N 1
ATOM 2907 C CA . ASN A 1 351 ? -0.708 0.388 -21.244 1.00 83.56 351 ASN A CA 1
ATOM 2908 C C . ASN A 1 351 ? -1.376 -0.933 -20.809 1.00 83.56 351 ASN A C 1
ATOM 2910 O O . ASN A 1 351 ? -1.621 -1.820 -21.629 1.00 83.56 351 ASN A O 1
ATOM 2914 N N . SER A 1 352 ? -1.712 -1.055 -19.524 1.00 83.50 352 SER A N 1
ATOM 2915 C CA . SER A 1 352 ? -2.357 -2.244 -18.964 1.00 83.50 352 SER A CA 1
ATOM 2916 C C . SER A 1 352 ? -3.808 -2.354 -19.429 1.00 83.50 352 SER A C 1
ATOM 2918 O O . SER A 1 352 ? -4.661 -1.553 -19.052 1.00 83.50 352 SER A O 1
ATOM 2920 N N . GLU A 1 353 ? -4.128 -3.357 -20.246 1.00 85.88 353 GLU A N 1
ATOM 2921 C CA . GLU A 1 353 ? -5.488 -3.545 -20.774 1.00 85.88 353 GLU A CA 1
ATOM 2922 C C . GLU A 1 353 ? -6.482 -4.074 -19.730 1.00 85.88 353 GLU A C 1
ATOM 2924 O O . GLU A 1 353 ? -7.688 -3.799 -19.817 1.00 85.88 353 GLU A O 1
ATOM 2929 N N . PHE A 1 354 ? -5.984 -4.837 -18.753 1.00 83.69 354 PHE A N 1
ATOM 2930 C CA . PHE A 1 354 ? -6.784 -5.511 -17.736 1.00 83.69 354 PHE A CA 1
ATOM 2931 C C . PHE A 1 354 ? -6.180 -5.364 -16.341 1.00 83.69 354 PHE A C 1
ATOM 2933 O O . PHE A 1 354 ? -4.978 -5.516 -16.152 1.00 83.69 354 PHE A O 1
ATOM 2940 N N . ARG A 1 355 ? -7.048 -5.196 -15.341 1.00 80.88 355 ARG A N 1
ATOM 2941 C CA . ARG A 1 355 ? -6.705 -5.264 -13.919 1.00 80.88 355 ARG A CA 1
ATOM 2942 C C . ARG A 1 355 ? -7.744 -6.113 -13.199 1.00 80.88 355 ARG A C 1
ATOM 2944 O O . ARG A 1 355 ? -8.943 -5.893 -13.332 1.00 80.88 355 ARG A O 1
ATOM 2951 N N . GLN A 1 356 ? -7.286 -7.135 -12.472 1.00 75.06 356 GLN A N 1
ATOM 2952 C CA . GLN A 1 356 ? -8.153 -8.111 -11.788 1.00 75.06 356 GLN A CA 1
ATOM 2953 C C . GLN A 1 356 ? -9.255 -8.714 -12.689 1.00 75.06 356 GLN A C 1
ATOM 2955 O O . GLN A 1 356 ? -10.399 -8.868 -12.269 1.00 75.06 356 GLN A O 1
ATOM 2960 N N . ASN A 1 357 ? -8.896 -9.092 -13.922 1.00 74.25 357 ASN A N 1
ATOM 2961 C CA . ASN A 1 357 ? -9.792 -9.666 -14.941 1.00 74.25 357 ASN A CA 1
ATOM 2962 C C . ASN A 1 357 ? -10.896 -8.724 -15.457 1.00 74.25 357 ASN A C 1
ATOM 2964 O O . ASN A 1 357 ? -11.834 -9.180 -16.109 1.00 74.25 357 ASN A O 1
ATOM 2968 N N . LEU A 1 358 ? -10.792 -7.422 -15.199 1.00 80.81 358 LEU A N 1
ATOM 2969 C CA . LEU A 1 358 ? -11.678 -6.407 -15.759 1.00 80.81 358 LEU A CA 1
ATOM 2970 C C . LEU A 1 358 ? -10.878 -5.469 -16.655 1.00 80.81 358 LEU A C 1
ATOM 2972 O O . LEU A 1 358 ? -9.715 -5.186 -16.373 1.00 80.81 358 LEU A O 1
ATOM 2976 N N . LYS A 1 359 ? -11.500 -4.989 -17.740 1.00 90.12 359 LYS A N 1
ATOM 2977 C CA . LYS A 1 359 ? -10.895 -3.945 -18.576 1.00 90.12 359 LYS A CA 1
ATOM 2978 C C . LYS A 1 359 ? -10.589 -2.731 -17.706 1.00 90.12 359 LYS A C 1
ATOM 2980 O O . LYS A 1 359 ? -11.445 -2.319 -16.922 1.00 90.12 359 LYS A O 1
ATOM 2985 N N . THR A 1 360 ? -9.406 -2.157 -17.853 1.00 92.38 360 THR A N 1
ATOM 2986 C CA . THR A 1 360 ? -9.024 -0.916 -17.164 1.00 92.38 360 THR A CA 1
ATOM 2987 C C . THR A 1 360 ? -9.883 0.259 -17.643 1.00 92.38 360 THR A C 1
ATOM 2989 O O . THR A 1 360 ? -10.551 0.172 -18.680 1.00 92.38 360 THR A O 1
ATOM 2992 N N . VAL A 1 361 ? -9.913 1.367 -16.887 1.00 95.31 361 VAL A N 1
ATOM 2993 C CA . VAL A 1 361 ? -10.741 2.543 -17.237 1.00 95.31 361 VAL A CA 1
ATOM 2994 C C . VAL A 1 361 ? -10.388 3.048 -18.638 1.00 95.31 361 VAL A C 1
ATOM 2996 O O . VAL A 1 361 ? -11.284 3.320 -19.437 1.00 95.31 361 VAL A O 1
ATOM 2999 N N . TRP A 1 362 ? -9.098 3.102 -18.981 1.00 94.88 362 TRP A N 1
ATOM 3000 C CA . TRP A 1 362 ? -8.683 3.611 -20.286 1.00 94.88 362 TRP A CA 1
ATOM 3001 C C . TRP A 1 362 ? -9.051 2.683 -21.442 1.00 94.88 362 TRP A C 1
ATOM 3003 O O . TRP A 1 362 ? -9.365 3.174 -22.524 1.00 94.88 362 TRP A O 1
ATOM 3013 N N . ASN A 1 363 ? -9.030 1.368 -21.211 1.00 94.44 363 ASN A N 1
ATOM 3014 C CA . ASN A 1 363 ? -9.358 0.368 -22.221 1.00 94.44 363 ASN A CA 1
ATOM 3015 C C . ASN A 1 363 ? -10.878 0.222 -22.420 1.00 94.44 363 ASN A C 1
ATOM 3017 O O . ASN A 1 363 ? -11.343 -0.194 -23.479 1.00 94.44 363 ASN A O 1
ATOM 3021 N N . LYS A 1 364 ? -11.682 0.552 -21.400 1.00 96.50 364 LYS A N 1
ATOM 3022 C CA . LYS A 1 364 ? -13.148 0.572 -21.513 1.00 96.50 364 LYS A CA 1
ATOM 3023 C C . LYS A 1 364 ? -13.683 1.885 -22.089 1.00 96.50 364 LYS A C 1
ATOM 3025 O O . LYS A 1 364 ? -14.650 1.845 -22.842 1.00 96.50 364 LYS A O 1
ATOM 3030 N N . PHE A 1 365 ? -13.090 3.015 -21.707 1.00 96.75 365 PHE A N 1
ATOM 3031 C CA . PHE A 1 365 ? -13.557 4.352 -22.073 1.00 96.75 365 PHE A CA 1
ATOM 3032 C C . PHE A 1 365 ? -12.517 5.068 -22.940 1.00 96.75 365 PHE A C 1
ATOM 3034 O O . PHE A 1 365 ? -12.574 4.999 -24.166 1.00 96.75 365 PHE A O 1
ATOM 3041 N N . SER A 1 366 ? -11.543 5.740 -22.321 1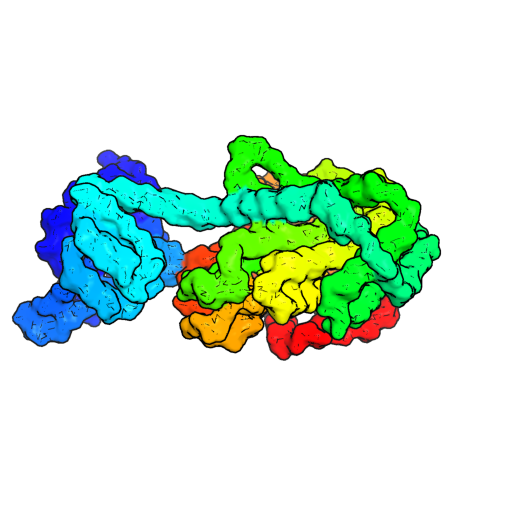.00 95.19 366 SER A N 1
ATOM 3042 C CA . SER A 1 366 ? -10.393 6.328 -23.011 1.00 95.19 366 SER A CA 1
ATOM 3043 C C . SER A 1 366 ? -9.266 6.678 -22.036 1.00 95.19 366 SER A C 1
ATOM 3045 O O . SER A 1 366 ? -9.493 6.850 -20.837 1.00 95.19 366 SER A O 1
ATOM 3047 N N . ARG A 1 367 ? -8.038 6.868 -22.544 1.00 94.88 367 ARG A N 1
ATOM 3048 C CA . ARG A 1 367 ? -6.891 7.345 -21.739 1.00 94.88 367 ARG A CA 1
ATOM 3049 C C . ARG A 1 367 ? -7.181 8.656 -21.017 1.00 94.88 367 ARG A C 1
ATOM 3051 O O . ARG A 1 367 ? -6.828 8.813 -19.855 1.00 94.88 367 ARG A O 1
ATOM 3058 N N . ARG A 1 368 ? -7.854 9.588 -21.694 1.00 95.19 368 ARG A N 1
ATOM 3059 C CA . ARG A 1 368 ? -8.209 10.887 -21.116 1.00 95.19 368 ARG A CA 1
ATOM 3060 C C . ARG A 1 368 ? -9.227 10.734 -19.984 1.00 95.19 368 ARG A C 1
ATOM 3062 O O . ARG A 1 368 ? -9.079 11.391 -18.960 1.00 95.19 368 ARG A O 1
ATOM 3069 N N . ASP A 1 369 ? -10.210 9.848 -20.143 1.00 97.00 369 ASP A N 1
ATOM 3070 C CA . ASP A 1 369 ? -11.203 9.561 -19.100 1.00 97.00 369 ASP A CA 1
ATOM 3071 C C . ASP A 1 369 ? -10.558 8.910 -17.867 1.00 97.00 369 ASP A C 1
ATOM 3073 O O . ASP A 1 369 ? -10.885 9.271 -16.737 1.00 97.00 369 ASP A O 1
ATOM 3077 N N . ALA A 1 370 ? -9.589 8.011 -18.069 1.00 96.88 370 ALA A N 1
ATOM 3078 C CA . ALA A 1 370 ? -8.804 7.439 -16.976 1.00 96.88 370 ALA A CA 1
ATOM 3079 C C . ALA A 1 370 ? -7.976 8.500 -16.240 1.00 96.88 370 ALA A C 1
ATOM 3081 O O . ALA A 1 370 ? -7.926 8.485 -15.015 1.00 96.88 370 ALA A O 1
ATOM 3082 N N . ILE A 1 371 ? -7.410 9.475 -16.960 1.00 96.75 371 ILE A N 1
ATOM 3083 C CA . ILE A 1 371 ? -6.659 10.574 -16.339 1.00 96.75 371 ILE A CA 1
ATOM 3084 C C . ILE A 1 371 ? -7.551 11.484 -15.496 1.00 96.75 371 ILE A C 1
ATOM 3086 O O . ILE A 1 371 ? -7.198 11.817 -14.366 1.00 96.75 371 ILE A O 1
ATOM 3090 N N . TYR A 1 372 ? -8.724 11.861 -16.007 1.00 98.00 372 TYR A N 1
ATOM 3091 C CA . TYR A 1 372 ? -9.684 12.630 -15.216 1.00 98.00 372 TYR A CA 1
ATOM 3092 C C . TYR A 1 372 ? -10.213 11.843 -14.013 1.00 98.00 372 TYR A C 1
ATOM 3094 O O . TYR A 1 372 ? -10.365 12.424 -12.939 1.00 98.00 372 TYR A O 1
ATOM 3102 N N . THR A 1 373 ? -10.433 10.532 -14.166 1.00 98.06 373 THR A N 1
ATOM 3103 C CA . THR A 1 373 ? -10.768 9.629 -13.050 1.00 98.06 373 THR A CA 1
ATOM 3104 C C . THR A 1 373 ? -9.667 9.647 -11.992 1.00 98.06 373 THR A C 1
ATOM 3106 O O . THR A 1 373 ? -9.975 9.833 -10.817 1.00 98.06 373 THR A O 1
ATOM 3109 N N . GLY A 1 374 ? -8.409 9.580 -12.441 1.00 97.81 374 GLY A N 1
ATOM 3110 C CA . GLY A 1 374 ? -7.184 9.782 -11.673 1.00 97.81 374 GLY A CA 1
ATOM 3111 C C . GLY A 1 374 ? -7.261 10.977 -10.735 1.00 97.81 374 GLY A C 1
ATOM 3112 O O . GLY A 1 374 ? -7.363 10.850 -9.511 1.00 97.81 374 GLY A O 1
ATOM 3113 N N . ILE A 1 375 ? -7.276 12.154 -11.354 1.00 98.25 375 ILE A N 1
ATOM 3114 C CA . ILE A 1 375 ? -7.257 13.453 -10.676 1.00 98.25 375 ILE A CA 1
ATOM 3115 C C . ILE A 1 375 ? -8.465 13.603 -9.746 1.00 98.25 375 ILE A C 1
ATOM 3117 O O . ILE A 1 375 ? -8.344 14.095 -8.623 1.00 98.25 375 ILE A O 1
ATOM 3121 N N . LEU A 1 376 ? -9.644 13.146 -10.177 1.00 98.06 376 LEU A N 1
ATOM 3122 C CA . LEU A 1 376 ? -10.841 13.205 -9.346 1.00 98.06 376 LEU A CA 1
ATOM 3123 C C . LEU A 1 376 ? -10.756 12.255 -8.143 1.00 98.06 376 LEU A C 1
ATOM 3125 O O . LEU A 1 376 ? -11.202 12.626 -7.062 1.00 98.06 376 LEU A O 1
ATOM 3129 N N . GLY A 1 377 ? -10.152 11.074 -8.294 1.00 97.88 377 GLY A N 1
ATOM 3130 C CA . GLY A 1 377 ? -9.895 10.130 -7.206 1.00 97.88 377 GLY A CA 1
ATOM 3131 C C . GLY A 1 377 ? -9.037 10.731 -6.093 1.00 97.88 377 GLY A C 1
ATOM 3132 O O . GLY A 1 377 ? -9.375 10.593 -4.917 1.00 97.88 377 GLY A O 1
ATOM 3133 N N . HIS A 1 378 ? -7.990 11.475 -6.462 1.00 98.19 378 HIS A N 1
ATOM 3134 C CA . HIS A 1 378 ? -7.171 12.236 -5.517 1.00 98.19 378 HIS A CA 1
ATOM 3135 C C . HIS A 1 378 ? -8.022 13.270 -4.761 1.00 98.19 378 HIS A C 1
ATOM 3137 O O . HIS A 1 378 ? -8.096 13.221 -3.533 1.00 98.19 378 HIS A O 1
ATOM 3143 N N . LEU A 1 379 ? -8.741 14.148 -5.468 1.00 98.38 379 LEU A N 1
ATOM 3144 C CA . LEU A 1 379 ? -9.556 15.195 -4.834 1.00 98.38 379 LEU A CA 1
ATOM 3145 C C . LEU A 1 379 ? -10.690 14.635 -3.960 1.00 98.38 379 LEU A C 1
ATOM 3147 O O . LEU A 1 379 ? -10.980 15.180 -2.892 1.00 98.38 379 LEU A O 1
ATOM 3151 N N . LEU A 1 380 ? -11.332 13.549 -4.397 1.00 98.25 380 LEU A N 1
ATOM 3152 C CA . LEU A 1 380 ? -12.383 12.881 -3.635 1.00 98.25 380 LEU A CA 1
ATOM 3153 C C . LEU A 1 380 ? -11.827 12.254 -2.360 1.00 98.25 380 LEU A C 1
ATOM 3155 O O . LEU A 1 380 ? -12.456 12.405 -1.317 1.00 98.25 380 LEU A O 1
ATOM 3159 N N . ALA A 1 381 ? -10.655 11.615 -2.402 1.00 97.94 381 ALA A N 1
ATOM 3160 C CA . ALA A 1 381 ? -10.034 11.064 -1.201 1.00 97.94 381 ALA A CA 1
ATOM 3161 C C . ALA A 1 381 ? -9.793 12.151 -0.140 1.00 97.94 381 ALA A C 1
ATOM 3163 O O . ALA A 1 381 ? -10.175 11.975 1.018 1.00 97.94 381 ALA A O 1
ATOM 3164 N N . LEU A 1 382 ? -9.266 13.313 -0.548 1.00 98.19 382 LEU A N 1
ATOM 3165 C CA . LEU A 1 382 ? -9.097 14.468 0.342 1.00 98.19 382 LEU A CA 1
ATOM 3166 C C . LEU A 1 382 ? -10.436 14.956 0.903 1.00 98.19 382 LEU A C 1
ATOM 3168 O O . LEU A 1 382 ? -10.557 15.214 2.099 1.00 98.19 382 LEU A O 1
ATOM 3172 N N . LYS A 1 383 ? -11.464 15.052 0.054 1.00 97.75 383 LYS A N 1
ATOM 3173 C CA . LYS A 1 383 ? -12.801 15.492 0.467 1.00 97.75 383 LYS A CA 1
ATOM 3174 C C . LYS A 1 383 ? -13.443 14.531 1.465 1.00 97.75 383 LYS A C 1
ATOM 3176 O O . LYS A 1 383 ? -14.033 14.981 2.443 1.00 97.75 383 LYS A O 1
ATOM 3181 N N . TYR A 1 384 ? -13.311 13.224 1.257 1.00 97.69 384 TYR A N 1
ATOM 3182 C CA . TYR A 1 384 ? -13.848 12.245 2.193 1.00 97.69 384 TYR A CA 1
ATOM 3183 C C . TYR A 1 384 ? -13.157 12.306 3.558 1.00 97.69 384 TYR A C 1
ATOM 3185 O O . TYR A 1 384 ? -13.853 12.130 4.551 1.00 97.69 384 TYR A O 1
ATOM 3193 N N . MET A 1 385 ? -11.863 12.645 3.643 1.00 96.94 385 MET A N 1
ATOM 3194 C CA . MET A 1 385 ? -11.202 12.873 4.940 1.00 96.94 385 MET A CA 1
ATOM 3195 C C . MET A 1 385 ? -11.873 14.001 5.741 1.00 96.94 385 MET A C 1
ATOM 3197 O O . MET A 1 385 ? -12.110 13.837 6.936 1.00 96.94 385 MET A O 1
ATOM 3201 N N . PHE A 1 386 ? -12.268 15.104 5.087 1.00 96.50 386 PHE A N 1
ATOM 3202 C CA . PHE A 1 386 ? -13.046 16.172 5.735 1.00 96.50 386 PHE A CA 1
ATOM 3203 C C . PHE A 1 386 ? -14.411 15.695 6.238 1.00 96.50 386 PHE A C 1
ATOM 3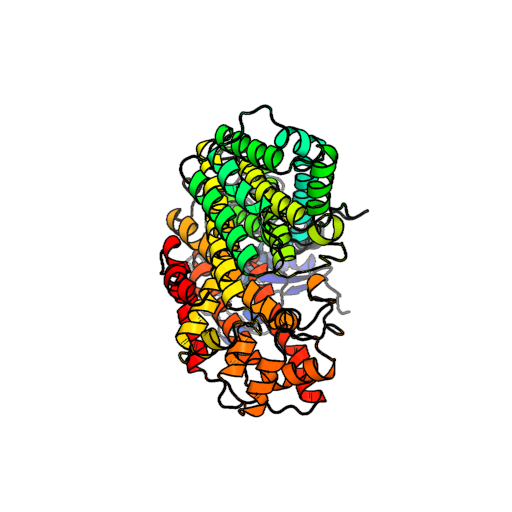205 O O . PHE A 1 386 ? -14.853 16.117 7.305 1.00 96.50 386 PHE A O 1
ATOM 3212 N N . ILE A 1 387 ? -15.065 14.808 5.486 1.00 95.69 387 ILE A N 1
ATOM 3213 C CA . ILE A 1 387 ? -16.385 14.271 5.834 1.00 95.69 387 ILE A CA 1
ATOM 3214 C C . ILE A 1 387 ? -16.290 13.346 7.050 1.00 95.69 387 ILE A C 1
ATOM 3216 O O . ILE A 1 387 ? -17.064 13.495 7.990 1.00 95.69 387 ILE A O 1
ATOM 3220 N N . ILE A 1 388 ? -15.350 12.398 7.056 1.00 95.62 388 ILE A N 1
ATOM 3221 C CA . ILE A 1 388 ? -15.294 11.363 8.102 1.00 95.62 388 ILE A CA 1
ATOM 3222 C C . ILE A 1 388 ? -14.684 11.865 9.414 1.00 95.62 388 ILE A C 1
ATOM 3224 O O . ILE A 1 388 ? -14.914 11.269 10.462 1.00 95.62 388 ILE A O 1
ATOM 3228 N N . ALA A 1 389 ? -13.921 12.960 9.364 1.00 95.00 389 ALA A N 1
ATOM 3229 C CA . ALA A 1 389 ? -13.333 13.612 10.529 1.00 95.00 389 ALA A CA 1
ATOM 3230 C C . ALA A 1 389 ? -13.991 14.972 10.830 1.00 95.00 389 ALA A C 1
ATOM 3232 O O . ALA A 1 389 ? -13.370 15.845 11.433 1.00 95.00 389 ALA A O 1
ATOM 3233 N N . SER A 1 390 ? -15.256 15.171 10.439 1.00 93.50 390 SER A N 1
ATOM 3234 C CA . SER A 1 390 ? -15.964 16.449 10.609 1.00 93.50 390 SER A CA 1
ATOM 3235 C C . SER A 1 390 ? -16.110 16.890 12.072 1.00 93.50 390 SER A C 1
ATOM 3237 O O . SER A 1 390 ? -16.238 18.084 12.337 1.00 93.50 390 SER A O 1
ATOM 3239 N N . GLU A 1 391 ? -16.064 15.942 13.018 1.00 90.75 391 GLU A N 1
ATOM 3240 C CA . GLU A 1 391 ? -16.041 16.200 14.467 1.00 90.75 391 GLU A CA 1
ATOM 3241 C C . GLU A 1 391 ? -14.807 17.019 14.893 1.00 90.75 391 GLU A C 1
ATOM 3243 O O . GLU A 1 391 ? -14.864 17.757 15.875 1.00 90.75 391 GLU A O 1
ATOM 3248 N N . ASN A 1 392 ? -13.702 16.939 14.140 1.00 92.31 392 ASN A N 1
ATOM 3249 C CA . ASN A 1 392 ? -12.461 17.652 14.426 1.00 92.31 392 ASN A CA 1
ATOM 3250 C C . ASN A 1 392 ? -11.836 18.209 13.137 1.00 92.31 392 ASN A C 1
ATOM 3252 O O . ASN A 1 392 ? -11.055 17.546 12.456 1.00 92.31 392 ASN A O 1
ATOM 3256 N N . LYS A 1 393 ? -12.141 19.476 12.828 1.00 91.56 393 LYS A N 1
ATOM 3257 C CA . LYS A 1 393 ? -11.686 20.161 11.602 1.00 91.56 393 LYS A CA 1
ATOM 3258 C C . LYS A 1 393 ? -10.164 20.190 11.435 1.00 91.56 393 LYS A C 1
ATOM 3260 O O . LYS A 1 393 ? -9.686 20.082 10.307 1.00 91.56 393 LYS A O 1
ATOM 3265 N N . ASN A 1 394 ? -9.418 20.338 12.531 1.00 93.00 394 ASN A N 1
ATOM 3266 C CA . ASN A 1 394 ? -7.956 20.364 12.486 1.00 93.00 394 ASN A CA 1
ATOM 3267 C C . ASN A 1 394 ? -7.415 18.988 12.104 1.00 93.00 394 ASN A C 1
ATOM 3269 O O . ASN A 1 394 ? -6.617 18.890 11.176 1.00 93.00 394 ASN A O 1
ATOM 3273 N N . LEU A 1 395 ? -7.923 17.929 12.742 1.00 93.38 395 LEU A N 1
ATOM 3274 C CA . LEU A 1 395 ? -7.577 16.560 12.374 1.00 93.38 395 LEU A CA 1
ATOM 3275 C C . LEU A 1 395 ? -7.962 16.266 10.920 1.00 93.38 395 LEU A C 1
ATOM 3277 O O . LEU A 1 395 ? -7.143 15.744 10.173 1.00 93.38 395 LEU A O 1
ATOM 3281 N N . ALA A 1 396 ? -9.168 16.644 10.495 1.00 95.06 396 ALA A N 1
ATOM 3282 C CA . ALA A 1 396 ? -9.636 16.434 9.126 1.00 95.06 396 ALA A CA 1
ATOM 3283 C C . ALA A 1 396 ? -8.682 17.054 8.091 1.00 95.06 396 ALA A C 1
ATOM 3285 O O . ALA A 1 396 ? -8.308 16.403 7.113 1.00 95.06 396 ALA A O 1
ATOM 3286 N N . LYS A 1 397 ? -8.233 18.289 8.352 1.00 95.50 397 LYS A N 1
ATOM 3287 C CA . LYS A 1 397 ? -7.227 18.975 7.540 1.00 95.50 397 LYS A CA 1
ATOM 3288 C C . LYS A 1 397 ? -5.890 18.230 7.555 1.00 95.50 397 LYS A C 1
ATOM 3290 O O . LYS A 1 397 ? -5.366 17.958 6.482 1.00 95.50 397 LYS A O 1
ATOM 3295 N N . THR A 1 398 ? -5.383 17.836 8.724 1.00 95.25 398 THR A N 1
ATOM 3296 C CA . THR A 1 398 ? -4.124 17.081 8.847 1.00 95.25 398 THR A CA 1
ATOM 3297 C C . THR A 1 398 ? -4.159 15.754 8.084 1.00 95.25 398 THR A C 1
ATOM 3299 O O . THR A 1 398 ? -3.227 15.449 7.344 1.00 95.25 398 THR A O 1
ATOM 3302 N N . LEU A 1 399 ? -5.234 14.968 8.205 1.00 96.12 399 LEU A N 1
ATOM 3303 C CA . LEU A 1 399 ? -5.375 13.691 7.491 1.00 96.12 399 LEU A CA 1
ATOM 3304 C C . LEU A 1 399 ? -5.401 13.891 5.970 1.00 96.12 399 LEU A C 1
ATOM 3306 O O . LEU A 1 399 ? -4.788 13.128 5.222 1.00 96.12 399 LEU A O 1
ATOM 3310 N N . ALA A 1 400 ? -6.082 14.938 5.504 1.00 96.94 400 ALA A N 1
ATOM 3311 C CA . ALA A 1 400 ? -6.112 15.280 4.092 1.00 96.94 400 ALA A CA 1
ATOM 3312 C C . ALA A 1 400 ? -4.743 15.807 3.597 1.00 96.94 400 ALA A C 1
ATOM 3314 O O . ALA A 1 400 ? -4.301 15.432 2.515 1.00 96.94 400 ALA A O 1
ATOM 3315 N N . GLU A 1 401 ? -4.017 16.599 4.389 1.00 96.19 401 GLU A N 1
ATOM 3316 C CA . GLU A 1 401 ? -2.658 17.057 4.056 1.00 96.19 401 GLU A CA 1
ATOM 3317 C C . GLU A 1 401 ? -1.675 15.891 3.906 1.00 96.19 401 GLU A C 1
ATOM 3319 O O . GLU A 1 401 ? -0.900 15.877 2.952 1.00 96.19 401 GLU A O 1
ATOM 3324 N N . ILE A 1 402 ? -1.747 14.878 4.778 1.00 96.31 402 ILE A N 1
ATOM 3325 C CA . ILE A 1 402 ? -0.923 13.660 4.674 1.00 96.31 402 ILE A CA 1
ATOM 3326 C C . ILE A 1 402 ? -1.145 12.969 3.322 1.00 96.31 402 ILE A C 1
ATOM 3328 O O . ILE A 1 402 ? -0.185 12.676 2.608 1.00 96.31 402 ILE A O 1
ATOM 3332 N N . MET A 1 403 ? -2.407 12.762 2.930 1.00 96.44 403 MET A N 1
ATOM 3333 C CA . MET A 1 403 ? -2.743 12.141 1.642 1.00 96.44 403 MET A CA 1
ATOM 3334 C C . MET A 1 403 ? -2.328 13.007 0.443 1.00 96.44 403 MET A C 1
ATOM 3336 O O . MET A 1 403 ? -1.844 12.474 -0.554 1.00 96.44 403 MET A O 1
ATOM 3340 N N . ASN A 1 404 ? -2.469 14.334 0.531 1.00 96.94 404 ASN A N 1
ATOM 3341 C CA . ASN A 1 404 ? -2.053 15.256 -0.531 1.00 96.94 404 ASN A CA 1
ATOM 3342 C C . ASN A 1 404 ? -0.524 15.285 -0.709 1.00 96.94 404 ASN A C 1
ATOM 3344 O O . ASN A 1 404 ? -0.028 15.287 -1.836 1.00 96.94 404 ASN A O 1
ATOM 3348 N N . ASN A 1 405 ? 0.224 15.271 0.397 1.00 94.19 405 ASN A N 1
ATOM 3349 C CA . ASN A 1 405 ? 1.686 15.211 0.384 1.00 94.19 405 ASN A CA 1
ATOM 3350 C C . ASN A 1 405 ? 2.180 13.883 -0.198 1.00 94.19 405 ASN A C 1
ATOM 3352 O O . ASN A 1 405 ? 3.133 13.869 -0.979 1.00 94.19 405 ASN A O 1
ATOM 3356 N N . TYR A 1 406 ? 1.509 12.772 0.124 1.00 94.50 406 TYR A N 1
ATOM 3357 C CA . TYR A 1 406 ? 1.792 11.504 -0.539 1.00 94.50 406 TYR A CA 1
ATOM 3358 C C . TYR A 1 406 ? 1.503 11.570 -2.042 1.00 94.50 406 TYR A C 1
ATOM 3360 O O . TYR A 1 406 ? 2.343 11.129 -2.817 1.00 94.50 406 TYR A O 1
ATOM 3368 N N . ASN A 1 407 ? 0.389 12.171 -2.476 1.00 94.94 407 ASN A N 1
ATOM 3369 C CA . ASN A 1 407 ? 0.095 12.313 -3.904 1.00 94.94 407 ASN A CA 1
ATOM 3370 C C . ASN A 1 407 ? 1.235 13.016 -4.654 1.00 94.94 407 ASN A C 1
ATOM 3372 O O . ASN A 1 407 ? 1.705 12.510 -5.671 1.00 94.94 407 ASN A O 1
ATOM 3376 N N . HIS A 1 408 ? 1.741 14.128 -4.112 1.00 93.25 408 HIS A N 1
ATOM 3377 C CA . HIS A 1 408 ? 2.920 14.801 -4.661 1.00 93.25 408 HIS A CA 1
ATOM 3378 C C . HIS A 1 408 ? 4.109 13.834 -4.805 1.00 93.25 408 HIS A C 1
ATOM 3380 O O . HIS A 1 408 ? 4.656 13.675 -5.898 1.00 93.25 408 HIS A O 1
ATOM 3386 N N . MET A 1 409 ? 4.467 13.155 -3.713 1.00 92.50 409 MET A N 1
ATOM 3387 C CA . MET A 1 409 ? 5.596 12.223 -3.645 1.00 92.50 409 MET A CA 1
ATOM 3388 C C . MET A 1 409 ? 5.444 11.029 -4.598 1.00 92.50 409 MET A C 1
ATOM 3390 O O . MET A 1 409 ? 6.413 10.604 -5.226 1.00 92.50 409 MET A O 1
ATOM 3394 N N . MET A 1 410 ? 4.232 10.496 -4.751 1.00 93.69 410 MET A N 1
ATOM 3395 C CA . MET A 1 410 ? 3.947 9.379 -5.647 1.00 93.69 410 MET A CA 1
ATOM 3396 C C . MET A 1 410 ? 4.274 9.744 -7.092 1.00 93.69 410 MET A C 1
ATOM 3398 O O . MET A 1 410 ? 4.935 8.974 -7.783 1.00 93.69 410 MET A O 1
ATOM 3402 N N . TYR A 1 411 ? 3.880 10.938 -7.541 1.00 92.31 411 TYR A N 1
ATOM 3403 C CA . TYR A 1 411 ? 4.163 11.397 -8.903 1.00 92.31 411 TYR A CA 1
ATOM 3404 C C . TYR A 1 411 ? 5.589 11.919 -9.094 1.00 92.31 411 TYR A C 1
ATOM 3406 O O . TYR A 1 411 ? 6.039 12.060 -10.230 1.00 92.31 411 TYR A O 1
ATOM 3414 N N . GLU A 1 412 ? 6.333 12.164 -8.018 1.00 90.31 412 GLU A N 1
ATOM 3415 C CA . GLU A 1 412 ? 7.794 12.236 -8.068 1.00 90.31 412 GLU A CA 1
ATOM 3416 C C . GLU A 1 412 ? 8.415 10.848 -8.276 1.00 90.31 412 GLU A C 1
ATOM 3418 O O . GLU A 1 412 ? 9.245 10.676 -9.171 1.00 90.31 412 GLU A O 1
ATOM 3423 N N . GLY A 1 413 ? 7.944 9.841 -7.536 1.00 91.56 413 GLY A N 1
ATOM 3424 C CA . GLY A 1 413 ? 8.321 8.438 -7.711 1.00 91.56 413 GLY A CA 1
ATOM 3425 C C . GLY A 1 413 ? 8.010 7.899 -9.109 1.00 91.56 413 GLY A C 1
ATOM 3426 O O . GLY A 1 413 ? 8.855 7.241 -9.708 1.00 91.56 413 GLY A O 1
ATOM 3427 N N . GLN A 1 414 ? 6.851 8.241 -9.677 1.00 89.56 414 GLN A N 1
ATOM 3428 C CA . GLN A 1 414 ? 6.454 7.809 -11.020 1.00 89.56 414 GLN A CA 1
ATOM 3429 C C . GLN A 1 414 ? 7.375 8.375 -12.108 1.00 89.56 414 GLN A C 1
ATOM 3431 O O . GLN A 1 414 ? 7.621 7.728 -13.121 1.00 89.56 414 GLN A O 1
ATOM 3436 N N . VAL A 1 415 ? 7.936 9.573 -11.904 1.00 87.50 415 VAL A N 1
ATOM 3437 C CA . VAL A 1 415 ? 8.952 10.115 -12.818 1.00 87.50 415 VAL A CA 1
ATOM 3438 C C . VAL A 1 415 ? 10.217 9.255 -12.779 1.00 87.50 415 VAL A C 1
ATOM 3440 O O . VAL A 1 415 ? 10.792 8.998 -13.834 1.00 87.50 415 VAL A O 1
ATOM 3443 N N . LEU A 1 416 ? 10.632 8.783 -11.598 1.00 87.19 416 LEU A N 1
ATOM 3444 C CA . LEU A 1 416 ? 11.767 7.863 -11.460 1.00 87.19 416 LEU A CA 1
ATOM 3445 C C . LEU A 1 416 ? 11.467 6.489 -12.072 1.00 87.19 416 LEU A C 1
ATOM 3447 O O . LEU A 1 416 ? 12.346 5.904 -12.694 1.00 87.19 416 LEU A O 1
ATOM 3451 N N . ASP A 1 417 ? 10.233 5.999 -11.953 1.00 87.25 417 ASP A N 1
ATOM 3452 C CA . ASP A 1 417 ? 9.787 4.758 -12.600 1.00 87.25 417 ASP A CA 1
ATOM 3453 C C . ASP A 1 417 ? 9.877 4.849 -14.132 1.00 87.25 417 ASP A C 1
ATOM 3455 O O . ASP A 1 417 ? 10.476 3.990 -14.780 1.00 87.25 417 ASP A O 1
ATOM 3459 N N . LEU A 1 418 ? 9.420 5.967 -14.709 1.00 80.81 418 LEU A N 1
ATOM 3460 C CA . LEU A 1 418 ? 9.573 6.254 -16.139 1.00 80.81 418 LEU A CA 1
ATOM 3461 C C . LEU A 1 418 ? 11.046 6.412 -16.558 1.00 80.81 418 LEU A C 1
ATOM 3463 O O . LEU A 1 418 ? 11.400 6.071 -17.684 1.00 80.81 418 LEU A O 1
ATOM 3467 N N . ILE A 1 419 ? 11.919 6.915 -15.676 1.00 77.62 419 ILE A N 1
ATOM 3468 C CA . ILE A 1 419 ? 13.373 6.957 -15.918 1.00 77.62 419 ILE A CA 1
ATOM 3469 C C . ILE A 1 419 ? 13.956 5.537 -15.940 1.00 77.62 419 ILE A C 1
ATOM 3471 O O . ILE A 1 419 ? 14.786 5.240 -16.795 1.00 77.62 419 ILE A O 1
ATOM 3475 N N . LEU A 1 420 ? 13.508 4.654 -15.043 1.00 78.62 420 LEU A N 1
ATOM 3476 C CA . LEU A 1 420 ? 13.942 3.255 -14.939 1.00 78.62 420 LEU A CA 1
ATOM 3477 C C . LEU A 1 420 ? 13.250 2.305 -15.934 1.00 78.62 420 LEU A C 1
ATOM 3479 O O . LEU A 1 420 ? 13.428 1.089 -15.843 1.00 78.62 420 LEU A O 1
ATOM 3483 N N . THR A 1 421 ? 12.501 2.841 -16.898 1.00 76.00 421 THR A N 1
ATOM 3484 C CA . THR A 1 421 ? 11.868 2.067 -17.969 1.00 76.00 421 THR A CA 1
ATOM 3485 C C . THR A 1 421 ? 12.695 2.150 -19.256 1.00 76.00 421 THR A C 1
ATOM 3487 O O . THR A 1 421 ? 13.085 3.219 -19.732 1.00 76.00 421 THR A O 1
ATOM 3490 N N . PHE A 1 422 ? 13.000 0.992 -19.829 1.00 65.00 422 PHE A N 1
ATOM 3491 C CA . PHE A 1 422 ? 13.845 0.821 -20.999 1.00 65.00 422 PHE A CA 1
ATOM 3492 C C . PHE A 1 422 ? 13.072 1.124 -22.288 1.00 65.00 422 PHE A C 1
ATOM 3494 O O . PHE A 1 422 ? 12.388 0.262 -22.832 1.00 65.00 422 PHE A O 1
ATOM 3501 N N . ASP A 1 423 ? 13.227 2.337 -22.823 1.00 60.31 423 ASP A N 1
ATOM 3502 C CA . ASP A 1 423 ? 12.767 2.677 -24.174 1.00 60.31 423 ASP A CA 1
ATOM 3503 C C . ASP A 1 423 ? 13.917 2.564 -25.195 1.00 60.31 423 ASP A C 1
ATOM 3505 O O . ASP A 1 423 ? 14.978 3.197 -25.090 1.00 60.31 423 ASP A O 1
ATOM 3509 N N . SER A 1 424 ? 13.668 1.787 -26.249 1.00 49.50 424 SER A N 1
ATOM 3510 C CA . SER A 1 424 ? 14.529 1.619 -27.417 1.00 49.50 424 SER A CA 1
ATOM 3511 C C . SER A 1 424 ? 14.898 2.932 -28.143 1.00 49.50 424 SER A C 1
ATOM 3513 O O . SER A 1 424 ? 15.839 2.929 -28.939 1.00 49.50 424 SER A O 1
ATOM 3515 N N . ALA A 1 425 ? 14.233 4.061 -27.879 1.00 49.44 425 ALA A N 1
ATOM 3516 C CA . ALA A 1 425 ? 14.624 5.383 -28.383 1.00 49.44 425 ALA A CA 1
ATOM 3517 C C . ALA A 1 425 ? 15.588 6.155 -27.448 1.00 49.44 425 ALA A C 1
ATOM 3519 O O . ALA A 1 425 ? 16.369 6.984 -27.919 1.00 49.44 425 ALA A O 1
ATOM 3520 N N . LYS A 1 426 ? 15.602 5.861 -26.136 1.00 54.31 426 LYS A N 1
ATOM 3521 C CA . LYS A 1 426 ? 16.399 6.570 -25.102 1.00 54.31 426 LYS A CA 1
ATOM 3522 C C . LYS A 1 426 ? 17.662 5.821 -24.641 1.00 54.31 426 LYS A C 1
ATOM 3524 O O . LYS A 1 426 ? 18.455 6.365 -23.868 1.00 54.31 426 LYS A O 1
ATOM 3529 N N . LYS A 1 427 ? 17.882 4.623 -25.200 1.00 55.16 427 LYS A N 1
ATOM 3530 C CA . LYS A 1 427 ? 19.060 3.715 -25.273 1.00 55.16 427 LYS A CA 1
ATOM 3531 C C . LYS A 1 427 ? 20.414 4.069 -24.626 1.00 55.16 427 LYS A C 1
ATOM 3533 O O . LYS A 1 427 ? 21.139 3.148 -24.274 1.00 55.16 427 LYS A O 1
ATOM 3538 N N . LYS A 1 428 ? 20.844 5.331 -24.530 1.00 49.56 428 LYS A N 1
ATOM 3539 C CA . LYS A 1 428 ? 22.231 5.698 -24.172 1.00 49.56 428 LYS A CA 1
ATOM 3540 C C . LYS A 1 428 ? 22.412 6.333 -22.794 1.00 49.56 428 LYS A C 1
ATOM 3542 O O . LYS A 1 428 ? 23.555 6.406 -22.377 1.00 49.56 428 LYS A O 1
ATOM 3547 N N . LYS A 1 429 ? 21.381 6.829 -22.100 1.00 52.25 429 LYS A N 1
ATOM 3548 C CA . LYS A 1 429 ? 21.589 7.613 -20.860 1.00 52.25 429 LYS A CA 1
ATOM 3549 C C . LYS A 1 429 ? 21.655 6.760 -19.582 1.00 52.25 429 LYS A C 1
ATOM 3551 O O . LYS A 1 429 ? 22.600 6.932 -18.826 1.00 52.25 429 LYS A O 1
ATOM 3556 N N . LEU A 1 430 ? 20.759 5.787 -19.382 1.00 54.25 430 LEU A N 1
ATOM 3557 C CA . LEU A 1 430 ? 20.797 4.936 -18.178 1.00 54.25 430 LEU A CA 1
ATOM 3558 C C . LEU A 1 430 ? 22.000 3.976 -18.171 1.00 54.25 430 LEU A C 1
ATOM 3560 O O . LEU A 1 430 ? 22.699 3.855 -17.177 1.00 54.25 430 LEU A O 1
ATOM 3564 N N . LEU A 1 431 ? 22.327 3.380 -19.325 1.00 53.16 431 LEU A N 1
ATOM 3565 C CA . LEU A 1 431 ? 23.528 2.545 -19.510 1.00 53.16 431 LEU A CA 1
ATOM 3566 C C . LEU A 1 431 ? 24.850 3.343 -19.483 1.00 53.16 431 LEU A C 1
ATOM 3568 O O . LEU A 1 431 ? 25.926 2.747 -19.487 1.00 53.16 431 LEU A O 1
ATOM 3572 N N . LYS A 1 432 ? 24.792 4.685 -19.477 1.00 54.28 432 LYS A N 1
ATOM 3573 C CA . LYS A 1 432 ? 25.955 5.549 -19.209 1.00 54.28 432 LYS A CA 1
ATOM 3574 C C . LYS A 1 432 ? 26.191 5.765 -17.717 1.00 54.28 432 LYS A C 1
ATOM 3576 O O . LYS A 1 432 ? 27.282 6.219 -17.376 1.00 54.28 432 LYS A O 1
ATOM 3581 N N . ILE A 1 433 ? 25.230 5.426 -16.854 1.00 62.62 433 ILE A N 1
ATOM 3582 C CA . ILE A 1 433 ? 25.430 5.393 -15.406 1.00 62.62 433 ILE A CA 1
ATOM 3583 C C . ILE A 1 433 ? 26.351 4.203 -15.115 1.00 62.62 433 ILE A C 1
ATOM 3585 O O . ILE A 1 433 ? 25.931 3.074 -14.871 1.00 62.62 433 ILE A O 1
ATOM 3589 N N . LYS A 1 434 ? 27.660 4.443 -15.235 1.00 61.69 434 LYS A N 1
ATOM 3590 C CA . LYS A 1 434 ? 28.691 3.436 -14.951 1.00 61.69 434 LYS A CA 1
ATOM 3591 C C . LYS A 1 434 ? 28.753 3.107 -13.460 1.00 61.69 434 LYS A C 1
ATOM 3593 O O . LYS A 1 434 ? 29.259 2.049 -13.102 1.00 61.69 434 LYS A O 1
ATOM 3598 N N . ASN A 1 435 ? 28.254 4.005 -12.612 1.00 79.88 435 ASN A N 1
ATOM 3599 C CA . ASN A 1 435 ? 28.274 3.848 -11.171 1.00 79.88 435 ASN A CA 1
ATOM 3600 C C . ASN A 1 435 ? 27.059 3.040 -10.693 1.00 79.88 435 ASN A C 1
ATOM 3602 O O . ASN A 1 435 ? 25.923 3.504 -10.763 1.00 79.88 435 ASN A O 1
ATOM 3606 N N . PHE A 1 436 ? 27.315 1.836 -10.185 1.00 82.94 436 PHE A N 1
ATOM 3607 C CA . PHE A 1 436 ? 26.288 0.981 -9.593 1.00 82.94 436 PHE A CA 1
ATOM 3608 C C . PHE A 1 436 ? 25.546 1.668 -8.429 1.00 82.94 436 PHE A C 1
ATOM 3610 O O . PHE A 1 436 ? 24.346 1.473 -8.255 1.00 82.94 436 PHE A O 1
ATOM 3617 N N . ASP A 1 437 ? 26.230 2.521 -7.667 1.00 86.19 437 ASP A N 1
ATOM 3618 C CA . ASP A 1 437 ? 25.627 3.200 -6.519 1.00 86.19 437 ASP A CA 1
ATOM 3619 C C . ASP A 1 437 ? 24.540 4.176 -6.951 1.00 86.19 437 ASP A C 1
ATOM 3621 O O . ASP A 1 437 ? 23.456 4.193 -6.377 1.00 86.19 437 ASP A O 1
ATOM 3625 N N . GLU A 1 438 ? 24.812 4.945 -8.002 1.00 84.56 438 GLU A N 1
ATOM 3626 C CA . GLU A 1 438 ? 23.894 5.954 -8.525 1.00 84.56 438 GLU A CA 1
ATOM 3627 C C . GLU A 1 438 ? 22.607 5.303 -9.050 1.00 84.56 438 GLU A C 1
ATOM 3629 O O . GLU A 1 438 ? 21.506 5.753 -8.734 1.00 84.56 438 GLU A O 1
ATOM 3634 N N . ILE A 1 439 ? 22.710 4.185 -9.780 1.00 84.50 439 ILE A N 1
ATOM 3635 C CA . ILE A 1 439 ? 21.517 3.476 -10.266 1.00 84.50 439 ILE A CA 1
ATOM 3636 C C . ILE A 1 439 ? 20.735 2.808 -9.126 1.00 84.50 439 ILE A C 1
ATOM 3638 O O . ILE A 1 439 ? 19.502 2.794 -9.153 1.00 84.50 439 ILE A O 1
ATOM 3642 N N . CYS A 1 440 ? 21.418 2.318 -8.086 1.00 88.44 440 CYS A N 1
ATOM 3643 C CA . CYS A 1 440 ? 20.758 1.823 -6.882 1.00 88.44 440 CYS A CA 1
ATOM 3644 C C . CYS A 1 440 ? 20.035 2.928 -6.112 1.00 88.44 440 CYS A C 1
ATOM 3646 O O . CYS A 1 440 ? 18.937 2.688 -5.616 1.00 88.44 440 CYS A O 1
ATOM 3648 N N . GLU A 1 441 ? 20.593 4.136 -6.033 1.00 88.75 441 GLU A N 1
ATOM 3649 C CA . GLU A 1 441 ? 19.901 5.279 -5.432 1.00 88.75 441 GLU A CA 1
ATOM 3650 C C . GLU A 1 441 ? 18.629 5.640 -6.201 1.00 88.75 441 GLU A C 1
ATOM 3652 O O . GLU A 1 441 ? 17.590 5.828 -5.568 1.00 88.75 441 GLU A O 1
ATOM 3657 N N . ILE A 1 442 ? 18.674 5.679 -7.541 1.00 87.62 442 ILE A N 1
ATOM 3658 C CA . ILE A 1 442 ? 17.478 5.917 -8.370 1.00 87.62 442 ILE A CA 1
ATOM 3659 C C . ILE A 1 442 ? 16.419 4.849 -8.072 1.00 87.62 442 ILE A C 1
ATOM 3661 O O . ILE A 1 442 ? 15.259 5.181 -7.829 1.00 87.62 442 ILE A O 1
ATOM 3665 N N . TYR A 1 443 ? 16.816 3.573 -8.035 1.00 90.81 443 TYR A N 1
ATOM 3666 C CA . TYR A 1 443 ? 15.914 2.467 -7.712 1.00 90.81 443 TYR A CA 1
ATOM 3667 C C . TYR A 1 443 ? 15.301 2.597 -6.310 1.00 90.81 443 TYR A C 1
ATOM 3669 O O . TYR A 1 443 ? 14.086 2.461 -6.158 1.00 90.81 443 TYR A O 1
ATOM 3677 N N . ILE A 1 444 ? 16.107 2.909 -5.290 1.00 93.50 444 ILE A N 1
ATOM 3678 C CA . ILE A 1 444 ? 15.636 3.090 -3.910 1.00 93.50 444 ILE A CA 1
ATOM 3679 C C . ILE A 1 444 ? 14.636 4.249 -3.822 1.00 93.50 444 ILE A C 1
ATOM 3681 O O . ILE A 1 444 ? 13.577 4.106 -3.208 1.00 93.50 444 ILE A O 1
ATOM 3685 N N . GLN A 1 445 ? 14.938 5.383 -4.458 1.00 92.25 445 GLN A N 1
ATOM 3686 C CA . GLN A 1 445 ? 14.029 6.529 -4.495 1.00 92.25 445 GLN A CA 1
ATOM 3687 C C . GLN A 1 445 ? 12.739 6.199 -5.253 1.00 92.25 445 GLN A C 1
ATOM 3689 O O . GLN A 1 445 ? 11.661 6.573 -4.800 1.00 92.25 445 GLN A O 1
ATOM 3694 N N . ARG A 1 446 ? 12.813 5.426 -6.345 1.00 91.50 446 ARG A N 1
ATOM 3695 C CA . ARG A 1 446 ? 11.637 4.938 -7.080 1.00 91.50 446 ARG A CA 1
ATOM 3696 C C . ARG A 1 446 ? 10.731 4.094 -6.189 1.00 91.50 446 ARG A C 1
ATOM 3698 O O . ARG A 1 446 ? 9.561 4.438 -6.038 1.00 91.50 446 ARG A O 1
ATOM 3705 N N . ILE A 1 447 ? 11.249 3.037 -5.555 1.00 93.81 447 ILE A N 1
ATOM 3706 C CA . ILE A 1 447 ? 10.422 2.148 -4.715 1.00 93.81 447 ILE A CA 1
ATOM 3707 C C . ILE A 1 447 ? 9.889 2.855 -3.465 1.00 93.81 447 ILE A C 1
ATOM 3709 O O . ILE A 1 447 ? 8.788 2.538 -3.006 1.00 93.81 447 ILE A O 1
ATOM 3713 N N . TYR A 1 448 ? 10.637 3.828 -2.930 1.00 95.06 448 TYR A N 1
ATOM 3714 C CA . TYR A 1 448 ? 10.134 4.702 -1.879 1.00 95.06 448 TYR A CA 1
ATOM 3715 C C . TYR A 1 448 ? 8.984 5.560 -2.414 1.00 95.06 448 TYR A C 1
ATOM 3717 O O . TYR A 1 448 ? 7.882 5.447 -1.897 1.00 95.06 448 TYR A O 1
ATOM 3725 N N . GLY A 1 449 ? 9.177 6.338 -3.479 1.00 93.00 449 GLY A N 1
ATOM 3726 C CA . GLY A 1 449 ? 8.157 7.257 -3.989 1.00 93.00 449 GLY A CA 1
ATOM 3727 C C . GLY A 1 449 ? 6.843 6.570 -4.380 1.00 93.00 449 GLY A C 1
ATOM 3728 O O . GLY A 1 449 ? 5.777 7.007 -3.956 1.00 93.00 449 GLY A O 1
ATOM 3729 N N . ILE A 1 450 ? 6.899 5.462 -5.129 1.00 90.38 450 ILE A N 1
ATOM 3730 C CA . ILE A 1 450 ? 5.682 4.798 -5.637 1.00 90.38 450 ILE A CA 1
ATOM 3731 C C . ILE A 1 450 ? 4.958 3.954 -4.578 1.00 90.38 450 ILE A C 1
ATOM 3733 O O . ILE A 1 450 ? 3.739 3.810 -4.633 1.00 90.38 450 ILE A O 1
ATOM 3737 N N . CYS A 1 451 ? 5.687 3.385 -3.609 1.00 92.56 451 CYS A N 1
ATOM 3738 C CA . CYS A 1 451 ? 5.129 2.406 -2.671 1.00 92.56 451 CYS A CA 1
ATOM 3739 C C . CYS A 1 451 ? 5.486 2.709 -1.210 1.00 92.56 451 CYS A C 1
ATOM 3741 O O . CYS A 1 451 ? 4.586 2.815 -0.377 1.00 92.56 451 CYS A O 1
ATOM 3743 N N . GLY A 1 452 ? 6.770 2.883 -0.879 1.00 94.69 452 GLY A N 1
ATOM 3744 C CA . GLY A 1 452 ? 7.225 3.164 0.492 1.00 94.69 452 GLY A CA 1
ATOM 3745 C C . GLY A 1 452 ? 6.532 4.370 1.134 1.00 94.69 452 GLY A C 1
ATOM 3746 O O . GLY A 1 452 ? 5.986 4.257 2.227 1.00 94.69 452 GLY A O 1
ATOM 3747 N N . GLY A 1 453 ? 6.469 5.493 0.423 1.00 95.00 453 GLY A N 1
ATOM 3748 C CA . GLY A 1 453 ? 5.820 6.729 0.844 1.00 95.00 453 GLY A CA 1
ATOM 3749 C C . GLY A 1 453 ? 4.316 6.583 1.061 1.00 95.00 453 GLY A C 1
ATOM 3750 O O . GLY A 1 453 ? 3.768 7.230 1.950 1.00 95.00 453 GLY A O 1
ATOM 3751 N N . PHE A 1 454 ? 3.645 5.686 0.325 1.00 95.25 454 PHE A N 1
ATOM 3752 C CA . PHE A 1 454 ? 2.214 5.442 0.529 1.00 95.25 454 PHE A CA 1
ATOM 3753 C C . PHE A 1 454 ? 1.961 4.796 1.879 1.00 95.25 454 PHE A C 1
ATOM 3755 O O . PHE A 1 454 ? 1.119 5.229 2.662 1.00 95.25 454 PHE A O 1
ATOM 3762 N N . TYR A 1 455 ? 2.703 3.726 2.151 1.00 95.19 455 TYR A N 1
ATOM 3763 C CA . TYR A 1 455 ? 2.549 2.995 3.392 1.00 95.19 455 TYR A CA 1
ATOM 3764 C C . TYR A 1 455 ? 3.091 3.800 4.577 1.00 95.19 455 TYR A C 1
ATOM 3766 O O . TYR A 1 455 ? 2.528 3.715 5.665 1.00 95.19 455 TYR A O 1
ATOM 3774 N N . GLU A 1 456 ? 4.099 4.651 4.366 1.00 96.00 456 GLU A N 1
ATOM 3775 C CA . GLU A 1 456 ? 4.504 5.663 5.344 1.00 96.00 456 GLU A CA 1
ATOM 3776 C C . GLU A 1 456 ? 3.361 6.631 5.676 1.00 96.00 456 GLU A C 1
ATOM 3778 O O . GLU A 1 456 ? 3.077 6.856 6.853 1.00 96.00 456 GLU A O 1
ATOM 3783 N N . ALA A 1 457 ? 2.661 7.151 4.662 1.00 96.38 457 ALA A N 1
ATOM 3784 C CA . ALA A 1 457 ? 1.494 8.008 4.856 1.00 96.38 457 ALA A CA 1
ATOM 3785 C C . ALA A 1 457 ? 0.367 7.273 5.597 1.00 96.38 457 ALA A C 1
ATOM 3787 O O . ALA A 1 457 ? -0.269 7.856 6.468 1.00 96.38 457 ALA A O 1
ATOM 3788 N N . ILE A 1 458 ? 0.158 5.978 5.338 1.00 96.12 458 ILE A N 1
ATOM 3789 C CA . ILE A 1 458 ? -0.784 5.146 6.104 1.00 96.12 458 ILE A CA 1
ATOM 3790 C C . ILE A 1 458 ? -0.393 5.077 7.588 1.00 96.12 458 ILE A C 1
ATOM 3792 O O . ILE A 1 458 ? -1.255 5.235 8.455 1.00 96.12 458 ILE A O 1
ATOM 3796 N N . GLY A 1 459 ? 0.891 4.866 7.889 1.00 93.31 459 GLY A N 1
ATOM 3797 C CA . GLY A 1 459 ? 1.386 4.879 9.265 1.00 93.31 459 GLY A CA 1
ATOM 3798 C C . GLY A 1 459 ? 1.237 6.247 9.935 1.00 93.31 459 GLY A C 1
ATOM 3799 O O . GLY A 1 459 ? 0.897 6.325 11.114 1.00 93.31 459 GLY A O 1
ATOM 3800 N N . GLU A 1 460 ? 1.411 7.329 9.178 1.00 95.12 460 GLU A N 1
ATOM 3801 C CA . GLU A 1 460 ? 1.191 8.695 9.655 1.00 95.12 460 GLU A CA 1
ATOM 3802 C C . GLU A 1 460 ? -0.289 8.996 9.918 1.00 95.12 460 GLU A C 1
ATOM 3804 O O . GLU A 1 460 ? -0.616 9.558 10.962 1.00 95.12 460 GLU A O 1
ATOM 3809 N N . LEU A 1 461 ? -1.196 8.558 9.037 1.00 95.81 461 LEU A N 1
ATOM 3810 C CA . LEU A 1 461 ? -2.641 8.645 9.265 1.00 95.81 461 LEU A CA 1
ATOM 3811 C C . LEU A 1 461 ? -3.027 7.940 10.569 1.00 95.81 461 LEU A C 1
ATOM 3813 O O . LEU A 1 461 ? -3.771 8.506 11.368 1.00 95.81 461 LEU A O 1
ATOM 3817 N N . ALA A 1 462 ? -2.509 6.729 10.801 1.00 91.81 462 ALA A N 1
ATOM 3818 C CA . ALA A 1 462 ? -2.786 5.962 12.012 1.00 91.81 462 ALA A CA 1
ATOM 3819 C C . ALA A 1 462 ? -2.297 6.688 13.278 1.00 91.81 462 ALA A C 1
ATOM 3821 O O . ALA A 1 462 ? -3.068 6.855 14.224 1.00 91.81 462 ALA A O 1
ATOM 3822 N N . ALA A 1 463 ? -1.055 7.187 13.266 1.00 90.19 463 ALA A N 1
ATOM 3823 C CA . ALA A 1 463 ? -0.475 7.922 14.389 1.00 90.19 463 ALA A CA 1
ATOM 3824 C C . ALA A 1 463 ? -1.230 9.228 14.695 1.00 90.19 463 ALA A C 1
ATOM 3826 O O . ALA A 1 463 ? -1.540 9.514 15.853 1.00 90.19 463 ALA A O 1
ATOM 3827 N N . LYS A 1 464 ? -1.570 10.024 13.669 1.00 91.50 464 LYS A N 1
ATOM 3828 C CA . LYS A 1 464 ? -2.260 11.312 13.863 1.00 91.50 464 LYS A CA 1
ATOM 3829 C C . LYS A 1 464 ? -3.728 11.153 14.244 1.00 91.50 464 LYS A C 1
ATOM 3831 O O . LYS A 1 464 ? -4.244 11.968 15.005 1.00 91.50 464 LYS A O 1
ATOM 3836 N N . ALA A 1 465 ? -4.399 10.110 13.764 1.00 90.00 465 ALA A N 1
ATOM 3837 C CA . ALA A 1 465 ? -5.796 9.866 14.102 1.00 90.00 465 ALA A CA 1
ATOM 3838 C C . ALA A 1 465 ? -6.010 9.376 15.546 1.00 90.00 465 ALA A C 1
ATOM 3840 O O . ALA A 1 465 ? -7.130 9.447 16.054 1.00 90.00 465 ALA A O 1
ATOM 3841 N N . GLY A 1 466 ? -4.970 8.864 16.207 1.00 75.12 466 GLY A N 1
ATOM 3842 C CA . GLY A 1 466 ? -5.114 8.069 17.421 1.00 75.12 466 GLY A CA 1
ATOM 3843 C C . GLY A 1 466 ? -5.047 8.785 18.776 1.00 75.12 466 GLY A C 1
ATOM 3844 O O . GLY A 1 466 ? -4.774 8.113 19.759 1.00 75.12 466 GLY A O 1
ATOM 3845 N N . ASN A 1 467 ? -5.271 10.103 18.860 1.00 74.44 467 ASN A N 1
ATOM 3846 C CA . ASN A 1 467 ? -5.103 10.925 20.080 1.00 74.44 467 ASN A CA 1
ATOM 3847 C C . ASN A 1 467 ? -3.941 10.486 20.994 1.00 74.44 467 ASN A C 1
ATOM 3849 O O . ASN A 1 467 ? -4.119 10.100 22.148 1.00 74.44 467 ASN A O 1
ATOM 3853 N N . LYS A 1 468 ? -2.733 10.537 20.433 1.00 68.88 468 LYS A N 1
ATOM 3854 C CA . LYS A 1 468 ? -1.484 10.097 21.067 1.00 68.88 468 LYS A CA 1
ATOM 3855 C C . LYS A 1 468 ? -1.105 10.790 22.380 1.00 68.88 468 LYS A C 1
ATOM 3857 O O . LYS A 1 468 ? -0.269 10.273 23.103 1.00 68.88 468 LYS A O 1
ATOM 3862 N N . GLU A 1 469 ? -1.680 11.952 22.676 1.00 68.44 469 GLU A N 1
ATOM 3863 C CA . GLU A 1 469 ? -1.355 12.728 23.883 1.00 68.44 469 GLU A CA 1
ATOM 3864 C C . GLU A 1 469 ? -1.962 12.116 25.152 1.00 68.44 469 GLU A C 1
ATOM 3866 O O . GLU A 1 469 ? -1.473 12.351 26.249 1.00 68.44 469 GLU A O 1
ATOM 3871 N N . GLU A 1 470 ? -2.989 11.281 24.998 1.00 63.25 470 GLU A N 1
ATOM 3872 C CA . GLU A 1 470 ? -3.676 10.584 26.092 1.00 63.25 470 GLU A CA 1
ATOM 3873 C C . GLU A 1 470 ? -3.137 9.154 26.300 1.00 63.25 470 GLU A C 1
ATOM 3875 O O . GLU A 1 470 ? -3.776 8.326 26.950 1.00 63.25 470 GLU A O 1
ATOM 3880 N N . GLN A 1 471 ? -1.982 8.836 25.707 1.00 60.25 471 GLN A N 1
ATOM 3881 C CA . GLN A 1 471 ? -1.438 7.481 25.656 1.00 60.25 471 GLN A CA 1
ATOM 3882 C C . GLN A 1 471 ? -0.433 7.178 26.761 1.00 60.25 471 GLN A C 1
ATOM 3884 O O . GLN A 1 471 ? 0.236 8.061 27.290 1.00 60.25 471 GLN A O 1
ATOM 3889 N N . ILE A 1 472 ? -0.303 5.885 27.071 1.00 55.06 472 ILE A N 1
ATOM 3890 C CA . ILE A 1 472 ? 0.712 5.369 28.004 1.00 55.06 472 ILE A CA 1
ATOM 3891 C C . ILE A 1 472 ? 2.098 5.345 27.335 1.00 55.06 472 ILE A C 1
ATOM 3893 O O . ILE A 1 472 ? 3.120 5.506 28.001 1.00 55.06 472 ILE A O 1
ATOM 3897 N N . LEU A 1 473 ? 2.136 5.142 26.016 1.00 59.91 473 LEU A N 1
ATOM 3898 C CA . LEU A 1 473 ? 3.362 5.141 25.221 1.00 59.91 473 LEU A CA 1
ATOM 3899 C C . LEU A 1 473 ? 3.838 6.571 24.932 1.00 59.91 473 LEU A C 1
ATOM 3901 O O . LEU A 1 473 ? 3.045 7.508 24.852 1.00 59.91 473 LEU A O 1
ATOM 3905 N N . ASN A 1 474 ? 5.145 6.738 24.716 1.00 68.31 474 ASN A N 1
ATOM 3906 C CA . ASN A 1 474 ? 5.716 8.030 24.355 1.00 68.31 474 ASN A CA 1
ATOM 3907 C C . ASN A 1 474 ? 5.156 8.498 22.998 1.00 68.31 474 ASN A C 1
ATOM 3909 O O . ASN A 1 474 ? 5.481 7.949 21.943 1.00 68.31 474 ASN A O 1
ATOM 3913 N N . ALA A 1 475 ? 4.338 9.552 23.022 1.00 67.69 475 ALA A N 1
ATOM 3914 C CA . ALA A 1 475 ? 3.686 10.120 21.843 1.00 67.69 475 ALA A CA 1
ATOM 3915 C C . ALA A 1 475 ? 4.664 10.466 20.706 1.00 67.69 475 ALA A C 1
ATOM 3917 O O . ALA A 1 475 ? 4.306 10.366 19.530 1.00 67.69 475 ALA A O 1
ATOM 3918 N N . LYS A 1 476 ? 5.903 10.856 21.043 1.00 70.00 476 LYS A N 1
ATOM 3919 C CA . LYS A 1 476 ? 6.953 11.156 20.062 1.00 70.00 476 LYS A CA 1
ATOM 3920 C C . LYS A 1 476 ? 7.440 9.893 19.350 1.00 70.00 476 LYS A C 1
ATOM 3922 O O . LYS A 1 476 ? 7.643 9.914 18.142 1.00 70.00 476 LYS A O 1
ATOM 3927 N N . GLU A 1 477 ? 7.570 8.786 20.075 1.00 76.62 477 GLU A N 1
ATOM 3928 C CA . GLU A 1 477 ? 8.001 7.511 19.498 1.00 76.62 477 GLU A CA 1
ATOM 3929 C C . GLU A 1 477 ? 6.950 6.953 18.538 1.00 76.62 477 GLU A C 1
ATOM 3931 O O . GLU A 1 477 ? 7.294 6.496 17.454 1.00 76.62 477 GLU A O 1
ATOM 3936 N N . ILE A 1 478 ? 5.661 7.061 18.862 1.00 76.88 478 ILE A N 1
ATOM 3937 C CA . ILE A 1 478 ? 4.574 6.621 17.970 1.00 76.88 478 ILE A CA 1
ATOM 3938 C C . ILE A 1 478 ? 4.545 7.408 16.656 1.00 76.88 478 ILE A C 1
ATOM 3940 O O . ILE A 1 478 ? 4.354 6.821 15.584 1.00 76.88 478 ILE A O 1
ATOM 3944 N N . ASP A 1 479 ? 4.739 8.724 16.746 1.00 82.00 479 ASP A N 1
ATOM 3945 C CA . ASP A 1 479 ? 4.796 9.643 15.606 1.00 82.00 479 ASP A CA 1
ATOM 3946 C C . ASP A 1 479 ? 5.949 9.325 14.647 1.00 82.00 479 ASP A C 1
ATOM 3948 O O . ASP A 1 479 ? 5.850 9.594 13.451 1.00 82.00 479 ASP A O 1
ATOM 3952 N N . GLU A 1 480 ? 7.040 8.767 15.169 1.00 85.12 480 GLU A N 1
ATOM 3953 C CA . GLU A 1 480 ? 8.223 8.402 14.395 1.00 85.12 480 GLU A CA 1
ATOM 3954 C C . GLU A 1 480 ? 8.141 6.954 13.887 1.00 85.12 480 GLU A C 1
ATOM 3956 O O . GLU A 1 480 ? 8.405 6.686 12.715 1.00 85.12 480 GLU A O 1
ATOM 3961 N N . ILE A 1 481 ? 7.737 6.006 14.734 1.00 86.00 481 ILE A N 1
ATOM 3962 C CA . ILE A 1 481 ? 7.827 4.574 14.435 1.00 86.00 481 ILE A CA 1
ATOM 3963 C C . ILE A 1 481 ? 6.688 4.108 13.524 1.00 86.00 481 ILE A C 1
ATOM 3965 O O . ILE A 1 481 ? 6.953 3.341 12.596 1.00 86.00 481 ILE A O 1
ATOM 3969 N N . SER A 1 482 ? 5.443 4.566 13.724 1.00 87.50 482 SER A N 1
ATOM 3970 C CA . SER A 1 482 ? 4.310 4.107 12.893 1.00 87.50 482 SER A CA 1
ATOM 3971 C C . SER A 1 482 ? 4.538 4.403 11.402 1.00 87.50 482 SER A C 1
ATOM 3973 O O . SER A 1 482 ? 4.394 3.485 10.586 1.00 87.50 482 SER A O 1
ATOM 3975 N N . PRO A 1 483 ? 4.963 5.626 11.010 1.00 92.56 483 PRO A N 1
ATOM 3976 C CA . PRO A 1 483 ? 5.325 5.913 9.624 1.00 92.56 483 PRO A CA 1
ATOM 3977 C C . PRO A 1 483 ? 6.506 5.072 9.124 1.00 92.56 483 PRO A C 1
ATOM 3979 O O . PRO A 1 483 ? 6.463 4.592 7.994 1.00 92.56 483 PRO A O 1
ATOM 3982 N N . LEU A 1 484 ? 7.535 4.827 9.945 1.00 92.19 484 LEU A N 1
ATOM 3983 C CA . LEU A 1 484 ? 8.686 4.008 9.544 1.00 92.19 484 LEU A CA 1
ATOM 3984 C C . LEU A 1 484 ? 8.308 2.543 9.297 1.00 92.19 484 LEU A C 1
ATOM 3986 O O . LEU A 1 484 ? 8.741 1.967 8.298 1.00 92.19 484 LEU A O 1
ATOM 3990 N N . ILE A 1 485 ? 7.468 1.944 10.147 1.00 88.94 485 ILE A N 1
ATOM 3991 C CA . ILE A 1 485 ? 6.928 0.594 9.918 1.00 88.94 485 ILE A CA 1
ATOM 3992 C C . ILE A 1 485 ? 6.194 0.553 8.574 1.00 88.94 485 ILE A C 1
ATOM 3994 O O . ILE A 1 485 ? 6.428 -0.352 7.769 1.00 88.94 485 ILE A O 1
ATOM 3998 N N . GLY A 1 486 ? 5.355 1.558 8.311 1.00 92.06 486 GLY A N 1
ATOM 3999 C CA . GLY A 1 486 ? 4.689 1.725 7.026 1.00 92.06 486 GLY A CA 1
ATOM 4000 C C . GLY A 1 486 ? 5.673 1.814 5.857 1.00 92.06 486 GLY A C 1
ATOM 4001 O O . GLY A 1 486 ? 5.580 1.030 4.912 1.00 92.06 486 GLY A O 1
ATOM 4002 N N . MET A 1 487 ? 6.670 2.694 5.948 1.00 94.94 487 MET A N 1
ATOM 4003 C CA . MET A 1 487 ? 7.706 2.878 4.929 1.00 94.94 487 MET A CA 1
ATOM 4004 C C . MET A 1 487 ? 8.393 1.557 4.571 1.00 94.94 487 MET A C 1
ATOM 4006 O O . MET A 1 487 ? 8.441 1.177 3.397 1.00 94.94 487 MET A O 1
ATOM 4010 N N . TYR A 1 488 ? 8.903 0.840 5.578 1.00 92.94 488 TYR A N 1
ATOM 4011 C CA . TYR A 1 488 ? 9.585 -0.431 5.358 1.00 92.94 488 TYR A CA 1
ATOM 4012 C C . TYR A 1 488 ? 8.643 -1.476 4.769 1.00 92.94 488 TYR A C 1
ATOM 4014 O O . TYR A 1 488 ? 9.042 -2.175 3.840 1.00 92.94 488 TYR A O 1
ATOM 4022 N N . TYR A 1 489 ? 7.393 -1.562 5.240 1.00 90.75 489 TYR A N 1
ATOM 4023 C CA . TYR A 1 489 ? 6.412 -2.470 4.650 1.00 90.75 489 TYR A CA 1
ATOM 4024 C C . TYR A 1 489 ? 6.218 -2.198 3.155 1.00 90.75 489 TYR A C 1
ATOM 4026 O O . TYR A 1 489 ? 6.264 -3.135 2.359 1.00 90.75 489 TYR A O 1
ATOM 4034 N N . GLY A 1 490 ? 6.064 -0.931 2.759 1.00 91.88 490 GLY A N 1
ATOM 4035 C CA . GLY A 1 490 ? 5.922 -0.542 1.355 1.00 91.88 490 GLY A CA 1
ATOM 4036 C C . GLY A 1 490 ? 7.150 -0.879 0.506 1.00 91.88 490 GLY A C 1
ATOM 4037 O O . GLY A 1 490 ? 7.010 -1.470 -0.566 1.00 91.88 490 GLY A O 1
ATOM 4038 N N . ILE A 1 491 ? 8.355 -0.585 1.001 1.00 93.69 491 ILE A N 1
ATOM 4039 C CA . ILE A 1 491 ? 9.626 -0.913 0.328 1.00 93.69 491 ILE A CA 1
ATOM 4040 C C . ILE A 1 491 ? 9.778 -2.430 0.150 1.00 93.69 491 ILE A C 1
ATOM 4042 O O . ILE A 1 491 ? 10.025 -2.910 -0.957 1.00 93.69 491 ILE A O 1
ATOM 4046 N N . ILE A 1 492 ? 9.576 -3.197 1.225 1.00 91.38 492 ILE A N 1
ATOM 4047 C CA . ILE A 1 492 ? 9.653 -4.665 1.227 1.00 91.38 492 ILE A CA 1
ATOM 4048 C C . ILE A 1 492 ? 8.617 -5.250 0.264 1.00 91.38 492 ILE A C 1
ATOM 4050 O O . ILE A 1 492 ? 8.926 -6.161 -0.502 1.00 91.38 492 ILE A O 1
ATOM 4054 N N . GLN A 1 493 ? 7.391 -4.723 0.274 1.00 87.69 493 GLN A N 1
ATOM 4055 C CA . GLN A 1 493 ? 6.326 -5.144 -0.630 1.00 87.69 493 GLN A CA 1
ATOM 4056 C C . GLN A 1 493 ? 6.708 -4.906 -2.096 1.00 87.69 493 GLN A C 1
ATOM 4058 O O . GLN A 1 493 ? 6.445 -5.786 -2.913 1.00 87.69 493 GLN A O 1
ATOM 4063 N N . MET A 1 494 ? 7.331 -3.768 -2.425 1.00 89.62 494 MET A N 1
ATOM 4064 C CA . MET A 1 494 ? 7.736 -3.450 -3.797 1.00 89.62 494 MET A CA 1
ATOM 4065 C C . MET A 1 494 ? 8.853 -4.374 -4.285 1.00 89.62 494 MET A C 1
ATOM 4067 O O . MET A 1 494 ? 8.677 -5.056 -5.286 1.00 89.62 494 MET A O 1
ATOM 4071 N N . ILE A 1 495 ? 9.931 -4.521 -3.507 1.00 91.81 495 ILE A N 1
ATOM 4072 C CA . ILE A 1 495 ? 11.035 -5.444 -3.829 1.00 91.81 495 ILE A CA 1
ATOM 4073 C C . ILE A 1 495 ? 10.518 -6.888 -3.979 1.00 91.81 495 ILE A C 1
ATOM 4075 O O . ILE A 1 495 ? 10.983 -7.654 -4.824 1.00 91.81 495 ILE A O 1
ATOM 4079 N N . ARG A 1 496 ? 9.533 -7.288 -3.163 1.00 87.38 496 ARG A N 1
ATOM 4080 C CA . ARG A 1 496 ? 8.910 -8.614 -3.266 1.00 87.38 496 ARG A CA 1
ATOM 4081 C C . ARG A 1 496 ? 8.038 -8.756 -4.516 1.00 87.38 496 ARG A C 1
ATOM 4083 O O . ARG A 1 496 ? 7.948 -9.862 -5.046 1.00 87.38 496 ARG A O 1
ATOM 4090 N N . ASN A 1 497 ? 7.351 -7.697 -4.940 1.00 83.75 497 ASN A N 1
ATOM 4091 C CA . ASN A 1 497 ? 6.566 -7.709 -6.173 1.00 83.75 497 ASN A CA 1
ATOM 4092 C C . ASN A 1 497 ? 7.490 -7.862 -7.387 1.00 83.75 497 ASN A C 1
ATOM 4094 O O . ASN A 1 497 ? 7.252 -8.778 -8.168 1.00 83.75 497 ASN A O 1
ATOM 4098 N N . ASP A 1 498 ? 8.581 -7.092 -7.437 1.00 88.38 498 ASP A N 1
ATOM 4099 C CA . ASP A 1 498 ? 9.632 -7.191 -8.459 1.00 88.38 498 ASP A CA 1
ATOM 4100 C C . ASP A 1 498 ? 10.186 -8.630 -8.542 1.00 88.38 498 ASP A C 1
ATOM 4102 O O . ASP A 1 498 ? 10.174 -9.276 -9.586 1.00 88.38 498 ASP A O 1
ATOM 4106 N N . LEU A 1 499 ? 10.573 -9.222 -7.402 1.00 86.88 499 LEU A N 1
ATOM 4107 C CA . LEU A 1 499 ? 11.029 -10.622 -7.359 1.00 86.88 499 LEU A CA 1
ATOM 4108 C C . LEU A 1 499 ? 9.949 -11.613 -7.833 1.00 86.88 499 LEU A C 1
ATOM 4110 O O . LEU A 1 499 ? 10.234 -12.685 -8.375 1.00 86.88 499 LEU A O 1
ATOM 4114 N N . GLY A 1 500 ? 8.698 -11.275 -7.553 1.00 80.94 500 GLY A N 1
ATOM 4115 C CA . GLY A 1 500 ? 7.531 -12.073 -7.845 1.00 80.94 500 GLY A CA 1
ATOM 4116 C C . GLY A 1 500 ? 7.190 -12.184 -9.332 1.00 80.94 500 GLY A C 1
ATOM 4117 O O . GLY A 1 500 ? 6.637 -13.212 -9.730 1.00 80.94 500 GLY A O 1
ATOM 4118 N N . ASP A 1 501 ? 7.550 -11.184 -10.140 1.00 84.12 501 ASP A N 1
ATOM 4119 C CA . ASP A 1 501 ? 7.291 -11.134 -11.587 1.00 84.12 501 ASP A CA 1
ATOM 4120 C C . ASP A 1 501 ? 7.961 -12.298 -12.354 1.00 84.12 501 ASP A C 1
ATOM 4122 O O . ASP A 1 501 ? 7.468 -12.838 -13.352 1.00 84.12 501 ASP A O 1
ATOM 4126 N N . TYR A 1 502 ? 9.065 -12.798 -11.812 1.00 85.56 502 TYR A N 1
ATOM 4127 C CA . TYR A 1 502 ? 9.847 -13.893 -12.383 1.00 85.56 502 TYR A CA 1
ATOM 4128 C C . TYR A 1 502 ? 9.330 -15.296 -12.029 1.00 85.56 502 TYR A C 1
ATOM 4130 O O . TYR A 1 502 ? 9.805 -16.308 -12.565 1.00 85.56 502 TYR A O 1
ATOM 4138 N N . VAL A 1 503 ? 8.342 -15.398 -11.137 1.00 76.12 503 VAL A N 1
ATOM 4139 C CA . VAL A 1 503 ? 7.783 -16.686 -10.722 1.00 76.12 503 VAL A CA 1
ATOM 4140 C C . VAL A 1 503 ? 6.807 -17.200 -11.780 1.00 76.12 503 VAL A C 1
ATOM 4142 O O . VAL A 1 503 ? 5.759 -16.616 -12.024 1.00 76.12 503 VAL A O 1
ATOM 4145 N N . VAL A 1 504 ? 7.098 -18.359 -12.376 1.00 66.19 504 VAL A N 1
ATOM 4146 C CA . VAL A 1 504 ? 6.159 -19.034 -13.290 1.00 66.19 504 VAL A CA 1
ATOM 4147 C C . VAL A 1 504 ? 5.102 -19.772 -12.456 1.00 66.19 504 VAL A C 1
ATOM 4149 O O . VAL A 1 504 ? 5.398 -20.748 -11.764 1.00 66.19 504 VAL A O 1
ATOM 4152 N N . VAL A 1 505 ? 3.868 -19.262 -12.478 1.00 54.59 505 VAL A N 1
ATOM 4153 C CA . VAL A 1 505 ? 2.861 -19.422 -11.407 1.00 54.59 505 VAL A CA 1
ATOM 4154 C C . VAL A 1 505 ? 2.113 -20.762 -11.378 1.00 54.59 505 VAL A C 1
ATOM 4156 O O . VAL A 1 505 ? 1.257 -20.977 -10.522 1.00 54.59 505 VAL A O 1
ATOM 4159 N N . GLU A 1 506 ? 2.481 -21.741 -12.200 1.00 53.41 506 GLU A N 1
ATOM 4160 C CA . GLU A 1 506 ? 1.767 -23.028 -12.246 1.00 53.41 506 GLU A CA 1
ATOM 4161 C C . GLU A 1 506 ? 1.762 -23.807 -10.904 1.00 53.41 506 GLU A C 1
ATOM 4163 O O . GLU A 1 506 ? 1.040 -24.793 -10.789 1.00 53.41 506 GLU A O 1
ATOM 4168 N N . LYS A 1 507 ? 2.531 -23.411 -9.866 1.00 50.06 507 LYS A N 1
ATOM 4169 C CA . LYS A 1 507 ? 2.707 -24.219 -8.634 1.00 50.06 507 LYS A CA 1
ATOM 4170 C C . LYS A 1 507 ? 2.641 -23.511 -7.268 1.00 50.06 507 LYS A C 1
ATOM 4172 O O . LYS A 1 507 ? 2.869 -24.188 -6.268 1.00 50.06 507 LYS A O 1
ATOM 4177 N N . ILE A 1 508 ? 2.301 -22.217 -7.150 1.00 53.16 508 ILE A N 1
ATOM 4178 C CA . ILE A 1 508 ? 2.104 -21.588 -5.818 1.00 53.16 508 ILE A CA 1
ATOM 4179 C C . ILE A 1 508 ? 0.652 -21.147 -5.615 1.00 53.16 508 ILE A C 1
ATOM 4181 O O . ILE A 1 508 ? 0.208 -20.108 -6.101 1.00 53.16 508 ILE A O 1
ATOM 4185 N N . SER A 1 509 ? -0.086 -21.912 -4.807 1.00 43.66 509 SER A N 1
ATOM 4186 C CA . SER A 1 509 ? -1.499 -21.656 -4.495 1.00 43.66 509 SER A CA 1
ATOM 4187 C C . SER A 1 509 ? -1.744 -20.315 -3.782 1.00 43.66 509 SER A C 1
ATOM 4189 O O . SER A 1 509 ? -2.811 -19.724 -3.974 1.00 43.66 509 SER A O 1
ATOM 4191 N N . LYS A 1 510 ? -0.752 -19.804 -3.032 1.00 50.78 510 LYS A N 1
ATOM 4192 C CA . LYS A 1 510 ? -0.840 -18.607 -2.170 1.00 50.78 510 LYS A CA 1
ATOM 4193 C C . LYS A 1 510 ? -0.345 -17.280 -2.778 1.00 50.78 510 LYS A C 1
ATOM 4195 O O . LYS A 1 510 ? -0.447 -16.266 -2.093 1.00 50.78 510 LYS A O 1
ATOM 4200 N N . LEU A 1 511 ? 0.175 -17.245 -4.011 1.00 47.88 511 LEU A N 1
ATOM 4201 C CA . LEU A 1 511 ? 0.502 -15.960 -4.655 1.00 47.88 511 LEU A CA 1
ATOM 4202 C C . LEU A 1 511 ? -0.783 -15.191 -4.996 1.00 47.88 511 LEU A C 1
ATOM 4204 O O . LEU A 1 511 ? -1.833 -15.800 -5.240 1.00 47.88 511 LEU A O 1
ATOM 4208 N N . SER A 1 512 ? -0.712 -13.858 -4.967 1.00 45.59 512 SER A N 1
ATOM 4209 C CA . SER A 1 512 ? -1.867 -12.998 -5.242 1.00 45.59 512 SER A CA 1
ATOM 4210 C C . SER A 1 512 ? -2.422 -13.285 -6.645 1.00 45.59 512 SER A C 1
ATOM 4212 O O . SER A 1 512 ? -1.685 -13.657 -7.559 1.00 45.59 512 SER A O 1
ATOM 4214 N N . LYS A 1 513 ? -3.741 -13.138 -6.836 1.00 41.97 513 LYS A N 1
ATOM 4215 C CA . LYS A 1 513 ? -4.383 -13.371 -8.144 1.00 41.97 513 LYS A CA 1
ATOM 4216 C C . LYS A 1 513 ? -3.811 -12.483 -9.261 1.00 41.97 513 LYS A C 1
ATOM 4218 O O . LYS A 1 513 ? -3.865 -12.907 -10.402 1.00 41.97 513 LYS A O 1
ATOM 4223 N N . GLY A 1 514 ? -3.239 -11.318 -8.939 1.00 42.78 514 GLY A N 1
ATOM 4224 C CA . GLY A 1 514 ? -2.582 -10.444 -9.921 1.00 42.78 514 GLY A CA 1
ATOM 4225 C C . GLY A 1 514 ? -1.315 -11.048 -10.533 1.00 42.78 514 GLY A C 1
ATOM 4226 O O . GLY A 1 514 ? -1.038 -10.814 -11.696 1.00 42.78 514 GLY A O 1
ATOM 4227 N N . MET A 1 515 ? -0.608 -11.909 -9.794 1.00 44.56 515 MET A N 1
ATOM 4228 C CA . MET A 1 515 ? 0.567 -12.635 -10.303 1.00 44.56 515 MET A CA 1
ATOM 4229 C C . MET A 1 515 ? 0.161 -13.878 -11.112 1.00 44.56 515 MET A C 1
ATOM 4231 O O . MET A 1 515 ? 0.937 -14.421 -11.892 1.00 44.56 515 MET A O 1
ATOM 4235 N N . LYS A 1 516 ? -1.083 -14.350 -10.946 1.00 43.44 516 LYS A N 1
ATOM 4236 C CA . LYS A 1 516 ? -1.653 -15.491 -11.676 1.00 43.44 516 LYS A CA 1
ATOM 4237 C C . LYS A 1 516 ? -2.131 -15.033 -13.057 1.00 43.44 516 LYS A C 1
ATOM 4239 O O . LYS A 1 516 ? -3.328 -14.925 -13.283 1.00 43.44 516 LYS A O 1
ATOM 4244 N N . GLY A 1 517 ? -1.211 -14.764 -13.980 1.00 48.72 517 GLY A N 1
ATOM 4245 C CA . GLY A 1 517 ? -1.594 -14.519 -15.377 1.00 48.72 517 GLY A CA 1
ATOM 4246 C C . GLY A 1 517 ? -0.521 -13.898 -16.259 1.00 48.72 517 GLY A C 1
ATOM 4247 O O . GLY A 1 517 ? -0.498 -14.175 -17.454 1.00 48.72 517 GLY A O 1
ATOM 4248 N N . VAL A 1 518 ? 0.400 -13.124 -15.685 1.00 60.59 518 VAL A N 1
ATOM 4249 C CA . VAL A 1 518 ? 1.468 -12.457 -16.435 1.00 60.59 518 VAL A CA 1
ATOM 4250 C C . VAL A 1 518 ? 2.745 -12.578 -15.612 1.00 60.59 518 VAL A C 1
ATOM 4252 O O . VAL A 1 518 ? 2.821 -12.042 -14.518 1.00 60.59 518 VAL A O 1
ATOM 4255 N N . SER A 1 519 ? 3.697 -13.382 -16.085 1.00 72.19 519 SER A N 1
ATOM 4256 C CA . SER A 1 519 ? 5.062 -13.400 -15.552 1.00 72.19 519 SER A CA 1
ATOM 4257 C C . SER A 1 519 ? 5.962 -12.638 -16.513 1.00 72.19 519 SER A C 1
ATOM 4259 O O . SER A 1 519 ? 5.819 -12.818 -17.735 1.00 72.19 519 SER A O 1
ATOM 4261 N N . HIS A 1 520 ? 6.943 -11.926 -15.973 1.00 84.81 520 HIS A N 1
ATOM 4262 C CA . HIS A 1 520 ? 7.886 -11.090 -16.708 1.00 84.81 520 HIS A CA 1
ATOM 4263 C C . HIS A 1 520 ? 7.185 -9.877 -17.345 1.00 84.81 520 HIS A C 1
ATOM 4265 O O . HIS A 1 520 ? 7.565 -9.477 -18.447 1.00 84.81 520 HIS A O 1
ATOM 4271 N N . SER A 1 521 ? 6.113 -9.364 -16.721 1.00 81.94 521 SER A N 1
ATOM 4272 C CA . SER A 1 521 ? 5.434 -8.147 -17.185 1.00 81.94 521 SER A CA 1
ATOM 4273 C C . SER A 1 521 ? 6.380 -6.964 -17.134 1.00 81.94 521 SER A C 1
ATOM 4275 O O . SER A 1 521 ? 6.471 -6.242 -18.120 1.00 81.94 521 SER A O 1
ATOM 4277 N N . ASP A 1 522 ? 7.168 -6.852 -16.066 1.00 85.44 522 ASP A N 1
ATOM 4278 C CA . ASP A 1 522 ? 8.083 -5.733 -15.867 1.00 85.44 522 ASP A CA 1
ATOM 4279 C C . ASP A 1 522 ? 9.136 -5.731 -16.981 1.00 85.44 522 ASP A C 1
ATOM 4281 O O . ASP A 1 522 ? 9.416 -4.698 -17.585 1.00 85.44 522 ASP A O 1
ATOM 4285 N N . VAL A 1 523 ? 9.623 -6.911 -17.381 1.00 86.69 523 VAL A N 1
ATOM 4286 C CA . VAL A 1 523 ? 10.537 -7.047 -18.528 1.00 86.69 523 VAL A CA 1
ATOM 4287 C C . VAL A 1 523 ? 9.865 -6.643 -19.847 1.00 86.69 523 VAL A C 1
ATOM 4289 O O . VAL A 1 523 ? 10.480 -5.953 -20.660 1.00 86.69 523 VAL A O 1
ATOM 4292 N N . ILE A 1 524 ? 8.615 -7.057 -20.079 1.00 83.50 524 ILE A N 1
ATOM 4293 C CA . ILE A 1 524 ? 7.855 -6.708 -21.295 1.00 83.50 524 ILE A CA 1
ATOM 4294 C C . ILE A 1 524 ? 7.564 -5.204 -21.351 1.00 83.50 524 ILE A C 1
ATOM 4296 O O . ILE A 1 524 ? 7.579 -4.622 -22.431 1.00 83.50 524 ILE A O 1
ATOM 4300 N N . GLU A 1 525 ? 7.338 -4.573 -20.205 1.00 79.19 525 GLU A N 1
ATOM 4301 C CA . GLU A 1 525 ? 7.158 -3.126 -20.066 1.00 79.19 525 GLU A CA 1
ATOM 4302 C C . GLU A 1 525 ? 8.497 -2.383 -20.198 1.00 79.19 525 GLU A C 1
ATOM 4304 O O . GLU A 1 525 ? 8.539 -1.232 -20.629 1.00 79.19 525 GLU A O 1
ATOM 4309 N N . GLY A 1 526 ? 9.610 -3.075 -19.939 1.00 81.75 526 GLY A N 1
ATOM 4310 C CA . GLY A 1 526 ? 10.968 -2.542 -19.983 1.00 81.75 526 GLY A CA 1
ATOM 4311 C C . GLY A 1 526 ? 11.457 -2.017 -18.633 1.00 81.75 526 GLY A C 1
ATOM 4312 O O . GLY A 1 526 ? 12.508 -1.387 -18.578 1.00 81.75 526 GLY A O 1
ATOM 4313 N N . LYS A 1 527 ? 10.735 -2.259 -17.542 1.00 85.06 527 LYS A N 1
ATOM 4314 C CA . LYS A 1 527 ? 11.114 -1.843 -16.191 1.00 85.06 527 LYS A CA 1
ATOM 4315 C C . LYS A 1 527 ? 12.367 -2.589 -15.731 1.00 85.06 527 LYS A C 1
ATOM 4317 O O . LYS A 1 527 ? 12.491 -3.803 -15.890 1.00 85.06 527 LYS A O 1
ATOM 4322 N N . ILE A 1 528 ? 13.314 -1.844 -15.164 1.00 85.38 528 ILE A N 1
ATOM 4323 C CA . ILE A 1 528 ? 14.558 -2.391 -14.623 1.00 85.38 528 ILE A CA 1
ATOM 4324 C C . ILE A 1 528 ? 14.440 -2.477 -13.099 1.00 85.38 528 ILE A C 1
ATOM 4326 O O . ILE A 1 528 ? 14.700 -1.509 -12.382 1.00 85.38 528 ILE A O 1
ATOM 4330 N N . ASP A 1 529 ? 14.058 -3.652 -12.605 1.00 90.31 529 ASP A N 1
ATOM 4331 C CA . ASP A 1 529 ? 14.013 -3.935 -11.172 1.00 90.31 529 ASP A CA 1
ATOM 4332 C C . ASP A 1 529 ? 15.378 -4.324 -10.579 1.00 90.31 529 ASP A C 1
ATOM 4334 O O . ASP A 1 529 ? 16.385 -4.484 -11.278 1.00 90.31 529 ASP A O 1
ATOM 4338 N N . ILE A 1 530 ? 15.418 -4.507 -9.256 1.00 91.62 530 ILE A N 1
ATOM 4339 C CA . ILE A 1 530 ? 16.660 -4.815 -8.545 1.00 91.62 530 ILE A CA 1
ATOM 4340 C C . ILE A 1 530 ? 17.290 -6.151 -8.948 1.00 91.62 530 ILE A C 1
ATOM 4342 O O . ILE A 1 530 ? 18.515 -6.243 -8.996 1.00 91.62 530 ILE A O 1
ATOM 4346 N N . ALA A 1 531 ? 16.508 -7.187 -9.263 1.00 92.12 531 ALA A N 1
ATOM 4347 C CA . ALA A 1 531 ? 17.077 -8.462 -9.688 1.00 92.12 531 ALA A CA 1
ATOM 4348 C C . ALA A 1 531 ? 17.769 -8.299 -11.049 1.00 92.12 531 ALA A C 1
ATOM 4350 O O . ALA A 1 531 ? 18.882 -8.799 -11.250 1.00 92.12 531 ALA A O 1
ATOM 4351 N N . TYR A 1 532 ? 17.147 -7.536 -11.950 1.00 90.75 532 TYR A N 1
ATOM 4352 C CA . TYR A 1 532 ? 17.723 -7.171 -13.237 1.00 90.75 532 TYR A CA 1
ATOM 4353 C C . TYR A 1 532 ? 19.000 -6.340 -13.086 1.00 90.75 532 TYR A C 1
ATOM 4355 O O . TYR A 1 532 ? 20.015 -6.670 -13.705 1.00 90.75 532 TYR A O 1
ATOM 4363 N N . LEU A 1 533 ? 18.988 -5.311 -12.228 1.00 89.75 533 LEU A N 1
ATOM 4364 C CA . LEU A 1 533 ? 20.164 -4.481 -11.935 1.00 89.75 533 LEU A CA 1
ATOM 4365 C C . LEU A 1 533 ? 21.335 -5.331 -11.440 1.00 89.75 533 LEU A C 1
ATOM 4367 O O . LEU A 1 533 ? 22.430 -5.267 -11.999 1.00 89.75 533 LEU A O 1
ATOM 4371 N N . ILE A 1 534 ? 21.105 -6.186 -10.443 1.00 92.06 534 ILE A N 1
ATOM 4372 C CA . ILE A 1 534 ? 22.155 -7.047 -9.887 1.00 92.06 534 ILE A CA 1
ATOM 4373 C C . ILE A 1 534 ? 22.709 -7.993 -10.959 1.00 92.06 534 ILE A C 1
ATOM 4375 O O . ILE A 1 534 ? 23.923 -8.166 -11.066 1.00 92.06 534 ILE A O 1
ATOM 4379 N N . ALA A 1 535 ? 21.854 -8.565 -11.810 1.00 92.62 535 ALA A N 1
ATOM 4380 C CA . ALA A 1 535 ? 22.308 -9.424 -12.897 1.00 92.62 535 ALA A CA 1
ATOM 4381 C C . ALA A 1 535 ? 23.146 -8.669 -13.943 1.00 92.62 535 ALA A C 1
ATOM 4383 O O . ALA A 1 535 ? 24.201 -9.156 -14.352 1.00 92.62 535 ALA A O 1
ATOM 4384 N N . MET A 1 536 ? 22.725 -7.467 -14.339 1.00 88.25 536 MET A N 1
ATOM 4385 C CA . MET A 1 536 ? 23.427 -6.642 -15.326 1.00 88.25 536 MET A CA 1
ATOM 4386 C C . MET A 1 536 ? 24.831 -6.224 -14.867 1.00 88.25 536 MET A C 1
ATOM 4388 O O . MET A 1 536 ? 25.765 -6.194 -15.677 1.00 88.25 536 MET A O 1
ATOM 4392 N N . TYR A 1 537 ? 25.008 -5.959 -13.573 1.00 87.44 537 TYR A N 1
ATOM 4393 C CA . TYR A 1 537 ? 26.302 -5.575 -13.000 1.00 87.44 537 TYR A CA 1
ATOM 4394 C C . TYR A 1 537 ? 27.117 -6.764 -12.471 1.00 87.44 537 TYR A C 1
ATOM 4396 O O . TYR A 1 537 ? 28.306 -6.611 -12.205 1.00 87.44 537 TYR A O 1
ATOM 4404 N N . SER A 1 538 ? 26.544 -7.971 -12.421 1.00 89.38 538 SER A N 1
ATOM 4405 C CA . SER A 1 538 ? 27.255 -9.177 -11.986 1.00 89.38 538 SER A CA 1
ATOM 4406 C C . SER A 1 538 ? 28.466 -9.490 -12.885 1.00 89.38 538 SER A C 1
ATOM 4408 O O . SER A 1 538 ? 28.335 -9.484 -14.118 1.00 89.38 538 SER A O 1
ATOM 4410 N N . PRO A 1 539 ? 29.645 -9.804 -12.315 1.00 89.12 539 PRO A N 1
ATOM 4411 C CA . PRO A 1 539 ? 30.813 -10.237 -13.085 1.00 89.12 539 PRO A CA 1
ATOM 4412 C C . PRO A 1 539 ? 30.650 -11.655 -13.659 1.00 89.12 539 PRO A C 1
ATOM 4414 O O . PRO A 1 539 ? 31.347 -12.023 -14.600 1.00 89.12 539 PRO A O 1
ATOM 4417 N N . CYS A 1 540 ? 29.704 -12.447 -13.140 1.00 89.94 540 CYS A N 1
ATOM 4418 C CA . CYS A 1 540 ? 29.471 -13.834 -13.553 1.00 89.94 540 CYS A CA 1
ATOM 4419 C C . CYS A 1 540 ? 28.730 -13.959 -14.895 1.00 89.94 540 CYS A C 1
ATOM 4421 O O . CYS A 1 540 ? 28.678 -15.048 -15.480 1.00 89.94 540 CYS A O 1
ATOM 4423 N N . LEU A 1 541 ? 28.124 -12.868 -15.377 1.00 92.94 541 LEU A N 1
ATOM 4424 C CA . LEU A 1 541 ? 27.495 -12.817 -16.693 1.00 92.94 541 LEU A CA 1
ATOM 4425 C C . LEU A 1 541 ? 28.466 -12.238 -17.718 1.00 92.94 541 LEU A C 1
ATOM 4427 O O . LEU A 1 541 ? 29.023 -11.156 -17.534 1.00 92.94 541 LEU A O 1
ATOM 4431 N N . ASN A 1 542 ? 28.637 -12.937 -18.838 1.00 93.25 542 ASN A N 1
ATOM 4432 C CA . ASN A 1 542 ? 29.445 -12.414 -19.935 1.00 93.25 542 ASN A CA 1
ATOM 4433 C C . ASN A 1 542 ? 28.675 -11.350 -20.740 1.00 93.25 542 ASN A C 1
ATOM 4435 O O . ASN A 1 542 ? 27.461 -11.182 -20.602 1.00 93.25 542 ASN A O 1
ATOM 4439 N N . LYS A 1 543 ? 29.379 -10.645 -21.635 1.00 91.31 543 LYS A N 1
ATOM 4440 C CA . LYS A 1 543 ? 28.785 -9.588 -22.467 1.00 91.31 543 LYS A CA 1
ATOM 4441 C C . LYS A 1 543 ? 27.561 -10.065 -23.261 1.00 91.31 543 LYS A C 1
ATOM 4443 O O . LYS A 1 543 ? 26.548 -9.383 -23.259 1.00 91.31 543 LYS A O 1
ATOM 4448 N N . LYS A 1 544 ? 27.606 -11.255 -23.876 1.00 94.31 544 LYS A N 1
ATOM 4449 C CA . LYS A 1 544 ? 26.481 -11.787 -24.670 1.00 94.31 544 LYS A CA 1
ATOM 4450 C C . LYS A 1 544 ? 25.237 -12.046 -23.816 1.00 94.31 544 LYS A C 1
ATOM 4452 O O . LYS A 1 544 ? 24.122 -11.847 -24.292 1.00 94.31 544 LYS A O 1
ATOM 4457 N N . GLU A 1 545 ? 25.424 -12.495 -22.577 1.00 95.19 545 GLU A N 1
ATOM 4458 C CA . GLU A 1 545 ? 24.342 -12.729 -21.615 1.00 95.19 545 GLU A CA 1
ATOM 4459 C C . GLU A 1 545 ? 23.722 -11.413 -21.134 1.00 95.19 545 GLU A C 1
ATOM 4461 O O . GLU A 1 545 ? 22.499 -11.287 -21.117 1.00 95.19 545 GLU A O 1
ATOM 4466 N N . LYS A 1 546 ? 24.551 -10.410 -20.829 1.00 91.62 546 LYS A N 1
ATOM 4467 C CA . LYS A 1 546 ? 24.088 -9.055 -20.490 1.00 91.62 546 LYS A CA 1
ATOM 4468 C C . LYS A 1 546 ? 23.350 -8.401 -21.658 1.00 91.62 546 LYS A C 1
ATOM 4470 O O . LYS A 1 546 ? 22.264 -7.860 -21.480 1.00 91.62 546 LYS A O 1
ATOM 4475 N N . ASP A 1 547 ? 23.881 -8.532 -22.872 1.00 89.44 547 ASP A N 1
ATOM 4476 C CA . ASP A 1 547 ? 23.234 -8.027 -24.083 1.00 89.44 547 ASP A CA 1
ATOM 4477 C C . ASP A 1 547 ? 21.899 -8.740 -24.356 1.00 89.44 547 ASP A C 1
ATOM 4479 O O . ASP A 1 547 ? 20.983 -8.140 -24.911 1.00 89.44 547 ASP A O 1
ATOM 4483 N N . PHE A 1 548 ? 21.770 -10.022 -23.991 1.00 93.44 548 PHE A N 1
ATOM 4484 C CA . PHE A 1 548 ? 20.497 -10.738 -24.089 1.00 93.44 548 PHE A CA 1
ATOM 4485 C C . PHE A 1 548 ? 19.449 -10.154 -23.140 1.00 93.44 548 PHE A C 1
ATOM 4487 O O . PHE A 1 548 ? 18.341 -9.884 -23.591 1.00 93.44 548 PHE A O 1
ATOM 4494 N N . LEU A 1 549 ? 19.803 -9.924 -21.871 1.00 91.44 549 LEU A N 1
ATOM 4495 C CA . LEU A 1 549 ? 18.909 -9.277 -20.909 1.00 91.44 549 LEU A CA 1
ATOM 4496 C C . LEU A 1 549 ? 18.453 -7.907 -21.446 1.00 91.44 549 LEU A C 1
ATOM 4498 O O . LEU A 1 549 ? 17.265 -7.664 -21.625 1.00 91.44 549 LEU A O 1
ATOM 4502 N N . LEU A 1 550 ? 19.383 -7.056 -21.879 1.00 86.81 550 LEU A N 1
ATOM 4503 C CA . LEU A 1 550 ? 19.026 -5.746 -22.440 1.00 86.81 550 LEU A CA 1
ATOM 4504 C C . LEU A 1 550 ? 18.102 -5.815 -23.661 1.00 86.81 550 LEU A C 1
ATOM 4506 O O . LEU A 1 550 ? 17.233 -4.964 -23.812 1.00 86.81 550 LEU A O 1
ATOM 4510 N N . ARG A 1 551 ? 18.274 -6.809 -24.540 1.00 86.12 551 ARG A N 1
ATOM 4511 C CA . ARG A 1 551 ? 17.386 -6.995 -25.699 1.00 86.12 551 ARG A CA 1
ATOM 4512 C C . ARG A 1 551 ? 16.013 -7.547 -25.332 1.00 86.12 551 ARG A C 1
ATOM 4514 O O . ARG A 1 551 ? 15.101 -7.397 -26.133 1.00 86.12 551 ARG A O 1
ATOM 4521 N N . ALA A 1 552 ? 15.882 -8.223 -24.195 1.00 89.25 552 ALA A N 1
ATOM 4522 C CA . ALA A 1 552 ? 14.612 -8.783 -23.753 1.00 89.25 552 ALA A CA 1
ATOM 4523 C C . ALA A 1 552 ? 13.663 -7.702 -23.211 1.00 89.25 552 ALA A C 1
ATOM 4525 O O . ALA A 1 552 ? 12.445 -7.857 -23.308 1.00 89.25 552 ALA A O 1
ATOM 4526 N N . LEU A 1 553 ? 14.207 -6.605 -22.680 1.00 87.25 553 LEU A N 1
ATOM 4527 C CA . LEU A 1 553 ? 13.422 -5.470 -22.200 1.00 87.25 553 LEU A CA 1
ATOM 4528 C C . LEU A 1 553 ? 12.594 -4.844 -23.331 1.00 87.25 553 LEU A C 1
ATOM 4530 O O . LEU A 1 553 ? 13.101 -4.625 -24.432 1.00 87.25 553 LEU A O 1
ATOM 4534 N N . HIS A 1 554 ? 11.330 -4.529 -23.043 1.00 81.69 554 HIS A N 1
ATOM 4535 C CA . HIS A 1 554 ? 10.392 -3.919 -23.989 1.00 81.69 554 HIS A CA 1
ATOM 4536 C C . HIS A 1 554 ? 10.115 -4.775 -25.241 1.00 81.69 554 HIS A C 1
ATOM 4538 O O . HIS A 1 554 ? 9.886 -4.268 -26.343 1.00 81.69 554 HIS A O 1
ATOM 4544 N N . THR A 1 555 ? 10.163 -6.104 -25.094 1.00 81.94 555 THR A N 1
ATOM 4545 C CA . THR A 1 555 ? 9.872 -7.049 -26.180 1.00 81.94 555 THR A CA 1
ATOM 4546 C C . THR A 1 555 ? 8.857 -8.100 -25.763 1.00 81.94 555 THR A C 1
ATOM 4548 O O . THR A 1 555 ? 8.708 -8.446 -24.591 1.00 81.94 555 THR A O 1
ATOM 4551 N N . ARG A 1 556 ? 8.151 -8.660 -26.749 1.00 85.88 556 ARG A N 1
ATOM 4552 C CA . ARG A 1 556 ? 7.282 -9.812 -26.513 1.00 85.88 556 ARG A CA 1
ATOM 4553 C C . ARG A 1 556 ? 8.142 -11.047 -26.245 1.00 85.88 556 ARG A C 1
ATOM 4555 O O . ARG A 1 556 ? 8.828 -11.531 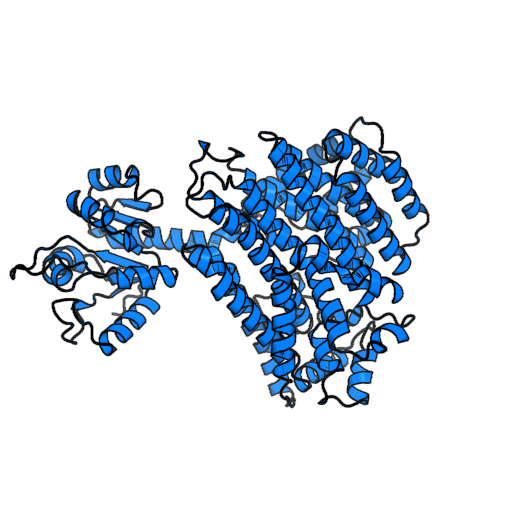-27.139 1.00 85.88 556 ARG A O 1
ATOM 4562 N N . LEU A 1 557 ? 8.044 -11.591 -25.035 1.00 86.12 557 LEU A N 1
ATOM 4563 C CA . LEU A 1 557 ? 8.853 -12.732 -24.607 1.00 86.12 557 LEU A CA 1
ATOM 4564 C C . LEU A 1 557 ? 8.211 -14.076 -24.963 1.00 86.12 557 LEU A C 1
ATOM 4566 O O . LEU A 1 557 ? 7.063 -14.355 -24.598 1.00 86.12 557 LEU A O 1
ATOM 4570 N N . THR A 1 558 ? 8.981 -14.964 -25.593 1.00 89.25 558 THR A N 1
ATOM 4571 C CA . THR A 1 558 ? 8.610 -16.377 -25.732 1.00 89.25 558 THR A CA 1
ATOM 4572 C C . THR A 1 558 ? 8.821 -17.131 -24.414 1.00 89.25 558 THR A C 1
ATOM 4574 O O . THR A 1 558 ? 9.518 -16.675 -23.506 1.00 89.25 558 THR A O 1
ATOM 4577 N N . LYS A 1 559 ? 8.275 -18.351 -24.299 1.00 86.25 559 LYS A N 1
ATOM 4578 C CA . LYS A 1 559 ? 8.550 -19.226 -23.142 1.00 86.25 559 LYS A CA 1
ATOM 4579 C C . LYS A 1 559 ? 10.053 -19.496 -22.968 1.00 86.25 559 LYS A C 1
ATOM 4581 O O . LYS A 1 559 ? 10.522 -19.576 -21.837 1.00 86.25 559 LYS A O 1
ATOM 4586 N N . LYS A 1 560 ? 10.804 -19.613 -24.072 1.00 89.69 560 LYS A N 1
ATOM 4587 C CA . LYS A 1 560 ? 12.262 -19.808 -24.042 1.00 89.69 560 LYS A CA 1
ATOM 4588 C C . LYS A 1 560 ? 12.977 -18.573 -23.496 1.00 89.69 560 LYS A C 1
ATOM 4590 O O . LYS A 1 560 ? 13.868 -18.735 -22.668 1.00 89.69 560 LYS A O 1
ATOM 4595 N N . ASP A 1 561 ? 12.544 -17.374 -23.885 1.00 91.56 561 ASP A N 1
ATOM 4596 C CA . ASP A 1 561 ? 13.134 -16.125 -23.388 1.00 91.56 561 ASP A CA 1
ATOM 4597 C C . ASP A 1 561 ? 12.931 -15.981 -21.881 1.00 91.56 561 ASP A C 1
ATOM 4599 O O . ASP A 1 561 ? 13.892 -15.740 -21.159 1.00 91.56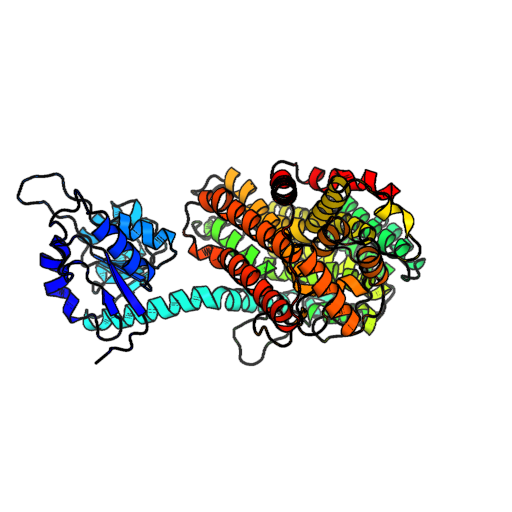 561 ASP A O 1
ATOM 4603 N N . LYS A 1 562 ? 11.715 -16.247 -21.386 1.00 89.88 562 LYS A N 1
ATOM 4604 C CA . LYS A 1 562 ? 11.405 -16.224 -19.944 1.00 89.88 562 LYS A CA 1
ATOM 4605 C C . LYS A 1 562 ? 12.284 -17.192 -19.146 1.00 89.88 562 LYS A C 1
ATOM 4607 O O . LYS A 1 562 ? 12.891 -16.824 -18.146 1.00 89.88 562 LYS A O 1
ATOM 4612 N N . ILE A 1 563 ? 12.424 -18.429 -19.626 1.00 88.88 563 ILE A N 1
ATOM 4613 C CA . ILE A 1 563 ? 13.309 -19.428 -19.005 1.00 88.88 563 ILE A CA 1
ATOM 4614 C C . ILE A 1 563 ? 14.767 -18.947 -19.023 1.00 88.88 563 ILE A C 1
ATOM 4616 O O . ILE A 1 563 ? 15.475 -19.114 -18.030 1.00 88.88 563 ILE A O 1
ATOM 4620 N N . LYS A 1 564 ? 15.219 -18.334 -20.124 1.00 93.31 564 LYS A N 1
ATOM 4621 C CA . LYS A 1 564 ? 16.586 -17.821 -20.242 1.00 93.31 564 LYS A CA 1
ATOM 4622 C C . LYS A 1 564 ? 16.844 -16.638 -19.308 1.00 93.31 564 LYS A C 1
ATOM 4624 O O . LYS A 1 564 ? 17.902 -16.608 -18.687 1.00 93.31 564 LYS A O 1
ATOM 4629 N N . ILE A 1 565 ? 15.897 -15.711 -19.164 1.00 93.94 565 ILE A N 1
ATOM 4630 C CA . ILE A 1 565 ? 15.973 -14.605 -18.196 1.00 93.94 565 ILE A CA 1
ATOM 4631 C C . ILE A 1 565 ? 16.125 -15.177 -16.785 1.00 93.94 565 ILE A C 1
ATOM 4633 O O . ILE A 1 565 ? 17.126 -14.903 -16.128 1.00 93.94 565 ILE A O 1
ATOM 4637 N N . ASN A 1 566 ? 15.219 -16.067 -16.366 1.00 92.25 566 ASN A N 1
ATOM 4638 C CA . ASN A 1 566 ? 15.292 -16.722 -15.057 1.00 92.25 566 ASN A CA 1
ATOM 4639 C C . ASN A 1 566 ? 16.621 -17.459 -14.832 1.00 92.25 566 ASN A C 1
ATOM 4641 O O . ASN A 1 566 ? 17.189 -17.381 -13.742 1.00 92.25 566 ASN A O 1
ATOM 4645 N N . GLN A 1 567 ? 17.149 -18.138 -15.858 1.00 93.44 567 GLN A N 1
ATOM 4646 C CA . GLN A 1 567 ? 18.464 -18.777 -15.795 1.00 93.44 567 GLN A CA 1
ATOM 4647 C C . GLN A 1 567 ? 19.573 -17.759 -15.509 1.00 93.44 567 GLN A C 1
ATOM 4649 O O . GLN A 1 567 ? 20.444 -18.032 -14.689 1.00 93.44 567 GLN A O 1
ATOM 4654 N N . LEU A 1 568 ? 19.573 -16.609 -16.188 1.00 95.56 568 LEU A N 1
ATOM 4655 C CA . LEU A 1 568 ? 20.611 -15.588 -16.027 1.00 95.56 568 LEU A CA 1
ATOM 4656 C C . LEU A 1 568 ? 20.516 -14.873 -14.673 1.00 95.56 568 LEU A C 1
ATOM 4658 O O . LEU A 1 568 ? 21.552 -14.657 -14.048 1.00 95.56 568 LEU A O 1
ATOM 4662 N N . LEU A 1 569 ? 19.303 -14.588 -14.186 1.00 94.44 569 LEU A N 1
ATOM 4663 C CA . LEU A 1 569 ? 19.074 -14.046 -12.838 1.00 94.44 569 LEU A CA 1
ATOM 4664 C C . LEU A 1 569 ? 19.503 -15.029 -11.737 1.00 94.44 569 LEU A C 1
ATOM 4666 O O . LEU A 1 569 ? 20.015 -14.633 -10.691 1.00 94.44 569 LEU A O 1
ATOM 4670 N N . TRP A 1 570 ? 19.298 -16.329 -11.963 1.00 92.38 570 TRP A N 1
ATOM 4671 C CA . TRP A 1 570 ? 19.775 -17.376 -11.062 1.00 92.38 570 TRP A CA 1
ATOM 4672 C C . TRP A 1 570 ? 21.300 -17.493 -11.094 1.00 92.38 570 TRP A C 1
ATOM 4674 O O . TRP A 1 570 ? 21.945 -17.502 -10.045 1.00 92.38 570 TRP A O 1
ATOM 4684 N N . LYS A 1 571 ? 21.877 -17.541 -12.301 1.00 93.56 571 LYS A N 1
ATOM 4685 C CA . LYS A 1 571 ? 23.321 -17.638 -12.526 1.00 93.56 571 LYS A CA 1
ATOM 4686 C C . LYS A 1 571 ? 24.056 -16.480 -11.855 1.00 93.56 571 LYS A C 1
ATOM 4688 O O . LYS A 1 571 ? 25.045 -16.725 -11.183 1.00 93.56 571 LYS A O 1
ATOM 4693 N N . SER A 1 572 ? 23.562 -15.251 -11.981 1.00 94.00 572 SER A N 1
ATOM 4694 C CA . SER A 1 572 ? 24.195 -14.057 -11.405 1.00 94.00 572 SER A CA 1
ATOM 4695 C C . SER A 1 572 ? 24.122 -13.957 -9.876 1.00 94.00 572 SER A C 1
ATOM 4697 O O . SER A 1 572 ? 24.724 -13.048 -9.310 1.00 94.00 572 SER A O 1
ATOM 4699 N N . GLY A 1 573 ? 23.356 -14.828 -9.210 1.00 93.44 573 GLY A N 1
ATOM 4700 C CA . GLY A 1 573 ? 23.085 -14.737 -7.776 1.00 93.44 573 GLY A CA 1
ATOM 4701 C C . GLY A 1 573 ? 22.011 -13.705 -7.399 1.00 93.44 573 GLY A C 1
ATOM 4702 O O . GLY A 1 573 ? 21.660 -13.616 -6.222 1.00 93.44 573 GLY A O 1
ATOM 4703 N N . ALA A 1 574 ? 21.431 -12.981 -8.367 1.00 93.44 574 ALA A N 1
ATOM 4704 C CA . ALA A 1 574 ? 20.491 -11.882 -8.124 1.00 93.44 574 ALA A CA 1
ATOM 4705 C C . ALA A 1 574 ? 19.250 -12.298 -7.318 1.00 93.44 574 ALA A C 1
ATOM 4707 O O . ALA A 1 574 ? 18.851 -11.605 -6.388 1.00 93.44 574 ALA A O 1
ATOM 4708 N N . ILE A 1 575 ? 18.665 -13.464 -7.610 1.00 91.75 575 ILE A N 1
ATOM 4709 C CA . ILE A 1 575 ? 17.490 -13.971 -6.874 1.00 91.75 575 ILE A CA 1
ATOM 4710 C C . ILE A 1 575 ? 17.791 -14.132 -5.379 1.00 91.75 575 ILE A C 1
ATOM 4712 O O . ILE A 1 575 ? 16.990 -13.767 -4.521 1.00 91.75 575 ILE A O 1
ATOM 4716 N N . ASN A 1 576 ? 18.961 -14.681 -5.067 1.00 90.00 576 ASN A N 1
ATOM 4717 C CA . ASN A 1 576 ? 19.382 -14.920 -3.697 1.00 90.00 576 ASN A CA 1
ATOM 4718 C C . ASN A 1 576 ? 19.711 -13.613 -2.971 1.00 90.00 576 ASN A C 1
ATOM 4720 O O . ASN A 1 576 ? 19.274 -13.429 -1.839 1.00 90.00 576 ASN A O 1
ATOM 4724 N N . PHE A 1 577 ? 20.410 -12.708 -3.659 1.00 93.62 577 PHE A N 1
ATOM 4725 C CA . PHE A 1 577 ? 20.695 -11.363 -3.177 1.00 93.62 577 PHE A CA 1
ATOM 4726 C C . PHE A 1 577 ? 19.412 -10.648 -2.733 1.00 93.62 577 PHE A C 1
ATOM 4728 O O . PHE A 1 577 ? 19.330 -10.149 -1.614 1.00 93.62 577 PHE A O 1
ATOM 4735 N N . VAL A 1 578 ? 18.375 -10.647 -3.580 1.00 93.38 578 VAL A N 1
ATOM 4736 C CA . VAL A 1 578 ? 17.107 -9.959 -3.290 1.00 93.38 578 VAL A CA 1
ATOM 4737 C C . VAL A 1 578 ? 16.370 -10.599 -2.111 1.00 93.38 578 VAL A C 1
ATOM 4739 O O . VAL A 1 578 ? 15.816 -9.892 -1.270 1.00 93.38 578 VAL A O 1
ATOM 4742 N N . VAL A 1 579 ? 16.383 -11.931 -2.002 1.00 90.62 579 VAL A N 1
ATOM 4743 C CA . VAL A 1 579 ? 15.784 -12.635 -0.856 1.00 90.62 579 VAL A CA 1
ATOM 4744 C C . VAL A 1 579 ? 16.488 -12.273 0.452 1.00 90.62 579 VAL A C 1
ATOM 4746 O O . VAL A 1 579 ? 15.811 -12.027 1.450 1.00 90.62 579 VAL A O 1
ATOM 4749 N N . GLU A 1 580 ? 17.818 -12.216 0.467 1.00 91.62 580 GLU A N 1
ATOM 4750 C CA . GLU A 1 580 ? 18.563 -11.846 1.673 1.00 91.62 580 GLU A CA 1
ATOM 4751 C C . GLU A 1 580 ? 18.426 -10.367 2.024 1.00 91.62 580 GLU A C 1
ATOM 4753 O O . GLU A 1 580 ? 18.274 -10.043 3.200 1.00 91.62 580 GLU A O 1
ATOM 4758 N N . LEU A 1 581 ? 18.359 -9.480 1.026 1.00 94.00 581 LEU A N 1
ATOM 4759 C CA . LEU A 1 581 ? 18.027 -8.070 1.233 1.00 94.00 581 LEU A CA 1
ATOM 4760 C C . LEU A 1 581 ? 16.684 -7.931 1.958 1.00 94.00 581 LEU A C 1
ATOM 4762 O O . LEU A 1 581 ? 16.592 -7.246 2.974 1.00 94.00 581 LEU A O 1
ATOM 4766 N N . LEU A 1 582 ? 15.650 -8.630 1.480 1.00 91.38 582 LEU A N 1
ATOM 4767 C CA . LEU A 1 582 ? 14.331 -8.643 2.114 1.00 91.38 582 LEU A CA 1
ATOM 4768 C C . LEU A 1 582 ? 14.392 -9.164 3.558 1.00 91.38 582 LEU A C 1
ATOM 4770 O O . LEU A 1 582 ? 13.753 -8.589 4.436 1.00 91.38 582 LEU A O 1
ATOM 4774 N N . ILE A 1 583 ? 15.154 -10.232 3.822 1.00 88.62 583 ILE A N 1
ATOM 4775 C CA . ILE A 1 583 ? 15.324 -10.775 5.179 1.00 88.62 583 ILE A CA 1
ATOM 4776 C C . ILE A 1 583 ? 15.999 -9.747 6.093 1.00 88.62 583 ILE A C 1
ATOM 4778 O O . ILE A 1 583 ? 15.483 -9.490 7.180 1.00 88.62 583 ILE A O 1
ATOM 4782 N N . ASN A 1 584 ? 17.092 -9.121 5.650 1.00 92.06 584 ASN A N 1
ATOM 4783 C CA . ASN A 1 584 ? 17.822 -8.121 6.432 1.00 92.06 584 ASN A CA 1
ATOM 4784 C C . ASN A 1 584 ? 16.940 -6.919 6.788 1.00 92.06 584 ASN A C 1
ATOM 4786 O O . ASN A 1 584 ? 16.925 -6.487 7.940 1.00 92.06 584 ASN A O 1
ATOM 4790 N N . LEU A 1 585 ? 16.156 -6.417 5.827 1.00 91.88 585 LEU A N 1
ATOM 4791 C CA . LEU A 1 585 ? 15.221 -5.316 6.065 1.00 91.88 585 LEU A CA 1
ATOM 4792 C C . LEU A 1 585 ? 14.127 -5.703 7.065 1.00 91.88 585 LEU A C 1
ATOM 4794 O O . LEU A 1 585 ? 13.811 -4.926 7.961 1.00 91.88 585 LEU A O 1
ATOM 4798 N N . ILE A 1 586 ? 13.566 -6.911 6.964 1.00 85.81 586 ILE A N 1
ATOM 4799 C CA . ILE A 1 586 ? 12.534 -7.351 7.910 1.00 85.81 586 ILE A CA 1
ATOM 4800 C C . ILE A 1 586 ? 13.113 -7.531 9.322 1.00 85.81 586 ILE A C 1
ATOM 4802 O O . ILE A 1 586 ? 12.476 -7.143 10.303 1.00 85.81 586 ILE A O 1
ATOM 4806 N N . GLU A 1 587 ? 14.315 -8.090 9.447 1.00 84.31 587 GLU A N 1
ATOM 4807 C CA . GLU A 1 587 ? 14.984 -8.230 10.743 1.00 84.31 587 GLU A CA 1
ATOM 4808 C C . GLU A 1 587 ? 15.326 -6.870 11.368 1.00 84.31 587 GLU A C 1
ATOM 4810 O O . GLU A 1 587 ? 15.170 -6.718 12.580 1.00 84.31 587 GLU A O 1
ATOM 4815 N N . HIS A 1 588 ? 15.692 -5.862 10.564 1.00 88.56 588 HIS A N 1
ATOM 4816 C CA . HIS A 1 588 ? 15.841 -4.479 11.037 1.00 88.56 588 HIS A CA 1
ATOM 4817 C C . HIS A 1 588 ? 14.545 -3.956 11.660 1.00 88.56 588 HIS A C 1
ATOM 4819 O O . HIS A 1 588 ? 14.557 -3.506 12.805 1.00 88.56 588 HIS A O 1
ATOM 4825 N N . VAL A 1 589 ? 13.409 -4.083 10.964 1.00 85.00 589 VAL A N 1
ATOM 4826 C CA . VAL A 1 589 ? 12.112 -3.623 11.490 1.00 85.00 589 VAL A CA 1
ATOM 4827 C C . VAL A 1 589 ? 11.760 -4.339 12.797 1.00 85.00 589 VAL A C 1
ATOM 4829 O O . VAL A 1 589 ? 11.380 -3.691 13.772 1.00 85.00 589 VAL A O 1
ATOM 4832 N N . LYS A 1 590 ? 11.919 -5.666 12.862 1.00 78.31 590 LYS A N 1
ATOM 4833 C CA . LYS A 1 590 ? 11.618 -6.435 14.080 1.00 78.31 590 LYS A CA 1
ATOM 4834 C C . LYS A 1 590 ? 12.472 -6.003 15.268 1.00 78.31 590 LYS A C 1
ATOM 4836 O O . LYS A 1 590 ? 11.942 -5.800 16.356 1.00 78.31 590 LYS A O 1
ATOM 4841 N N . LYS A 1 591 ? 13.786 -5.897 15.066 1.00 81.44 591 LYS A N 1
ATOM 4842 C CA . LYS A 1 591 ? 14.737 -5.646 16.154 1.00 81.44 591 LYS A CA 1
ATOM 4843 C C . LYS A 1 591 ? 14.733 -4.193 16.611 1.00 81.44 591 LYS A C 1
ATOM 4845 O O . LYS A 1 591 ? 14.873 -3.957 17.806 1.00 81.44 591 LYS A O 1
ATOM 4850 N N . ASN A 1 592 ? 14.558 -3.244 15.690 1.00 82.56 592 ASN A N 1
ATOM 4851 C CA . ASN A 1 592 ? 14.787 -1.822 15.962 1.00 82.56 592 ASN A CA 1
ATOM 4852 C C . ASN A 1 592 ? 13.511 -0.975 16.024 1.00 82.56 592 ASN A C 1
ATOM 4854 O O . ASN A 1 592 ? 13.529 0.084 16.650 1.00 82.56 592 ASN A O 1
ATOM 4858 N N . LEU A 1 593 ? 12.418 -1.406 15.384 1.00 80.62 593 LEU A N 1
ATOM 4859 C CA . LEU A 1 593 ? 11.154 -0.660 15.372 1.00 80.62 593 LEU A CA 1
ATOM 4860 C C . LEU A 1 593 ? 10.094 -1.337 16.240 1.00 80.62 593 LEU A C 1
ATOM 4862 O O . LEU A 1 593 ? 9.516 -0.689 17.106 1.00 80.62 593 LEU A O 1
ATOM 4866 N N . LEU A 1 594 ? 9.865 -2.643 16.064 1.00 73.81 594 LEU A N 1
ATOM 4867 C CA . LEU A 1 594 ? 8.805 -3.334 16.809 1.00 73.81 594 LEU A CA 1
ATOM 4868 C C . LEU A 1 594 ? 9.114 -3.520 18.292 1.00 73.81 594 LEU A C 1
ATOM 4870 O O . LEU A 1 594 ? 8.202 -3.462 19.111 1.00 73.81 594 LEU A O 1
ATOM 4874 N N . SER A 1 595 ? 10.384 -3.730 18.639 1.00 69.31 595 SER A N 1
ATOM 4875 C CA . SER A 1 595 ? 10.827 -3.886 20.031 1.00 69.31 595 SER A CA 1
ATOM 4876 C C . SER A 1 595 ? 10.465 -2.689 20.918 1.00 69.31 595 SER A C 1
ATOM 4878 O O . SER A 1 595 ? 10.316 -2.854 22.125 1.00 69.31 595 SER A O 1
ATOM 4880 N N . LYS A 1 596 ? 10.273 -1.507 20.320 1.00 69.50 596 LYS A N 1
ATOM 4881 C CA . LYS A 1 596 ? 9.928 -0.263 21.014 1.00 69.50 596 LYS A CA 1
ATOM 4882 C C . LYS A 1 596 ? 8.457 -0.157 21.419 1.00 69.50 596 LYS A C 1
ATOM 4884 O O . LYS A 1 596 ? 8.138 0.637 22.290 1.00 69.50 596 LYS A O 1
ATOM 4889 N N . TYR A 1 597 ? 7.555 -0.948 20.833 1.00 60.53 597 TYR A N 1
ATOM 4890 C CA . TYR A 1 597 ? 6.130 -0.857 21.175 1.00 60.53 597 TYR A CA 1
ATOM 4891 C C . TYR A 1 597 ? 5.769 -1.493 22.520 1.00 60.53 597 TYR A C 1
ATOM 4893 O O . TYR A 1 597 ? 4.630 -1.350 22.943 1.00 60.53 597 TYR A O 1
ATOM 4901 N N . HIS A 1 598 ? 6.690 -2.208 23.183 1.00 54.47 598 HIS A N 1
ATOM 4902 C CA . HIS A 1 598 ? 6.464 -2.941 24.445 1.00 54.47 598 HIS A CA 1
ATOM 4903 C C . HIS A 1 598 ? 5.222 -3.870 24.465 1.00 54.47 598 HIS A C 1
ATOM 4905 O O . HIS A 1 598 ? 4.909 -4.471 25.491 1.00 54.47 598 HIS A O 1
ATOM 4911 N N . GLU A 1 599 ? 4.556 -4.047 23.322 1.00 50.69 599 GLU A N 1
ATOM 4912 C CA . GLU A 1 599 ? 3.318 -4.788 23.130 1.00 50.69 599 GLU A CA 1
ATOM 4913 C C . GLU A 1 599 ? 3.527 -6.068 22.331 1.00 50.69 599 GLU A C 1
ATOM 4915 O O . GLU A 1 599 ? 4.471 -6.230 21.555 1.00 50.69 599 GLU A O 1
ATOM 4920 N N . THR A 1 600 ? 2.615 -7.011 22.548 1.00 47.03 600 THR A N 1
ATOM 4921 C CA . THR A 1 600 ? 2.762 -8.405 22.145 1.00 47.03 600 THR A CA 1
ATOM 4922 C C . THR A 1 600 ? 2.937 -8.566 20.620 1.00 47.03 600 THR A C 1
ATOM 4924 O O . THR A 1 600 ? 2.097 -8.082 19.851 1.00 47.03 600 THR A O 1
ATOM 4927 N N . PRO A 1 601 ? 3.941 -9.338 20.148 1.00 45.03 601 PRO A N 1
ATOM 4928 C CA . PRO A 1 601 ? 4.216 -9.594 18.722 1.00 45.03 601 PRO A CA 1
ATOM 4929 C C . PRO A 1 601 ? 3.041 -10.138 17.889 1.00 45.03 601 PRO A C 1
ATOM 4931 O O . PRO A 1 601 ? 3.064 -10.078 16.657 1.00 45.03 601 PRO A O 1
ATOM 4934 N N . THR A 1 602 ? 1.985 -10.640 18.534 1.00 49.75 602 THR A N 1
ATOM 4935 C CA . THR A 1 602 ? 0.757 -11.159 17.910 1.00 49.75 602 THR A CA 1
ATOM 4936 C C . THR A 1 602 ? 0.031 -10.171 17.002 1.00 49.75 602 THR A C 1
ATOM 4938 O O . THR A 1 602 ? -0.534 -10.609 15.999 1.00 49.75 602 THR A O 1
ATOM 4941 N N . ARG A 1 603 ? 0.050 -8.863 17.301 1.00 55.31 603 ARG A N 1
ATOM 4942 C CA . ARG A 1 603 ? -0.681 -7.844 16.513 1.00 55.31 603 ARG A CA 1
ATOM 4943 C C . ARG A 1 603 ? -0.002 -7.502 15.177 1.00 55.31 603 ARG A C 1
ATOM 4945 O O . ARG A 1 603 ? -0.649 -7.036 14.248 1.00 55.31 603 ARG A O 1
ATOM 4952 N N . MET A 1 604 ? 1.285 -7.826 15.017 1.00 61.25 604 MET A N 1
ATOM 4953 C CA . MET A 1 604 ? 2.063 -7.531 13.799 1.00 61.25 604 MET A CA 1
ATOM 4954 C C . MET A 1 604 ? 2.471 -8.782 13.010 1.00 61.25 604 MET A C 1
ATOM 4956 O O . MET A 1 604 ? 3.410 -8.767 12.210 1.00 61.25 604 MET A O 1
ATOM 4960 N N . LYS A 1 605 ? 1.715 -9.877 13.182 1.00 59.22 605 LYS A N 1
ATOM 4961 C CA . LYS A 1 605 ? 1.911 -11.162 12.491 1.00 59.22 605 LYS A CA 1
ATOM 4962 C C . LYS A 1 605 ? 2.035 -11.037 10.968 1.00 59.22 605 LYS A C 1
ATOM 4964 O O . LYS A 1 605 ? 2.786 -11.789 10.353 1.00 59.22 605 LYS A O 1
ATOM 4969 N N . TRP A 1 606 ? 1.365 -10.060 10.361 1.00 60.75 606 TRP A N 1
ATOM 4970 C CA . TRP A 1 606 ? 1.426 -9.805 8.920 1.00 60.75 606 TRP A CA 1
ATOM 4971 C C . TRP A 1 606 ? 2.842 -9.463 8.424 1.00 60.75 606 TRP A C 1
ATOM 4973 O O . TRP A 1 606 ? 3.180 -9.825 7.298 1.00 60.75 606 TRP A O 1
ATOM 4983 N N . MET A 1 607 ? 3.711 -8.858 9.244 1.00 59.41 607 MET A N 1
ATOM 4984 C CA . MET A 1 607 ? 5.125 -8.680 8.878 1.00 59.41 607 MET A CA 1
ATOM 4985 C C . MET A 1 607 ? 5.926 -9.980 8.953 1.00 59.41 607 MET A C 1
ATOM 4987 O O . MET A 1 607 ? 6.825 -10.202 8.145 1.00 59.41 607 MET A O 1
ATOM 4991 N N . PHE A 1 608 ? 5.603 -10.869 9.894 1.00 58.59 608 PHE A N 1
ATOM 4992 C CA . PHE A 1 608 ? 6.214 -12.199 9.953 1.00 58.59 608 PHE A CA 1
ATOM 4993 C C . PHE A 1 608 ? 5.775 -13.060 8.762 1.00 58.59 608 PHE A C 1
ATOM 4995 O O . PHE A 1 608 ? 6.598 -13.761 8.169 1.00 58.59 608 PHE A O 1
ATOM 5002 N N . ASP A 1 609 ? 4.515 -12.930 8.338 1.00 65.00 609 ASP A N 1
ATOM 5003 C CA . ASP A 1 609 ? 4.011 -13.563 7.119 1.00 65.00 609 ASP A CA 1
ATOM 5004 C C . ASP A 1 609 ? 4.785 -13.101 5.873 1.00 65.00 609 ASP A C 1
ATOM 5006 O O . ASP A 1 609 ? 4.993 -13.907 4.964 1.00 65.00 609 ASP A O 1
ATOM 5010 N N . LEU A 1 610 ? 5.268 -11.849 5.826 1.00 63.16 610 LEU A N 1
ATOM 5011 C CA . LEU A 1 610 ? 6.120 -11.384 4.726 1.00 63.16 610 LEU A CA 1
ATOM 5012 C C . LEU A 1 610 ? 7.426 -12.179 4.632 1.00 63.16 610 LEU A C 1
ATOM 5014 O O . LEU A 1 610 ? 7.785 -12.583 3.529 1.00 63.16 610 LEU A O 1
ATOM 5018 N N . VAL A 1 611 ? 8.101 -12.467 5.753 1.00 61.91 611 VAL A N 1
ATOM 5019 C CA . VAL A 1 611 ? 9.327 -13.297 5.767 1.00 61.91 611 VAL A CA 1
ATOM 5020 C C . VAL A 1 611 ? 9.037 -14.678 5.192 1.00 61.91 611 VAL A C 1
ATOM 5022 O O . VAL A 1 611 ? 9.747 -15.174 4.314 1.00 61.91 611 VAL A O 1
ATOM 5025 N N . GLU A 1 612 ? 7.970 -15.302 5.683 1.00 64.94 612 GLU A N 1
ATOM 5026 C CA . GLU A 1 612 ? 7.610 -16.665 5.313 1.00 64.94 612 GLU A CA 1
ATOM 5027 C C . GLU A 1 612 ? 7.151 -16.773 3.857 1.00 64.94 612 GLU A C 1
ATOM 5029 O O . GLU A 1 612 ? 7.402 -17.781 3.194 1.00 64.94 612 GLU A O 1
ATOM 5034 N N . ILE A 1 613 ? 6.501 -15.739 3.322 1.00 67.31 613 ILE A N 1
ATOM 5035 C CA . ILE A 1 613 ? 6.160 -15.659 1.899 1.00 67.31 613 ILE A CA 1
ATOM 5036 C C . ILE A 1 613 ? 7.419 -15.433 1.056 1.00 67.31 613 ILE A C 1
ATOM 5038 O O . ILE A 1 613 ? 7.594 -16.136 0.061 1.00 67.31 613 ILE A O 1
ATOM 5042 N N . THR A 1 614 ? 8.317 -14.529 1.456 1.00 70.81 614 THR A N 1
ATOM 5043 C CA . THR A 1 614 ? 9.577 -14.267 0.742 1.00 70.81 614 THR A CA 1
ATOM 5044 C C . THR A 1 614 ? 10.414 -15.538 0.600 1.00 70.81 614 THR A C 1
ATOM 5046 O O . THR A 1 614 ? 10.845 -15.876 -0.501 1.00 70.81 614 THR A O 1
ATOM 5049 N N . LYS A 1 615 ? 10.550 -16.333 1.670 1.00 72.94 615 LYS A N 1
ATOM 5050 C CA . LYS A 1 615 ? 11.228 -17.642 1.605 1.00 72.94 615 LYS A CA 1
ATOM 5051 C C . LYS A 1 615 ? 10.548 -18.614 0.633 1.00 72.94 615 LYS A C 1
ATOM 5053 O O . LYS A 1 615 ? 11.225 -19.385 -0.046 1.00 72.94 615 LYS A O 1
ATOM 5058 N N . LYS A 1 616 ? 9.214 -18.579 0.530 1.00 73.94 616 LYS A N 1
ATOM 5059 C CA . LYS A 1 616 ? 8.445 -19.442 -0.388 1.00 73.94 616 LYS A CA 1
ATOM 5060 C C . LYS A 1 616 ? 8.624 -19.066 -1.857 1.00 73.94 616 LYS A C 1
ATOM 5062 O O . LYS A 1 616 ? 8.546 -19.961 -2.696 1.00 73.94 616 LYS A O 1
ATOM 5067 N N . ILE A 1 617 ? 8.902 -17.798 -2.173 1.00 71.62 617 ILE A N 1
ATOM 5068 C CA . ILE A 1 617 ? 9.192 -17.351 -3.547 1.00 71.62 617 ILE A CA 1
ATOM 5069 C C . ILE A 1 617 ? 10.452 -18.038 -4.100 1.00 71.62 617 ILE A C 1
ATOM 5071 O O . ILE A 1 617 ? 10.503 -18.359 -5.284 1.00 71.62 617 ILE A O 1
ATOM 5075 N N . LEU A 1 618 ? 11.425 -18.371 -3.245 1.00 77.69 618 LEU A N 1
ATOM 5076 C CA . LEU A 1 618 ? 12.665 -19.045 -3.649 1.00 77.69 618 LEU A CA 1
ATOM 5077 C C . LEU A 1 618 ? 12.460 -20.509 -4.090 1.00 77.69 618 LEU A C 1
ATOM 5079 O O . LEU A 1 618 ? 13.261 -21.050 -4.855 1.00 77.69 618 LEU A O 1
ATOM 5083 N N . ILE A 1 619 ? 11.398 -21.170 -3.617 1.00 80.50 619 ILE A N 1
ATOM 5084 C CA . ILE A 1 619 ? 11.145 -22.598 -3.869 1.00 80.50 619 ILE A CA 1
ATOM 5085 C C . ILE A 1 619 ? 10.973 -22.893 -5.376 1.00 80.50 619 ILE A C 1
ATOM 5087 O O . ILE A 1 619 ? 11.661 -23.787 -5.878 1.00 80.50 619 ILE A O 1
ATOM 5091 N N . PRO A 1 620 ? 10.122 -22.167 -6.134 1.00 75.75 620 PRO A N 1
ATOM 5092 C CA . PRO A 1 620 ? 10.027 -22.318 -7.586 1.00 75.75 620 PRO A CA 1
ATOM 5093 C C . PRO A 1 620 ? 11.356 -22.172 -8.322 1.00 75.75 620 PRO A C 1
ATOM 5095 O O . PRO A 1 620 ? 11.642 -22.987 -9.197 1.00 75.75 620 PRO A O 1
ATOM 5098 N N . PHE A 1 621 ? 12.174 -21.179 -7.961 1.00 77.56 621 PHE A N 1
ATOM 5099 C CA . PHE A 1 621 ? 13.469 -20.950 -8.603 1.00 77.56 621 PHE A CA 1
ATOM 5100 C C . PHE A 1 621 ? 14.421 -22.113 -8.378 1.00 77.56 621 PHE A C 1
ATOM 5102 O O . PHE A 1 621 ? 14.964 -22.647 -9.340 1.00 77.56 621 PHE A O 1
ATOM 5109 N N . LYS A 1 622 ? 14.553 -22.573 -7.127 1.00 83.31 622 LYS A N 1
ATOM 5110 C CA . LYS A 1 622 ? 15.357 -23.757 -6.793 1.00 83.31 622 LYS A CA 1
ATOM 5111 C C . LYS A 1 622 ? 14.904 -24.983 -7.581 1.00 83.31 622 LYS A C 1
ATOM 5113 O O . LYS A 1 622 ? 15.732 -25.720 -8.108 1.00 83.31 622 LYS A O 1
ATOM 5118 N N . LYS A 1 623 ? 13.588 -25.181 -7.705 1.00 82.62 623 LYS A N 1
ATOM 5119 C CA . LYS A 1 623 ? 13.020 -26.294 -8.470 1.00 82.62 623 LYS A CA 1
ATOM 5120 C C . LYS A 1 623 ? 13.353 -26.198 -9.960 1.00 82.62 623 LYS A C 1
ATOM 5122 O O . LYS A 1 623 ? 13.783 -27.195 -10.531 1.00 82.62 623 LYS A O 1
ATOM 5127 N N . GLN A 1 624 ? 13.187 -25.026 -10.578 1.00 81.31 624 GLN A N 1
ATOM 5128 C CA . GLN A 1 624 ? 13.546 -24.813 -11.986 1.00 81.31 624 GLN A CA 1
ATOM 5129 C C . GLN A 1 624 ? 15.050 -24.986 -12.218 1.00 81.31 624 GLN A C 1
ATOM 5131 O O . GLN A 1 624 ? 15.438 -25.671 -13.162 1.00 81.31 624 GLN A O 1
ATOM 5136 N N . ALA A 1 625 ? 15.884 -24.426 -11.341 1.00 83.81 625 ALA A N 1
ATOM 5137 C CA . ALA A 1 625 ? 17.332 -24.543 -11.423 1.00 83.81 625 ALA A CA 1
ATOM 5138 C C . ALA A 1 625 ? 17.794 -26.002 -11.339 1.00 83.81 625 ALA A C 1
ATOM 5140 O O . ALA A 1 625 ? 18.593 -26.432 -12.166 1.00 83.81 625 ALA A O 1
ATOM 5141 N N . PHE A 1 626 ? 17.240 -26.786 -10.407 1.00 85.25 626 PHE A N 1
ATOM 5142 C CA . PHE A 1 626 ? 17.540 -28.213 -10.290 1.00 85.25 626 PHE A CA 1
ATOM 5143 C C . PHE A 1 626 ? 17.103 -28.994 -11.536 1.00 85.25 626 PHE A C 1
ATOM 5145 O O . PHE A 1 626 ? 17.895 -29.732 -12.116 1.00 85.25 626 PHE A O 1
ATOM 5152 N N . GLN A 1 627 ? 15.864 -28.784 -11.995 1.00 85.62 627 GLN A N 1
ATOM 5153 C CA . GLN A 1 627 ? 15.317 -29.464 -13.175 1.00 85.62 627 GLN A CA 1
ATOM 5154 C C . GLN A 1 627 ? 16.132 -29.200 -14.446 1.00 85.62 627 GLN A C 1
ATOM 5156 O O . GLN A 1 627 ? 16.307 -30.101 -15.259 1.00 85.62 627 GLN A O 1
ATOM 5161 N N . ASN A 1 628 ? 16.638 -27.978 -14.608 1.00 83.31 628 ASN A N 1
ATOM 5162 C CA . ASN A 1 628 ? 17.384 -27.564 -15.795 1.00 83.31 628 ASN A CA 1
ATOM 5163 C C . ASN A 1 628 ? 18.910 -27.578 -15.594 1.00 83.31 628 ASN A C 1
ATOM 5165 O O . ASN A 1 628 ? 19.634 -27.081 -16.456 1.00 83.31 628 ASN A O 1
ATOM 5169 N N . LYS A 1 629 ? 19.404 -28.116 -14.468 1.00 89.88 629 LYS A N 1
ATOM 5170 C CA . LYS A 1 629 ? 20.834 -28.174 -14.111 1.00 89.88 629 LYS A CA 1
ATOM 5171 C C . LYS A 1 629 ? 21.539 -26.812 -14.225 1.00 89.88 629 LYS A C 1
ATOM 5173 O O . LYS A 1 629 ? 22.637 -26.703 -14.768 1.00 89.88 629 LYS A O 1
ATOM 5178 N N . TRP A 1 630 ? 20.891 -25.749 -13.755 1.00 89.06 630 TRP A N 1
ATOM 5179 C CA . TRP A 1 630 ? 21.460 -24.404 -13.800 1.00 89.06 630 TRP A CA 1
ATOM 5180 C C . TRP A 1 630 ? 22.563 -24.223 -12.763 1.00 89.06 630 TRP A C 1
ATOM 5182 O O . TRP A 1 630 ? 22.378 -24.507 -11.580 1.00 89.06 630 TRP A O 1
ATOM 5192 N N . VAL A 1 631 ? 23.683 -23.662 -13.209 1.00 85.94 631 VAL A N 1
ATOM 5193 C CA . VAL A 1 631 ? 24.774 -23.229 -12.334 1.00 85.94 631 VAL A CA 1
ATOM 5194 C C . VAL A 1 631 ? 24.364 -21.950 -11.606 1.00 85.94 631 VAL A C 1
ATOM 5196 O O . VAL A 1 631 ? 23.742 -21.064 -12.198 1.00 85.94 631 VAL A O 1
ATOM 5199 N N . LYS A 1 632 ? 24.724 -21.860 -10.325 1.00 86.25 632 LYS A N 1
ATOM 5200 C CA . LYS A 1 632 ? 24.558 -20.672 -9.489 1.00 86.25 632 LYS A CA 1
ATOM 5201 C C . LYS A 1 632 ? 25.933 -20.161 -9.070 1.00 86.25 632 LYS A C 1
ATOM 5203 O O . LYS A 1 632 ? 26.741 -20.962 -8.611 1.00 86.25 632 LYS A O 1
ATOM 5208 N N . TYR A 1 633 ? 26.153 -18.856 -9.169 1.00 84.06 633 TYR A N 1
ATOM 5209 C CA . TYR A 1 633 ? 27.305 -18.194 -8.564 1.00 84.06 633 TYR A CA 1
ATOM 5210 C C . TYR A 1 633 ? 26.889 -17.439 -7.296 1.00 84.06 633 TYR A C 1
ATOM 5212 O O . TYR A 1 633 ? 25.711 -17.117 -7.098 1.00 84.06 633 TYR A O 1
ATOM 5220 N N . GLU A 1 634 ? 27.853 -17.196 -6.414 1.00 84.94 634 GLU A N 1
ATOM 5221 C CA . GLU A 1 634 ? 27.657 -16.316 -5.265 1.00 84.94 634 GLU A CA 1
ATOM 5222 C C . GLU A 1 634 ? 27.597 -14.856 -5.726 1.00 84.94 634 GLU A C 1
ATOM 5224 O O . GLU A 1 634 ? 28.255 -14.466 -6.693 1.00 84.94 634 GLU A O 1
ATOM 5229 N N . TYR A 1 635 ? 26.766 -14.058 -5.059 1.00 85.81 635 TYR A N 1
ATOM 5230 C CA . TYR A 1 635 ? 26.755 -12.607 -5.232 1.00 85.81 635 TYR A CA 1
ATOM 5231 C C . TYR A 1 635 ? 27.721 -11.969 -4.231 1.00 85.81 635 TYR A C 1
ATOM 5233 O O . TYR A 1 635 ? 28.076 -12.564 -3.215 1.00 85.81 635 TYR A O 1
ATOM 5241 N N . ASP A 1 636 ? 28.107 -10.729 -4.504 1.00 83.81 636 ASP A N 1
ATOM 5242 C CA . ASP A 1 636 ? 28.963 -9.946 -3.620 1.00 83.81 636 ASP A CA 1
ATOM 5243 C C . ASP A 1 636 ? 28.210 -9.548 -2.333 1.00 83.81 636 ASP A C 1
ATOM 5245 O O . ASP A 1 636 ? 27.233 -8.792 -2.363 1.00 83.81 636 ASP A O 1
ATOM 5249 N N . SER A 1 637 ? 28.654 -10.064 -1.184 1.00 87.94 637 SER A N 1
ATOM 5250 C CA . SER A 1 637 ? 28.053 -9.776 0.124 1.00 87.94 637 SER A CA 1
ATOM 5251 C C . SER A 1 637 ? 28.273 -8.328 0.576 1.00 87.94 637 SER A C 1
ATOM 5253 O O . SER A 1 637 ? 27.441 -7.782 1.310 1.00 87.94 637 SER A O 1
ATOM 5255 N N . SER A 1 638 ? 29.335 -7.666 0.103 1.00 89.50 638 SER A N 1
ATOM 5256 C CA . SER A 1 638 ? 29.585 -6.248 0.384 1.00 89.50 638 SER A CA 1
ATOM 5257 C C . SER A 1 638 ? 28.524 -5.361 -0.272 1.00 89.50 638 SER A C 1
ATOM 5259 O O . SER A 1 638 ? 28.038 -4.407 0.340 1.00 89.50 638 SER A O 1
ATOM 5261 N N . LEU A 1 639 ? 28.070 -5.749 -1.467 1.00 89.94 639 LEU A N 1
ATOM 5262 C CA . LEU A 1 639 ? 26.995 -5.091 -2.198 1.00 89.94 639 LEU A CA 1
ATOM 5263 C C . LEU A 1 639 ? 25.656 -5.199 -1.462 1.00 89.94 639 LEU A C 1
ATOM 5265 O O . LEU A 1 639 ? 24.906 -4.226 -1.372 1.00 89.94 639 LEU A O 1
ATOM 5269 N N . LEU A 1 640 ? 25.373 -6.379 -0.899 1.00 93.31 640 LEU A N 1
ATOM 5270 C CA . LEU A 1 640 ? 24.158 -6.629 -0.123 1.00 93.31 640 LEU A CA 1
ATOM 5271 C C . LEU A 1 640 ? 24.128 -5.744 1.122 1.00 93.31 640 LEU A C 1
ATOM 5273 O O . LEU A 1 640 ? 23.116 -5.090 1.392 1.00 93.31 640 LEU A O 1
ATOM 5277 N N . LYS A 1 641 ? 25.243 -5.702 1.862 1.00 94.00 641 LYS A N 1
ATOM 5278 C CA . LYS A 1 641 ? 25.390 -4.847 3.042 1.00 94.00 641 LYS A CA 1
ATOM 5279 C C . LYS A 1 641 ? 25.176 -3.380 2.677 1.00 94.00 641 LYS A C 1
ATOM 5281 O O . LYS A 1 641 ? 24.336 -2.725 3.287 1.00 94.00 641 LYS A O 1
ATOM 5286 N N . LYS A 1 642 ? 25.854 -2.902 1.633 1.00 93.38 642 LYS A N 1
ATOM 5287 C CA . LYS A 1 642 ? 25.751 -1.518 1.164 1.00 93.38 642 LYS A CA 1
ATOM 5288 C C . LYS A 1 642 ? 24.320 -1.131 0.798 1.00 93.38 642 LYS A C 1
ATOM 5290 O O . LYS A 1 642 ? 23.818 -0.125 1.285 1.00 93.38 642 LYS A O 1
ATOM 5295 N N . LEU A 1 643 ? 23.634 -1.938 -0.012 1.00 93.56 643 LEU A N 1
ATOM 5296 C CA . LEU A 1 643 ? 22.259 -1.635 -0.416 1.00 93.56 643 LEU A CA 1
ATOM 5297 C C . LEU A 1 643 ? 21.285 -1.683 0.771 1.00 93.56 643 LEU A C 1
ATOM 5299 O O . LEU A 1 643 ? 20.383 -0.850 0.866 1.00 93.56 643 LEU A O 1
ATOM 5303 N N . THR A 1 644 ? 21.491 -2.622 1.699 1.00 95.25 644 THR A N 1
ATOM 5304 C CA . THR A 1 644 ? 20.733 -2.683 2.958 1.00 95.25 644 THR A CA 1
ATOM 5305 C C . THR A 1 644 ? 20.909 -1.383 3.749 1.00 95.25 644 THR A C 1
ATOM 5307 O O . THR A 1 644 ? 19.923 -0.780 4.166 1.00 95.25 644 THR A O 1
ATOM 5310 N N . GLU A 1 645 ? 22.147 -0.910 3.907 1.00 95.44 645 GLU A N 1
ATOM 5311 C CA . GLU A 1 645 ? 22.471 0.334 4.615 1.00 95.44 645 GLU A CA 1
ATOM 5312 C C . GLU A 1 645 ? 21.920 1.579 3.909 1.00 95.44 645 GLU A C 1
ATOM 5314 O O . GLU A 1 645 ? 21.459 2.498 4.582 1.00 95.44 645 GLU A O 1
ATOM 5319 N N . MET A 1 646 ? 21.899 1.610 2.573 1.00 94.12 646 MET A N 1
ATOM 5320 C CA . MET A 1 646 ? 21.295 2.707 1.807 1.00 94.12 646 MET A CA 1
ATOM 5321 C C . MET A 1 646 ? 19.783 2.809 2.045 1.00 94.12 646 MET A C 1
ATOM 5323 O O . MET A 1 646 ? 19.271 3.909 2.249 1.00 94.12 646 MET A O 1
ATOM 5327 N N . ILE A 1 647 ? 19.071 1.674 2.055 1.00 95.44 647 ILE A N 1
ATOM 5328 C CA . ILE A 1 647 ? 17.630 1.639 2.351 1.00 95.44 647 ILE A CA 1
ATOM 5329 C C . ILE A 1 647 ? 17.379 2.022 3.809 1.00 95.44 647 ILE A C 1
ATOM 5331 O O . ILE A 1 647 ? 16.522 2.863 4.070 1.00 95.44 647 ILE A O 1
ATOM 5335 N N . ILE A 1 648 ? 18.145 1.458 4.750 1.00 95.19 648 ILE A N 1
ATOM 5336 C CA . ILE A 1 648 ? 18.026 1.812 6.170 1.00 95.19 648 ILE A CA 1
ATOM 5337 C C . ILE A 1 648 ? 18.305 3.304 6.376 1.00 95.19 648 ILE A C 1
ATOM 5339 O O . ILE A 1 648 ? 17.595 3.980 7.112 1.00 95.19 648 ILE A O 1
ATOM 5343 N N . GLY A 1 649 ? 19.278 3.860 5.655 1.00 93.62 649 GLY A N 1
ATOM 5344 C CA . GLY A 1 649 ? 19.627 5.277 5.689 1.00 93.62 649 GLY A CA 1
ATOM 5345 C C . GLY A 1 649 ? 18.482 6.231 5.329 1.00 93.62 649 GLY A C 1
ATOM 5346 O O . GLY A 1 649 ? 18.534 7.392 5.738 1.00 93.62 649 GLY A O 1
ATOM 5347 N N . LEU A 1 650 ? 17.426 5.771 4.640 1.00 92.25 650 LEU A N 1
ATOM 5348 C CA . LEU A 1 650 ? 16.229 6.584 4.390 1.00 92.25 650 LEU A CA 1
ATOM 5349 C C . LEU A 1 650 ? 15.553 7.034 5.689 1.00 92.25 650 LEU A C 1
ATOM 5351 O O . LEU A 1 650 ? 15.047 8.154 5.745 1.00 92.25 650 LEU A O 1
ATOM 5355 N N . GLU A 1 651 ? 15.588 6.216 6.746 1.00 92.38 651 GLU A N 1
ATOM 5356 C CA . GLU A 1 651 ? 14.954 6.550 8.029 1.00 92.38 651 GLU A CA 1
ATOM 5357 C C . GLU A 1 651 ? 15.581 7.794 8.676 1.00 92.38 651 GLU A C 1
ATOM 5359 O O . GLU A 1 651 ? 14.891 8.562 9.343 1.00 92.38 651 GLU A O 1
ATOM 5364 N N . LYS A 1 652 ? 16.870 8.039 8.402 1.00 90.44 652 LYS A N 1
ATOM 5365 C CA . LYS A 1 652 ? 17.634 9.191 8.902 1.00 90.44 652 LYS A CA 1
ATOM 5366 C C . LYS A 1 652 ? 17.438 10.451 8.057 1.00 90.44 652 LYS A C 1
ATOM 5368 O O . LYS A 1 652 ? 17.776 11.545 8.504 1.00 90.44 652 LYS A O 1
ATOM 5373 N N . LYS A 1 653 ? 16.921 10.324 6.830 1.00 89.50 653 LYS A N 1
ATOM 5374 C CA . LYS A 1 653 ? 16.658 11.468 5.949 1.00 89.50 653 LYS A CA 1
ATOM 5375 C C . LYS A 1 653 ? 15.305 12.107 6.290 1.00 89.50 653 LYS A C 1
ATOM 5377 O O . LYS A 1 653 ? 14.316 11.377 6.419 1.00 89.50 653 LYS A O 1
ATOM 5382 N N . PRO A 1 654 ? 15.214 13.452 6.351 1.00 86.69 654 PRO A N 1
ATOM 5383 C CA . PRO A 1 654 ? 13.928 14.147 6.398 1.00 86.69 654 PRO A CA 1
ATOM 5384 C C . PRO A 1 654 ? 13.024 13.702 5.242 1.00 86.69 654 PRO A C 1
ATOM 5386 O O . PRO A 1 654 ? 13.514 13.556 4.123 1.00 86.69 654 PRO A O 1
ATOM 5389 N N . LYS A 1 655 ? 11.718 13.509 5.486 1.00 84.94 655 LYS A N 1
ATOM 5390 C CA . LYS A 1 655 ? 10.772 12.971 4.482 1.00 84.94 655 LYS A CA 1
ATOM 5391 C C . LYS A 1 655 ? 10.832 13.724 3.146 1.00 84.94 655 LYS A C 1
ATOM 5393 O O . LYS A 1 655 ? 10.979 13.111 2.096 1.00 84.94 655 LYS A O 1
ATOM 5398 N N . ASN A 1 656 ? 10.832 15.056 3.194 1.00 80.69 656 ASN A N 1
ATOM 5399 C CA . ASN A 1 656 ? 10.924 15.932 2.018 1.00 80.69 656 ASN A CA 1
ATOM 5400 C C . ASN A 1 656 ? 12.272 15.871 1.271 1.00 80.69 656 ASN A C 1
ATOM 5402 O O . ASN A 1 656 ? 12.402 16.467 0.209 1.00 80.69 656 ASN A O 1
ATOM 5406 N N . LYS A 1 657 ? 13.278 15.183 1.818 1.00 85.00 657 LYS A N 1
ATOM 5407 C CA . LYS A 1 657 ? 14.591 14.958 1.197 1.00 85.00 657 LYS A CA 1
ATOM 5408 C C . LYS A 1 657 ? 14.813 13.503 0.784 1.00 85.00 657 LYS A C 1
ATOM 5410 O O . LYS A 1 657 ? 15.910 13.146 0.377 1.00 85.00 657 LYS A O 1
ATOM 5415 N N . ARG A 1 658 ? 13.814 12.624 0.897 1.00 85.88 658 ARG A N 1
ATOM 5416 C CA . ARG A 1 658 ? 13.981 11.211 0.511 1.00 85.88 658 ARG A CA 1
ATOM 5417 C C . ARG A 1 658 ? 13.940 10.985 -1.004 1.00 85.88 658 ARG A C 1
ATOM 5419 O O . ARG A 1 658 ? 14.423 9.951 -1.448 1.00 85.88 658 ARG A O 1
ATOM 5426 N N . LEU A 1 659 ? 13.444 11.959 -1.773 1.00 83.31 659 LEU A N 1
ATOM 5427 C CA . LEU A 1 659 ? 13.465 12.009 -3.246 1.00 83.31 659 LEU A CA 1
ATOM 5428 C C . LEU A 1 659 ? 14.348 13.159 -3.783 1.00 83.31 659 LEU A C 1
ATOM 5430 O O . LEU A 1 659 ? 14.138 13.669 -4.883 1.00 83.31 659 LEU A O 1
ATOM 5434 N N . ASP A 1 660 ? 15.329 13.601 -2.991 1.00 73.25 660 ASP A N 1
ATOM 5435 C CA . ASP A 1 660 ? 16.155 14.795 -3.230 1.00 73.25 660 ASP A CA 1
ATOM 5436 C C . ASP A 1 660 ? 16.914 14.800 -4.568 1.00 73.25 660 ASP A C 1
ATOM 5438 O O . ASP A 1 660 ? 17.102 15.860 -5.167 1.00 73.25 660 ASP A O 1
ATOM 5442 N N . LYS A 1 661 ? 17.293 13.628 -5.082 1.00 70.56 661 LYS A N 1
ATOM 5443 C CA . LYS A 1 661 ? 18.046 13.510 -6.341 1.00 70.56 661 LYS A CA 1
ATOM 5444 C C . LYS A 1 661 ? 17.175 13.547 -7.596 1.00 70.56 661 LYS A C 1
ATOM 5446 O O . LYS A 1 661 ? 17.702 13.602 -8.706 1.00 70.56 661 LYS A O 1
ATOM 5451 N N . LEU A 1 662 ? 15.845 13.604 -7.469 1.00 67.62 662 LEU A N 1
ATOM 5452 C CA . LEU A 1 662 ? 14.947 13.690 -8.624 1.00 67.62 662 LEU A CA 1
ATOM 5453 C C . LEU A 1 662 ? 15.312 14.851 -9.563 1.00 67.62 662 LEU A C 1
ATOM 5455 O O . LEU A 1 662 ? 15.231 14.713 -10.783 1.00 67.62 662 LEU A O 1
ATOM 5459 N N . GLN A 1 663 ? 15.704 16.002 -9.012 1.00 65.38 663 GLN A N 1
ATOM 5460 C CA . GLN A 1 663 ? 16.058 17.172 -9.816 1.00 65.38 663 GLN A CA 1
ATOM 5461 C C . GLN A 1 663 ? 17.349 16.959 -10.622 1.00 65.38 663 GLN A C 1
ATOM 5463 O O . GLN A 1 663 ? 17.429 17.422 -11.759 1.00 65.38 663 GLN A O 1
ATOM 5468 N N . GLU A 1 664 ? 18.311 16.214 -10.075 1.00 64.50 664 GLU A N 1
ATOM 5469 C CA . GLU A 1 664 ? 19.547 15.814 -10.760 1.00 64.50 664 GLU A CA 1
ATOM 5470 C C . GLU A 1 664 ? 19.232 14.831 -11.901 1.00 64.50 664 GLU A C 1
ATOM 5472 O O . GLU A 1 664 ? 19.735 14.971 -13.019 1.00 64.50 664 GLU A O 1
ATOM 5477 N N . PHE A 1 665 ? 18.301 13.902 -11.660 1.00 63.94 665 PHE A N 1
ATOM 5478 C CA . PHE A 1 665 ? 17.913 12.864 -12.617 1.00 63.94 665 PHE A CA 1
ATOM 5479 C C . PHE A 1 665 ? 16.953 13.331 -13.715 1.00 63.94 665 PHE A C 1
ATOM 5481 O O . PHE A 1 665 ? 16.874 12.692 -14.763 1.00 63.94 665 PHE A O 1
ATOM 5488 N N . LYS A 1 666 ? 16.273 14.477 -13.563 1.00 63.28 666 LYS A N 1
ATOM 5489 C CA . LYS A 1 666 ? 15.452 15.066 -14.644 1.00 63.28 666 LYS A CA 1
ATOM 5490 C C . LYS A 1 666 ? 16.260 15.360 -15.911 1.00 63.28 666 LYS A C 1
ATOM 5492 O O . LYS A 1 666 ? 15.689 15.316 -16.994 1.00 63.28 666 LYS A O 1
ATOM 5497 N N . ASN A 1 667 ? 17.571 15.588 -15.798 1.00 61.00 667 ASN A N 1
ATOM 5498 C CA . ASN A 1 667 ? 18.470 15.772 -16.946 1.00 61.00 667 ASN A CA 1
ATOM 5499 C C . ASN A 1 667 ? 18.656 14.483 -17.780 1.00 61.00 667 ASN A C 1
ATOM 5501 O O . ASN A 1 667 ? 19.159 14.519 -18.913 1.00 61.00 667 ASN A O 1
ATOM 5505 N N . LEU A 1 668 ? 18.261 13.325 -17.233 1.00 56.38 668 LEU A N 1
ATOM 5506 C CA . LEU A 1 668 ? 18.276 12.041 -17.930 1.00 56.38 668 LEU A CA 1
ATOM 5507 C C . LEU A 1 668 ? 17.063 11.854 -18.856 1.00 56.38 668 LEU A C 1
ATOM 5509 O O . LEU A 1 668 ? 17.170 11.098 -19.824 1.00 56.38 668 LEU A O 1
ATOM 5513 N N . LEU A 1 669 ? 15.964 12.578 -18.619 1.00 56.53 669 LEU A N 1
ATOM 5514 C CA . LEU A 1 669 ? 14.809 12.671 -19.526 1.00 56.53 669 LEU A CA 1
ATOM 5515 C C . LEU A 1 669 ? 15.080 13.636 -20.691 1.00 56.53 669 LEU A C 1
ATOM 5517 O O . LEU A 1 669 ? 14.305 13.578 -21.675 1.00 56.53 669 LEU A O 1
#